Protein 2Z5I (pdb70)

Structure (mmCIF, N/CA/C/O backbone):
data_2Z5I
#
_entry.id   2Z5I
#
_cell.length_a   41.957
_cell.length_b   114.498
_cell.length_c   68.351
_cell.angle_alpha   90.00
_cell.angle_beta   107.91
_cell.angle_gamma   90.00
#
_symmetry.space_group_name_H-M   'P 1 21 1'
#
loop_
_entity.id
_entity.type
_entity.pdbx_description
1 polymer 'General control protein GCN4 and Tropomyosin alpha-1 chain'
2 polymer 'Tropomyosin alpha-1 chain and General control protein GCN4'
3 non-polymer 'MAGNESIUM ION'
4 water water
#
loop_
_atom_site.group_PDB
_atom_site.id
_atom_site.type_symbol
_atom_site.label_atom_id
_atom_site.label_alt_id
_atom_site.label_comp_id
_atom_site.label_asym_id
_atom_site.label_entity_id
_atom_site.label_seq_id
_atom_site.pdbx_PDB_ins_code
_atom_site.Cartn_x
_atom_site.Cartn_y
_atom_site.Cartn_z
_atom_site.occupancy
_atom_site.B_iso_or_equiv
_atom_site.auth_seq_id
_atom_site.auth_comp_id
_atom_site.auth_asym_id
_atom_site.auth_atom_id
_atom_site.pdbx_PDB_model_num
ATOM 1 N N . GLY A 1 1 ? 43.695 7.487 15.854 1.00 44.42 233 GLY A N 1
ATOM 2 C CA . GLY A 1 1 ? 42.983 6.232 15.468 1.00 39.91 233 GLY A CA 1
ATOM 3 C C . GLY A 1 1 ? 42.313 6.287 14.103 1.00 35.68 233 GLY A C 1
ATOM 4 O O . GLY A 1 1 ? 41.488 7.174 13.839 1.00 32.50 233 GLY A O 1
ATOM 5 N N . GLU A 1 2 ? 42.684 5.337 13.245 1.00 24.91 234 GLU A N 1
ATOM 6 C CA . GLU A 1 2 ? 42.042 5.121 11.942 1.00 26.70 234 GLU A CA 1
ATOM 7 C C . GLU A 1 2 ? 41.492 3.696 11.786 1.00 18.72 234 GLU A C 1
ATOM 8 O O . GLU A 1 2 ? 40.540 3.495 11.051 1.00 18.21 234 GLU A O 1
ATOM 14 N N . LEU A 1 3 ? 42.058 2.716 12.505 1.00 18.72 235 LEU A N 1
ATOM 15 C CA . LEU A 1 3 ? 41.594 1.316 12.386 1.00 18.48 235 LEU A CA 1
ATOM 16 C C . LEU A 1 3 ? 40.133 1.081 12.767 1.00 21.09 235 LEU A C 1
ATOM 17 O O . LEU A 1 3 ? 39.471 0.265 12.145 1.00 20.90 235 LEU A O 1
ATOM 22 N N . LEU A 1 4 ? 39.622 1.774 13.781 1.00 21.48 236 LEU A N 1
ATOM 23 C CA . LEU A 1 4 ? 38.198 1.650 14.130 1.00 19.17 236 LEU A CA 1
ATOM 24 C C . LEU A 1 4 ? 37.324 2.045 12.942 1.00 18.01 236 LEU A C 1
ATOM 25 O O . LEU A 1 4 ? 36.349 1.375 12.614 1.00 17.25 236 LEU A O 1
ATOM 30 N N . SER A 1 5 ? 37.678 3.151 12.300 1.00 14.08 237 SER A N 1
ATOM 31 C CA . SER A 1 5 ? 36.936 3.619 11.150 1.00 15.95 237 SER A CA 1
ATOM 32 C C . SER A 1 5 ? 37.082 2.643 9.980 1.00 10.76 237 SER A C 1
ATOM 33 O O . SER A 1 5 ? 36.120 2.308 9.318 1.00 12.97 237 SER A O 1
ATOM 36 N N . LYS A 1 6 ? 38.298 2.176 9.730 1.00 16.50 238 LYS A N 1
ATOM 37 C CA . LYS A 1 6 ? 38.532 1.252 8.629 1.00 17.36 238 LYS A CA 1
ATOM 38 C C . LYS A 1 6 ? 37.747 -0.028 8.819 1.00 18.20 238 LYS A C 1
ATOM 39 O O . LYS A 1 6 ? 37.135 -0.567 7.866 1.00 14.37 238 LYS A O 1
ATOM 45 N N . ASN A 1 7 ? 37.761 -0.523 10.049 1.00 15.41 239 ASN A N 1
ATOM 46 C CA . ASN A 1 7 ? 37.006 -1.721 10.393 1.00 16.16 239 ASN A CA 1
ATOM 47 C C . ASN A 1 7 ? 35.522 -1.536 10.246 1.00 12.08 239 ASN A C 1
ATOM 48 O O . ASN A 1 7 ? 34.861 -2.386 9.685 1.00 20.67 239 ASN A O 1
ATOM 53 N N . TYR A 1 8 ? 35.009 -0.416 10.747 1.00 13.82 240 TYR A N 1
ATOM 54 C CA . TYR A 1 8 ? 33.591 -0.086 10.599 1.00 16.95 240 TYR A CA 1
ATOM 55 C C . TYR A 1 8 ? 33.131 -0.134 9.138 1.00 18.29 240 TYR A C 1
ATOM 56 O O . TYR A 1 8 ? 32.156 -0.801 8.815 1.00 16.51 240 TYR A O 1
ATOM 65 N N . HIS A 1 9 ? 33.834 0.568 8.254 1.00 16.41 241 HIS A N 1
ATOM 66 C CA . HIS A 1 9 ? 33.450 0.592 6.831 1.00 12.95 241 HIS A CA 1
ATOM 67 C C . HIS A 1 9 ? 33.605 -0.767 6.124 1.00 12.16 241 HIS A C 1
ATOM 68 O O . HIS A 1 9 ? 32.799 -1.094 5.255 1.00 14.13 241 HIS A O 1
ATOM 75 N N . LEU A 1 10 ? 34.620 -1.556 6.495 1.00 12.15 242 LEU A N 1
ATOM 76 C CA . LEU A 1 10 ? 34.749 -2.935 6.014 1.00 13.90 242 LEU A CA 1
ATOM 77 C C . LEU A 1 10 ? 33.582 -3.817 6.453 1.00 12.99 242 LEU A C 1
ATOM 78 O O . LEU A 1 10 ? 33.065 -4.607 5.651 1.00 17.48 242 LEU A O 1
ATOM 83 N N . GLU A 1 11 ? 33.162 -3.692 7.716 1.00 15.53 243 GLU A N 1
ATOM 84 C CA . GLU A 1 11 ? 31.938 -4.366 8.193 1.00 15.86 243 GLU A CA 1
ATOM 85 C C . GLU A 1 11 ? 30.690 -3.994 7.384 1.00 15.00 243 GLU A C 1
ATOM 86 O O . GLU A 1 11 ? 29.850 -4.845 7.107 1.00 17.31 243 GLU A O 1
ATOM 92 N N . ASN A 1 12 ? 30.560 -2.728 7.016 1.00 13.53 244 ASN A N 1
ATOM 93 C CA . ASN A 1 12 ? 29.410 -2.320 6.221 1.00 15.83 244 ASN A CA 1
ATOM 94 C C . ASN A 1 12 ? 29.512 -2.888 4.819 1.00 17.02 244 ASN A C 1
ATOM 95 O O . ASN A 1 12 ? 28.518 -3.225 4.207 1.00 19.15 244 ASN A O 1
ATOM 100 N N . GLU A 1 13 ? 30.729 -2.964 4.296 1.00 15.03 245 GLU A N 1
ATOM 101 C CA . GLU A 1 13 ? 30.953 -3.528 2.969 1.00 18.52 245 GLU A CA 1
ATOM 102 C C . GLU A 1 13 ? 30.628 -5.030 2.986 1.00 21.06 245 GLU A C 1
ATOM 103 O O . GLU A 1 13 ? 29.894 -5.525 2.119 1.00 24.22 245 GLU A O 1
ATOM 109 N N . VAL A 1 14 ? 31.126 -5.749 3.995 1.00 13.51 246 VAL A N 1
ATOM 110 C CA . VAL A 1 14 ? 30.760 -7.150 4.191 1.00 16.32 246 VAL A CA 1
ATOM 111 C C . VAL A 1 14 ? 29.239 -7.308 4.185 1.00 15.61 246 VAL A C 1
ATOM 112 O O . VAL A 1 14 ? 28.712 -8.135 3.458 1.00 20.16 246 VAL A O 1
ATOM 116 N N . ALA A 1 15 ? 28.531 -6.485 4.952 1.00 19.35 247 ALA A N 1
ATOM 117 C CA . ALA A 1 15 ? 27.068 -6.587 5.004 1.00 21.85 247 ALA A CA 1
ATOM 118 C C . ALA A 1 15 ? 26.351 -6.317 3.648 1.00 24.02 247 ALA A C 1
ATOM 119 O O . ALA A 1 15 ? 25.410 -7.030 3.281 1.00 22.01 247 ALA A O 1
ATOM 121 N N . ARG A 1 16 ? 26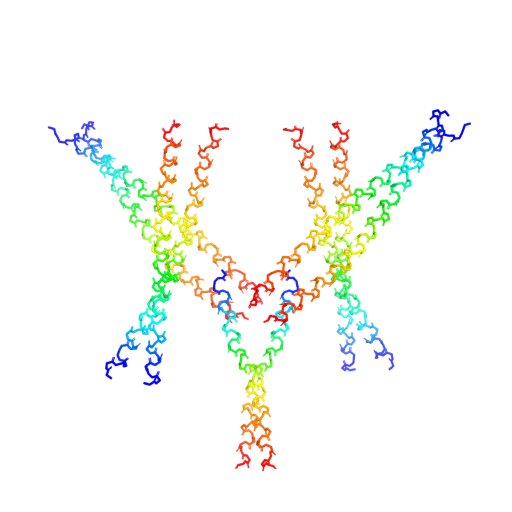.778 -5.278 2.930 1.00 23.14 248 ARG A N 1
ATOM 122 C CA . ARG A 1 16 ? 26.244 -4.985 1.604 1.00 25.63 248 ARG A CA 1
ATOM 123 C C . ARG A 1 16 ? 26.561 -6.088 0.586 1.00 21.32 248 ARG A C 1
ATOM 124 O O . ARG A 1 16 ? 25.689 -6.486 -0.203 1.00 20.26 248 ARG A O 1
ATOM 132 N N . LEU A 1 17 ? 27.796 -6.591 0.599 1.00 18.61 249 LEU A N 1
ATOM 133 C CA . LEU A 1 17 ? 28.188 -7.699 -0.290 1.00 19.23 249 LEU A CA 1
ATOM 134 C C . LEU A 1 17 ? 27.387 -8.976 -0.031 1.00 19.06 249 LEU A C 1
ATOM 135 O O . LEU A 1 17 ? 27.003 -9.663 -0.965 1.00 21.17 249 LEU A O 1
ATOM 140 N N . LYS A 1 18 ? 27.144 -9.307 1.235 1.00 20.20 250 LYS A N 1
ATOM 141 C CA . LYS A 1 18 ? 26.340 -10.496 1.543 1.00 21.59 250 LYS A CA 1
ATOM 142 C C . LYS A 1 18 ? 24.918 -10.386 0.970 1.00 20.14 250 LYS A C 1
ATOM 143 O O . LYS A 1 18 ? 24.384 -11.363 0.490 1.00 24.90 250 LYS A O 1
ATOM 149 N N . LYS A 1 19 ? 24.329 -9.192 1.031 1.00 21.42 251 LYS A N 1
ATOM 150 C CA . LYS A 1 19 ? 22.994 -8.943 0.488 1.00 25.82 251 LYS A CA 1
ATOM 151 C C . LYS A 1 19 ? 22.978 -9.034 -1.040 1.00 23.52 251 LYS A C 1
ATOM 152 O O . LYS A 1 19 ? 22.039 -9.576 -1.601 1.00 24.07 251 LYS A O 1
ATOM 158 N N . LEU A 1 20 ? 24.025 -8.510 -1.685 1.00 24.78 252 LEU A N 1
ATOM 159 C CA . LEU A 1 20 ? 24.250 -8.662 -3.122 1.00 27.27 252 LEU A CA 1
ATOM 160 C C . LEU A 1 20 ? 24.320 -10.147 -3.496 1.00 25.58 252 LEU A C 1
ATOM 161 O O . LEU A 1 20 ? 23.572 -10.587 -4.356 1.00 25.70 252 LEU A O 1
ATOM 166 N N . VAL A 1 21 ? 25.199 -10.900 -2.831 1.00 22.81 253 VAL A N 1
ATOM 167 C CA . VAL A 1 21 ? 25.318 -12.351 -3.009 1.00 18.23 253 VAL A CA 1
ATOM 168 C C . VAL A 1 21 ? 23.962 -13.063 -2.882 1.00 18.11 253 VAL A C 1
ATOM 169 O O . VAL A 1 21 ? 23.612 -13.863 -3.748 1.00 18.70 253 VAL A O 1
ATOM 173 N N . ASP A 1 22 ? 23.198 -12.762 -1.825 1.00 22.36 254 ASP A N 1
ATOM 174 C CA . ASP A 1 22 ? 21.854 -13.350 -1.647 1.00 18.87 254 ASP A CA 1
ATOM 175 C C . ASP A 1 22 ? 20.937 -13.094 -2.833 1.00 20.32 254 ASP A C 1
ATOM 176 O O . ASP A 1 22 ? 20.239 -14.001 -3.278 1.00 20.00 254 ASP A O 1
ATOM 181 N N . ASP A 1 23 ? 20.913 -11.849 -3.303 1.00 20.75 255 ASP A N 1
ATOM 182 C CA . ASP A 1 23 ? 20.131 -11.440 -4.478 1.00 22.34 255 ASP A CA 1
ATOM 183 C C . ASP A 1 23 ? 20.580 -12.202 -5.736 1.00 19.92 255 ASP A C 1
ATOM 184 O O . ASP A 1 23 ? 19.753 -12.799 -6.427 1.00 16.91 255 ASP A O 1
ATOM 189 N N . LEU A 1 24 ? 21.882 -12.185 -6.015 1.00 16.98 256 LEU A N 1
ATOM 190 C CA . LEU A 1 24 ? 22.463 -12.923 -7.145 1.00 16.22 256 LEU A CA 1
ATOM 191 C C . LEU A 1 24 ? 22.186 -14.414 -7.113 1.00 16.65 256 LEU A C 1
ATOM 192 O O . LEU A 1 24 ? 21.973 -15.031 -8.160 1.00 16.33 256 LEU A O 1
ATOM 197 N N . GLU A 1 25 ? 22.200 -15.006 -5.920 1.00 17.44 257 GLU A N 1
ATOM 198 C CA . GLU A 1 25 ? 21.915 -16.429 -5.801 1.00 18.21 257 GLU A CA 1
ATOM 199 C C . GLU A 1 25 ? 20.447 -16.698 -6.054 1.00 18.20 257 GLU A C 1
ATOM 200 O O . GLU A 1 25 ? 20.106 -17.725 -6.617 1.00 18.00 257 GLU A O 1
ATOM 206 N N . ASP A 1 26 ? 19.578 -15.776 -5.639 1.00 18.78 258 ASP A N 1
ATOM 207 C CA . ASP A 1 26 ? 18.151 -15.911 -5.966 1.00 16.44 258 ASP A CA 1
ATOM 208 C C . ASP A 1 26 ? 17.920 -15.723 -7.488 1.00 15.75 258 ASP A C 1
ATOM 209 O O . ASP A 1 26 ? 17.129 -16.447 -8.074 1.00 16.96 258 ASP A O 1
ATOM 214 N N . GLU A 1 27 ? 18.567 -14.731 -8.116 1.00 12.84 259 GLU A N 1
ATOM 215 C CA . GLU A 1 27 ? 18.450 -14.572 -9.575 1.00 15.04 259 GLU A CA 1
ATOM 216 C C . GLU A 1 27 ? 18.905 -15.835 -10.321 1.00 17.57 259 GLU A C 1
ATOM 217 O O . GLU A 1 27 ? 18.240 -16.282 -11.256 1.00 17.85 259 GLU A O 1
ATOM 223 N N . LEU A 1 28 ? 20.050 -16.393 -9.904 1.00 17.80 260 LEU A N 1
ATOM 224 C CA . LEU A 1 28 ? 20.633 -17.562 -10.563 1.00 15.16 260 LEU A CA 1
ATOM 225 C C . LEU A 1 28 ? 19.746 -18.780 -10.407 1.00 15.44 260 LEU A C 1
ATOM 226 O O . LEU A 1 28 ? 19.569 -19.555 -11.341 1.00 17.73 260 LEU A O 1
ATOM 231 N N . TYR A 1 29 ? 19.196 -18.954 -9.208 1.00 14.79 261 TYR A N 1
ATOM 232 C CA . TYR A 1 29 ? 18.261 -20.023 -8.962 1.00 12.97 261 TYR A CA 1
ATOM 233 C C . TYR A 1 29 ? 17.040 -19.923 -9.869 1.00 16.89 261 TYR A C 1
ATOM 234 O O . TYR A 1 29 ? 16.627 -20.924 -10.442 1.00 16.26 261 TYR A O 1
ATOM 243 N N . ALA A 1 30 ? 16.446 -18.730 -9.957 1.00 13.83 262 ALA A N 1
ATOM 244 C CA . ALA A 1 30 ? 15.316 -18.487 -10.873 1.00 19.87 262 ALA A CA 1
ATOM 245 C C . ALA A 1 30 ? 15.667 -18.743 -12.344 1.00 16.17 262 ALA A C 1
ATOM 246 O O . ALA A 1 30 ? 14.911 -19.370 -13.068 1.00 20.39 262 ALA A O 1
ATOM 248 N N . GLN A 1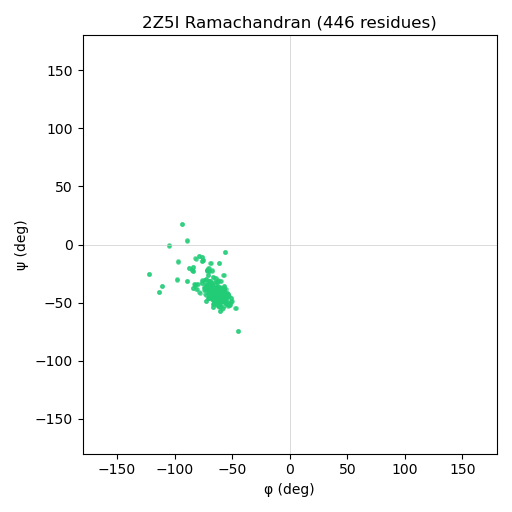 31 ? 16.813 -18.243 -12.787 1.00 12.24 263 GLN A N 1
ATOM 249 C CA . GLN A 1 31 ? 17.293 -18.539 -14.139 1.00 17.34 263 GLN A CA 1
ATOM 250 C C . GLN A 1 31 ? 17.437 -20.041 -14.391 1.00 16.65 263 GLN A C 1
ATOM 251 O O . GLN A 1 31 ? 17.110 -20.533 -15.474 1.00 15.27 263 GLN A O 1
ATOM 257 N N . LYS A 1 32 ? 17.899 -20.779 -13.390 1.00 16.48 264 LYS A N 1
ATOM 258 C CA . LYS A 1 32 ? 18.071 -22.253 -13.545 1.00 17.48 264 LYS A CA 1
ATOM 259 C C . LYS A 1 32 ? 16.732 -23.007 -13.562 1.00 19.06 264 LYS A C 1
ATOM 260 O O . LYS A 1 32 ? 16.575 -23.996 -14.293 1.00 16.25 264 LYS A O 1
ATOM 266 N N . LEU A 1 33 ? 15.774 -22.533 -12.759 1.00 20.29 265 LEU A N 1
ATOM 267 C CA . LEU A 1 33 ? 14.375 -22.983 -12.832 1.00 20.62 265 LEU A CA 1
ATOM 268 C C . LEU A 1 33 ? 13.740 -22.750 -14.198 1.00 22.48 265 LEU A C 1
ATOM 269 O O . LEU A 1 33 ? 13.086 -23.628 -14.745 1.00 19.69 265 LEU A O 1
ATOM 274 N N . LYS A 1 34 ? 13.931 -21.546 -14.734 1.00 23.14 266 LYS A N 1
ATOM 275 C CA . LYS A 1 34 ? 13.501 -21.212 -16.086 1.00 24.07 266 LYS A CA 1
ATOM 276 C C . LYS A 1 34 ? 14.126 -22.174 -17.119 1.00 23.31 266 LYS A C 1
ATOM 277 O O . LYS A 1 34 ? 13.455 -22.629 -18.032 1.00 28.23 266 LYS A O 1
ATOM 283 N N . TYR A 1 35 ? 15.407 -22.489 -16.963 1.00 25.11 267 TYR A N 1
ATOM 284 C CA . TYR A 1 35 ? 16.083 -23.467 -17.826 1.00 26.12 267 TYR A CA 1
ATOM 285 C C . TYR A 1 35 ? 15.562 -24.903 -17.690 1.00 26.33 267 TYR A C 1
ATOM 286 O O . TYR A 1 35 ? 15.484 -25.626 -18.676 1.00 26.20 267 TYR A O 1
ATOM 295 N N . LYS A 1 36 ? 15.212 -25.304 -16.475 1.00 26.42 268 LYS A N 1
ATOM 296 C CA . LYS A 1 36 ? 14.666 -26.634 -16.192 1.00 29.46 268 LYS A CA 1
ATOM 297 C C . LYS A 1 36 ? 13.306 -26.806 -16.894 1.00 32.95 268 LYS A C 1
ATOM 298 O O . LYS A 1 36 ? 13.006 -27.866 -17.451 1.00 33.16 268 LYS A O 1
ATOM 304 N N . ALA A 1 37 ? 12.499 -25.746 -16.860 1.00 31.44 269 ALA A N 1
ATOM 305 C CA . ALA A 1 37 ? 11.171 -25.727 -17.474 1.00 32.31 269 ALA A CA 1
ATOM 306 C C . ALA A 1 37 ? 11.239 -25.927 -18.990 1.00 38.58 269 ALA A C 1
ATOM 307 O O . ALA A 1 37 ? 10.430 -26.653 -19.555 1.00 41.70 269 ALA A O 1
ATOM 309 N N . ILE A 1 38 ? 12.198 -25.279 -19.644 1.00 41.28 270 ILE A N 1
ATOM 310 C CA . ILE A 1 38 ? 12.396 -25.462 -21.082 1.00 44.96 270 ILE A CA 1
ATOM 311 C C . ILE A 1 38 ? 13.046 -26.828 -21.399 1.00 46.27 270 ILE A C 1
ATOM 312 O O . ILE A 1 38 ? 12.787 -27.421 -22.449 1.00 45.83 270 ILE A O 1
ATOM 317 N N . SER A 1 39 ? 13.865 -27.329 -20.474 1.00 49.19 271 SER A N 1
ATOM 318 C CA . SER A 1 39 ? 14.489 -28.648 -20.602 1.00 49.96 271 SER A CA 1
ATOM 319 C C . SER A 1 39 ? 13.456 -29.773 -20.546 1.00 53.11 271 SER A C 1
ATOM 320 O O . SER A 1 39 ? 13.669 -30.844 -21.111 1.00 51.31 271 SER A O 1
ATOM 323 N N . GLU A 1 40 ? 12.350 -29.527 -19.848 1.00 56.20 272 GLU A N 1
ATOM 324 C CA . GLU A 1 40 ? 11.228 -30.465 -19.805 1.00 57.49 272 GLU A CA 1
ATOM 325 C C . GLU A 1 40 ? 10.372 -30.331 -21.061 1.00 59.31 272 GLU A C 1
ATOM 326 O O . GLU A 1 40 ? 9.824 -31.320 -21.551 1.00 60.85 272 GLU A O 1
ATOM 332 N N . GLU A 1 41 ? 10.265 -29.107 -21.577 1.00 59.19 273 GLU A N 1
ATOM 333 C CA . GLU A 1 41 ? 9.678 -28.879 -22.889 1.00 59.79 273 GLU A CA 1
ATOM 334 C C . GLU A 1 41 ? 10.493 -29.597 -23.965 1.00 62.50 273 GLU A C 1
ATOM 335 O O . GLU A 1 41 ? 9.928 -30.224 -24.858 1.00 65.52 273 GLU A O 1
ATOM 341 N N . LEU A 1 42 ? 11.817 -29.502 -23.869 1.00 66.45 274 LEU A N 1
ATOM 342 C CA . LEU A 1 42 ? 12.736 -30.142 -24.818 1.00 68.49 274 LEU A CA 1
ATOM 343 C C . LEU A 1 42 ? 12.569 -31.662 -24.835 1.00 70.14 274 LEU A C 1
ATOM 344 O O . LEU A 1 42 ? 12.368 -32.252 -25.896 1.00 66.17 274 LEU A O 1
ATOM 349 N N . ASP A 1 43 ? 12.643 -32.270 -23.650 1.00 73.64 275 ASP A N 1
ATOM 350 C CA . ASP A 1 43 ? 12.485 -33.715 -23.458 1.00 77.77 275 ASP A CA 1
ATOM 351 C C . ASP A 1 43 ? 11.145 -34.275 -23.969 1.00 80.10 275 ASP A C 1
ATOM 352 O O . ASP A 1 43 ? 11.060 -35.460 -24.307 1.00 77.75 275 ASP A O 1
ATOM 357 N N . HIS A 1 44 ? 10.111 -33.430 -24.008 1.00 83.55 276 HIS A N 1
ATOM 358 C CA . HIS A 1 44 ? 8.837 -33.779 -24.650 1.00 85.92 276 HIS A CA 1
ATOM 359 C C . HIS A 1 44 ? 9.019 -33.928 -26.156 1.00 87.74 276 HIS A C 1
ATOM 360 O O . HIS A 1 44 ? 8.618 -34.939 -26.728 1.00 89.40 276 HIS A O 1
ATOM 367 N N . ALA A 1 45 ? 9.620 -32.915 -26.784 1.00 88.39 277 ALA A N 1
ATOM 368 C CA . ALA A 1 45 ? 9.753 -32.849 -28.245 1.00 90.92 277 ALA A CA 1
ATOM 369 C C . ALA A 1 45 ? 10.575 -34.000 -28.845 1.00 92.48 277 ALA A C 1
ATOM 370 O O . ALA A 1 45 ? 10.199 -34.554 -29.879 1.00 91.53 277 ALA A O 1
ATOM 372 N N . LEU A 1 46 ? 11.682 -34.352 -28.190 1.00 94.64 278 LEU A N 1
ATOM 373 C CA . LEU A 1 46 ? 12.511 -35.499 -28.583 1.00 96.92 278 LEU A CA 1
ATOM 374 C C . LEU A 1 46 ? 11.819 -36.834 -28.301 1.00 100.26 278 LEU A C 1
ATOM 375 O O . LEU A 1 46 ? 12.181 -37.862 -28.880 1.00 100.02 278 LEU A O 1
ATOM 380 N N . ASN A 1 47 ? 10.836 -36.806 -27.403 1.00 104.64 279 ASN A N 1
ATOM 381 C CA . ASN A 1 47 ? 10.038 -37.981 -27.054 1.00 108.41 279 ASN A CA 1
ATOM 382 C C . ASN A 1 47 ? 8.865 -38.187 -28.014 1.00 110.36 279 ASN A C 1
ATOM 383 O O . ASN A 1 47 ? 8.338 -39.299 -28.129 1.00 110.79 279 ASN A O 1
ATOM 388 N N . ASP A 1 48 ? 8.463 -37.110 -28.692 1.00 111.17 280 ASP A N 1
ATOM 389 C CA . ASP A 1 48 ? 7.331 -37.135 -29.626 1.00 111.50 280 ASP A CA 1
ATOM 390 C C . ASP A 1 48 ? 7.648 -37.799 -30.979 1.00 114.15 280 ASP A C 1
ATOM 391 O O . ASP A 1 48 ? 6.732 -38.122 -31.746 1.00 114.54 280 ASP A O 1
ATOM 396 N N . MET A 1 49 ? 8.939 -37.995 -31.262 1.00 115.88 281 MET A N 1
ATOM 397 C CA . MET A 1 49 ? 9.382 -38.773 -32.423 1.00 117.05 281 MET A CA 1
ATOM 398 C C . MET A 1 49 ? 9.078 -40.258 -32.218 1.00 116.54 281 MET A C 1
ATOM 399 O O . MET A 1 49 ? 9.375 -41.093 -33.074 1.00 115.38 281 MET A O 1
ATOM 404 N N . GLY B 1 1 ? 48.150 -7.068 16.786 1.00 24.99 233 GLY B N 1
ATOM 405 C CA . GLY B 1 1 ? 47.141 -7.093 17.883 1.00 27.55 233 GLY B CA 1
ATOM 406 C C . GLY B 1 1 ? 45.713 -7.259 17.397 1.00 33.61 233 GLY B C 1
ATOM 407 O O . GLY B 1 1 ? 45.462 -7.432 16.201 1.00 33.85 233 GLY B O 1
ATOM 408 N N . GLU B 1 2 ? 44.782 -7.157 18.338 1.00 34.10 234 GLU B N 1
ATOM 409 C CA . GLU B 1 2 ? 43.353 -7.345 18.110 1.00 37.26 234 GLU B CA 1
ATOM 410 C C . GLU B 1 2 ? 42.740 -6.470 17.005 1.00 33.78 234 GLU B C 1
ATOM 411 O O . GLU B 1 2 ? 42.023 -6.983 16.151 1.00 33.68 234 GLU B O 1
ATOM 417 N N . LEU B 1 3 ? 42.986 -5.159 17.045 1.00 33.63 235 LEU B N 1
ATOM 418 C CA . LEU B 1 3 ? 42.423 -4.257 16.042 1.00 30.52 235 LEU B CA 1
ATOM 419 C C . LEU B 1 3 ? 42.930 -4.612 14.648 1.00 23.00 235 LEU B C 1
ATOM 420 O O . LEU B 1 3 ? 42.154 -4.667 13.722 1.00 23.45 235 LEU B O 1
ATOM 425 N N . LEU B 1 4 ? 44.231 -4.857 14.524 1.00 24.37 236 LEU B N 1
ATOM 426 C CA . LEU B 1 4 ? 44.854 -5.128 13.229 1.00 24.83 236 LEU B CA 1
ATOM 427 C C . LEU B 1 4 ? 44.521 -6.517 12.692 1.00 23.41 236 LEU B C 1
ATOM 428 O O . LEU B 1 4 ? 44.358 -6.694 11.475 1.00 23.77 236 LEU B O 1
ATOM 433 N N . SER B 1 5 ? 44.426 -7.498 13.587 1.00 22.37 237 SER B N 1
ATOM 434 C CA . SER B 1 5 ? 44.010 -8.846 13.199 1.00 24.23 237 SER B CA 1
ATOM 435 C C . SER B 1 5 ? 42.574 -8.801 12.699 1.00 23.18 237 SER B C 1
ATOM 436 O O . SER B 1 5 ? 42.237 -9.458 11.726 1.00 22.99 237 SER B O 1
ATOM 439 N N . LYS B 1 6 ? 41.725 -8.036 13.380 1.00 19.89 238 LYS B N 1
ATOM 440 C CA . LYS B 1 6 ? 40.342 -7.881 12.946 1.00 22.63 238 LYS B CA 1
ATOM 441 C C . LYS B 1 6 ? 40.290 -7.193 11.568 1.00 24.52 238 LYS B C 1
ATOM 442 O O . LYS B 1 6 ? 39.525 -7.605 10.692 1.00 20.35 238 LYS B O 1
ATOM 448 N N . ASN B 1 7 ? 41.119 -6.165 11.375 1.00 20.44 239 ASN B N 1
ATOM 449 C CA . ASN B 1 7 ? 41.222 -5.478 10.076 1.00 19.78 239 ASN B CA 1
ATOM 450 C C . ASN B 1 7 ? 41.578 -6.453 8.936 1.00 23.16 239 ASN B C 1
ATOM 451 O O . ASN B 1 7 ? 40.917 -6.496 7.887 1.00 21.92 239 ASN B O 1
ATOM 456 N N . TYR B 1 8 ? 42.591 -7.269 9.182 1.00 23.22 240 TYR B N 1
ATOM 457 C CA . TYR B 1 8 ? 43.085 -8.265 8.241 1.00 24.34 240 TYR B CA 1
ATOM 458 C C . TYR B 1 8 ? 41.995 -9.271 7.822 1.00 25.06 240 TYR B C 1
ATOM 459 O O . TYR B 1 8 ? 41.831 -9.569 6.630 1.00 20.97 240 TYR B O 1
ATOM 468 N N . HIS B 1 9 ? 41.268 -9.801 8.809 1.00 16.01 241 HIS B N 1
ATOM 469 C CA . HIS B 1 9 ? 40.199 -10.741 8.547 1.00 24.79 241 HIS B CA 1
ATOM 470 C C . HIS B 1 9 ? 39.052 -10.106 7.771 1.00 24.76 241 HIS B C 1
ATOM 471 O O . HIS B 1 9 ? 38.476 -10.746 6.888 1.00 18.10 241 HIS B O 1
ATOM 478 N N . LEU B 1 10 ? 38.723 -8.861 8.115 1.00 19.42 242 LEU B N 1
ATOM 479 C CA . LEU B 1 10 ? 37.716 -8.104 7.393 1.00 17.84 242 LEU B CA 1
ATOM 480 C C . LEU B 1 10 ? 38.121 -7.832 5.952 1.00 17.99 242 LEU B C 1
ATOM 481 O O . LEU B 1 10 ? 37.285 -7.920 5.067 1.00 23.04 242 LEU B O 1
ATOM 486 N N . GLU B 1 11 ? 39.394 -7.522 5.712 1.00 13.69 243 GLU B N 1
ATOM 487 C CA . GLU B 1 11 ? 39.881 -7.310 4.344 1.00 17.05 243 GLU B CA 1
ATOM 488 C C . GLU B 1 11 ? 39.793 -8.600 3.536 1.00 18.66 243 GLU B C 1
ATOM 489 O O . GLU B 1 11 ? 39.395 -8.578 2.377 1.00 17.68 243 GLU B O 1
ATOM 495 N N . ASN B 1 12 ? 40.195 -9.720 4.139 1.00 20.88 244 ASN B N 1
ATOM 496 C CA . ASN B 1 12 ? 40.078 -11.032 3.467 1.00 24.38 244 ASN B CA 1
ATOM 497 C C . ASN B 1 12 ? 38.623 -11.410 3.187 1.00 17.93 244 ASN B C 1
ATOM 498 O O . ASN B 1 12 ? 38.322 -11.976 2.152 1.00 18.97 244 ASN B O 1
ATOM 503 N N . GLU B 1 13 ? 37.728 -11.109 4.122 1.00 17.06 245 GLU B N 1
ATOM 504 C CA . GLU B 1 13 ? 36.317 -11.467 3.944 1.00 19.74 245 GLU B CA 1
ATOM 505 C C . GLU B 1 13 ? 35.698 -10.623 2.827 1.00 15.37 245 GLU B C 1
ATOM 506 O O . GLU B 1 13 ? 34.947 -11.143 2.000 1.00 15.88 245 GLU B O 1
ATOM 512 N N . VAL B 1 14 ? 36.038 -9.332 2.788 1.00 18.70 246 VAL B N 1
ATOM 513 C CA . VAL B 1 14 ? 35.555 -8.438 1.724 1.00 19.87 246 VAL B CA 1
ATOM 514 C C . VAL B 1 14 ? 36.005 -8.941 0.350 1.00 21.33 246 VAL B C 1
ATOM 515 O O . VAL B 1 14 ? 35.196 -8.987 -0.587 1.00 19.82 246 VAL B O 1
ATOM 519 N N . ALA B 1 15 ? 37.276 -9.345 0.247 1.00 17.63 247 ALA B N 1
ATOM 520 C CA . ALA B 1 15 ? 37.839 -9.879 -0.997 1.00 23.43 247 ALA B CA 1
ATOM 521 C C . ALA B 1 15 ? 37.188 -11.204 -1.396 1.00 26.93 247 ALA B C 1
ATOM 522 O O . ALA B 1 15 ? 36.956 -11.464 -2.584 1.00 23.59 247 ALA B O 1
ATOM 524 N N . ARG B 1 16 ? 36.920 -12.054 -0.406 1.00 22.89 248 ARG B N 1
ATOM 525 C CA . ARG B 1 16 ? 36.217 -13.297 -0.658 1.00 20.84 248 ARG B CA 1
ATOM 526 C C . ARG B 1 16 ? 34.830 -13.011 -1.223 1.00 17.43 248 ARG B C 1
ATOM 527 O O . ARG B 1 16 ? 34.390 -13.686 -2.157 1.00 20.86 248 ARG B O 1
ATOM 535 N N . LEU B 1 17 ? 34.137 -12.019 -0.661 1.00 20.00 249 LEU B N 1
ATOM 536 C CA . LEU B 1 17 ? 32.783 -11.727 -1.118 1.00 19.78 249 LEU B CA 1
ATOM 537 C C . LEU B 1 17 ? 32.773 -11.102 -2.515 1.00 20.17 249 LEU B C 1
ATOM 538 O O . LEU B 1 17 ? 31.920 -11.412 -3.307 1.00 16.34 249 LEU B O 1
ATOM 543 N N . LYS B 1 18 ? 33.7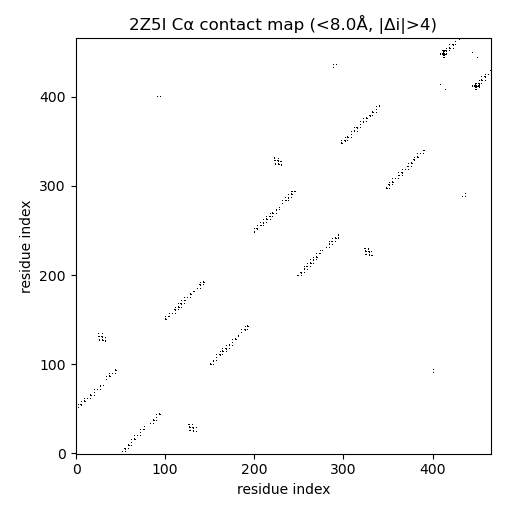55 -10.258 -2.816 1.00 17.26 250 LYS B N 1
ATOM 544 C CA . LYS B 1 18 ? 33.856 -9.651 -4.142 1.00 19.61 250 LYS B CA 1
ATOM 545 C C . LYS B 1 18 ? 34.081 -10.703 -5.228 1.00 18.42 250 LYS B C 1
ATOM 546 O O . LYS B 1 18 ? 33.491 -10.650 -6.282 1.00 17.75 250 LYS B O 1
ATOM 552 N N . LYS B 1 19 ? 34.940 -11.663 -4.944 1.00 21.23 251 LYS B N 1
ATOM 553 C CA . LYS B 1 19 ? 35.182 -12.787 -5.838 1.00 21.39 251 LYS B CA 1
ATOM 554 C C . LYS B 1 19 ? 33.905 -13.627 -6.066 1.00 20.40 251 LYS B C 1
ATOM 555 O O . LYS B 1 19 ? 33.614 -14.067 -7.187 1.00 20.05 251 LYS B O 1
ATOM 561 N N . LEU B 1 20 ? 33.155 -13.861 -4.995 1.00 20.26 252 LEU B N 1
ATOM 562 C CA . LEU B 1 20 ? 31.915 -14.616 -5.082 1.00 14.82 252 LEU B CA 1
ATOM 563 C C . LEU B 1 20 ? 30.912 -13.851 -5.962 1.00 17.92 252 LEU B C 1
ATOM 564 O O . LEU B 1 20 ? 30.253 -14.450 -6.798 1.00 18.56 252 LEU B O 1
ATOM 569 N N . VAL B 1 21 ? 30.802 -12.533 -5.769 1.00 14.82 253 VAL B N 1
ATOM 570 C CA . VAL B 1 21 ? 29.957 -11.707 -6.646 1.00 16.73 253 VAL B CA 1
ATOM 571 C C . VAL B 1 21 ? 30.344 -11.874 -8.120 1.00 17.93 253 VAL B C 1
ATOM 572 O O . VAL B 1 21 ? 29.482 -12.101 -8.967 1.00 20.51 253 VAL B O 1
ATOM 576 N N . ASP B 1 22 ? 31.643 -11.785 -8.412 1.00 19.53 254 ASP B N 1
ATOM 577 C CA . ASP B 1 22 ? 32.142 -11.876 -9.791 1.00 15.88 254 ASP B CA 1
ATOM 578 C C . ASP B 1 22 ? 31.855 -13.264 -10.340 1.00 14.08 254 ASP B C 1
ATOM 579 O O . ASP B 1 22 ? 31.416 -13.401 -11.472 1.00 17.48 254 ASP B O 1
ATOM 584 N N . ASP B 1 23 ? 32.062 -14.285 -9.518 1.00 13.45 255 ASP B N 1
ATOM 585 C CA . ASP B 1 23 ? 31.716 -15.665 -9.914 1.00 21.04 255 ASP B CA 1
ATOM 586 C C . ASP B 1 23 ? 30.237 -15.887 -10.216 1.00 16.74 255 ASP B C 1
ATOM 587 O O . ASP B 1 23 ? 29.903 -16.580 -11.162 1.00 21.03 255 ASP B O 1
ATOM 592 N N . LEU B 1 24 ? 29.361 -15.313 -9.409 1.00 18.26 256 LEU B N 1
ATOM 593 C CA . LEU B 1 24 ? 27.919 -15.438 -9.639 1.00 17.13 256 LEU B CA 1
ATOM 594 C C . LEU B 1 24 ? 27.469 -14.694 -10.887 1.00 19.45 256 LEU B C 1
ATOM 595 O O . LEU B 1 24 ? 26.593 -15.183 -11.602 1.00 19.73 256 LEU B O 1
ATOM 600 N N . GLU B 1 25 ? 28.055 -13.512 -11.138 1.00 15.89 257 GLU B N 1
ATOM 601 C CA . GLU B 1 25 ? 27.726 -12.718 -12.330 1.00 16.06 257 GLU B CA 1
ATOM 602 C C . GLU B 1 25 ? 28.178 -13.443 -13.575 1.00 15.18 257 GLU B C 1
ATOM 603 O O . GLU B 1 25 ? 27.463 -13.465 -14.558 1.00 19.71 257 GLU B O 1
ATOM 609 N N . ASP B 1 26 ? 29.367 -14.029 -13.538 1.00 14.50 258 ASP B N 1
ATOM 610 C CA . ASP B 1 26 ? 29.836 -14.883 -14.642 1.00 17.85 258 ASP B CA 1
ATOM 611 C C . ASP B 1 26 ? 28.963 -16.106 -14.847 1.00 19.31 258 ASP B C 1
ATOM 612 O O . ASP B 1 26 ? 28.792 -16.571 -15.969 1.00 21.24 258 ASP B O 1
ATOM 617 N N . GLU B 1 27 ? 28.449 -16.662 -13.759 1.00 16.59 259 GLU B N 1
ATOM 618 C CA . GLU B 1 27 ? 27.582 -17.827 -13.847 1.00 15.52 259 GLU B CA 1
ATOM 619 C C . GLU B 1 27 ? 26.229 -17.445 -14.447 1.00 15.65 259 GLU B C 1
ATOM 620 O O . GLU B 1 27 ? 25.633 -18.190 -15.218 1.00 19.57 259 GLU B O 1
ATOM 626 N N . LEU B 1 28 ? 25.732 -16.276 -14.063 1.00 15.81 260 LEU B N 1
ATOM 627 C CA . LEU B 1 28 ? 24.540 -15.694 -14.669 1.00 15.24 260 LEU B CA 1
ATOM 628 C C . LEU B 1 28 ? 24.687 -15.461 -16.181 1.00 16.53 260 LEU B C 1
ATOM 629 O O . LEU B 1 28 ? 23.741 -15.668 -16.960 1.00 17.87 260 LEU B O 1
ATOM 634 N N . TYR B 1 29 ? 25.851 -14.967 -16.584 1.00 19.08 261 TYR B N 1
ATOM 635 C CA . TYR B 1 29 ? 26.161 -14.804 -18.014 1.00 17.13 261 TYR B CA 1
ATOM 636 C C . TYR B 1 29 ? 26.249 -16.173 -18.740 1.00 17.01 261 TYR B C 1
ATOM 637 O O . TYR B 1 29 ? 25.625 -16.363 -19.780 1.00 19.81 261 TYR B O 1
ATOM 646 N N . ALA B 1 30 ? 27.014 -17.112 -18.199 1.00 16.79 262 ALA B N 1
ATOM 647 C CA . ALA B 1 30 ? 27.040 -18.497 -18.724 1.00 22.59 262 ALA B CA 1
ATOM 648 C C . ALA B 1 30 ? 25.631 -19.081 -18.872 1.00 24.46 262 ALA B C 1
ATOM 649 O O . ALA B 1 30 ? 25.298 -19.634 -19.909 1.00 25.71 262 ALA B O 1
ATOM 651 N N . GLN B 1 31 ? 24.802 -18.911 -17.842 1.00 24.04 263 GLN B N 1
ATOM 652 C CA . GLN B 1 31 ? 23.395 -19.345 -17.871 1.00 26.77 263 GLN B CA 1
ATOM 653 C C . GLN B 1 31 ? 22.564 -18.701 -19.007 1.00 26.33 263 GLN B C 1
ATOM 654 O O . GLN B 1 31 ? 21.720 -19.356 -19.628 1.00 23.20 263 GLN B O 1
ATOM 660 N N . LYS B 1 32 ? 22.810 -17.423 -19.268 1.00 23.58 264 LYS B N 1
ATOM 661 C CA . LYS B 1 32 ? 22.144 -16.702 -20.348 1.00 24.88 264 LYS B CA 1
ATOM 662 C C . LYS B 1 32 ? 22.522 -17.318 -21.699 1.00 27.98 264 LYS B C 1
ATOM 663 O O . LYS B 1 32 ? 21.669 -17.469 -22.570 1.00 30.03 264 LYS B O 1
ATOM 669 N N . LEU B 1 33 ? 23.786 -17.716 -21.862 1.00 26.67 265 LEU B N 1
ATOM 670 C CA . LEU B 1 33 ? 24.199 -18.408 -23.080 1.00 26.98 265 LEU B CA 1
ATOM 671 C C . LEU B 1 33 ? 23.601 -19.807 -23.177 1.00 33.31 265 LEU B C 1
ATOM 672 O O . LEU B 1 33 ? 23.204 -20.222 -24.261 1.00 33.32 265 LEU B O 1
ATOM 677 N N . LYS B 1 34 ? 23.527 -20.527 -22.051 1.00 32.37 266 LYS B N 1
ATOM 678 C CA . LYS B 1 34 ? 22.915 -21.861 -22.016 1.00 31.70 266 LYS B CA 1
ATOM 679 C C . LYS B 1 34 ? 21.451 -21.813 -22.437 1.00 32.58 266 LYS B C 1
ATOM 680 O O . LYS B 1 34 ? 20.971 -22.725 -23.120 1.00 33.39 266 LYS B O 1
ATOM 686 N N . TYR B 1 35 ? 20.747 -20.758 -22.019 1.00 32.64 267 TYR B N 1
ATOM 687 C CA . TYR B 1 35 ? 19.311 -20.631 -22.270 1.00 33.72 267 TYR B CA 1
ATOM 688 C C . TYR B 1 35 ? 18.946 -20.357 -23.734 1.00 38.57 267 TYR B C 1
ATOM 689 O O . TYR B 1 35 ? 17.967 -20.936 -24.230 1.00 34.39 267 TYR B O 1
ATOM 698 N N . LYS B 1 36 ? 19.695 -19.481 -24.413 1.00 42.14 268 LYS B N 1
ATOM 699 C CA . LYS B 1 36 ? 19.497 -19.291 -25.867 1.00 50.20 268 LYS B CA 1
ATOM 700 C C . LYS B 1 36 ? 19.814 -20.576 -26.666 1.00 49.19 268 LYS B C 1
ATOM 701 O O . LYS B 1 36 ? 19.137 -20.898 -27.644 1.00 51.72 268 LYS B O 1
ATOM 707 N N . ALA B 1 37 ? 20.821 -21.317 -26.216 1.00 48.81 269 ALA B N 1
ATOM 708 C CA . ALA B 1 37 ? 21.169 -22.599 -26.816 1.00 50.20 269 ALA B CA 1
ATOM 709 C C . ALA B 1 37 ? 20.027 -23.616 -26.717 1.00 51.50 269 ALA B C 1
ATOM 710 O O . ALA B 1 37 ? 19.653 -24.224 -27.723 1.00 52.33 269 ALA B O 1
ATOM 712 N N . ILE B 1 38 ? 19.473 -23.794 -25.515 1.00 51.27 270 ILE B N 1
ATOM 713 C CA . ILE B 1 38 ? 18.385 -24.762 -25.288 1.00 50.90 270 ILE B CA 1
ATOM 714 C C . ILE B 1 38 ? 17.070 -24.317 -25.932 1.00 51.97 270 ILE B C 1
ATOM 715 O O . ILE B 1 38 ? 16.196 -25.152 -26.197 1.00 48.81 270 ILE B O 1
ATOM 720 N N . SER B 1 39 ? 16.942 -23.009 -26.171 1.00 52.45 271 SER B N 1
ATOM 721 C CA . SER B 1 39 ? 15.777 -22.428 -26.837 1.00 53.70 271 SER B CA 1
ATOM 722 C C . SER B 1 39 ? 15.754 -22.817 -28.310 1.00 56.44 271 SER B C 1
ATOM 723 O O . SER B 1 39 ? 14.718 -23.214 -28.842 1.00 56.03 271 SER B O 1
ATOM 726 N N . GLU B 1 40 ? 16.911 -22.696 -28.953 1.00 62.48 272 GLU B N 1
ATOM 727 C CA . GLU B 1 40 ? 17.076 -23.049 -30.354 1.00 66.09 272 GLU B CA 1
ATOM 728 C C . GLU B 1 40 ? 16.931 -24.554 -30.571 1.00 69.85 272 GLU B C 1
ATOM 729 O O . GLU B 1 40 ? 16.395 -24.977 -31.591 1.00 71.90 272 GLU B O 1
ATOM 735 N N . GLU B 1 41 ? 17.386 -25.347 -29.599 1.00 73.24 273 GLU B N 1
ATOM 736 C CA . GLU B 1 41 ? 17.209 -26.807 -29.614 1.00 75.76 273 GLU B CA 1
ATOM 737 C C . GLU B 1 41 ? 15.769 -27.272 -29.384 1.00 76.04 273 GLU B C 1
ATOM 738 O O . GLU B 1 41 ? 15.371 -28.313 -29.903 1.00 77.87 273 GLU B O 1
ATOM 744 N N . LEU B 1 42 ? 15.002 -26.516 -28.599 1.00 75.48 274 LEU B N 1
ATOM 745 C CA . LEU B 1 42 ? 13.578 -26.792 -28.406 1.00 75.94 274 LEU B CA 1
ATOM 746 C C . LEU B 1 42 ? 12.804 -26.443 -29.678 1.00 80.38 274 LEU B C 1
ATOM 747 O O . LEU B 1 42 ? 11.859 -27.146 -30.039 1.00 82.92 274 LEU B O 1
ATOM 752 N N . ASP B 1 43 ? 13.216 -25.370 -30.355 1.00 81.15 275 ASP B N 1
ATOM 753 C CA . ASP B 1 43 ? 12.659 -25.009 -31.662 1.00 83.11 275 ASP B CA 1
ATOM 754 C C . ASP B 1 43 ? 13.052 -26.031 -32.742 1.00 85.14 275 ASP B C 1
ATOM 755 O O . ASP B 1 43 ? 12.223 -26.415 -33.571 1.00 82.27 275 ASP B O 1
ATOM 760 N N . HIS B 1 44 ? 14.314 -26.464 -32.710 1.00 89.63 276 HIS B N 1
ATOM 761 C CA . HIS B 1 44 ? 14.868 -27.409 -33.689 1.00 93.41 276 HIS B CA 1
ATOM 762 C C . HIS B 1 44 ? 14.286 -28.820 -33.559 1.00 93.13 276 HIS B C 1
ATOM 763 O O . HIS B 1 44 ? 14.175 -29.535 -34.556 1.00 92.57 276 HIS B O 1
ATOM 770 N N . ALA B 1 45 ? 13.930 -29.215 -32.336 1.00 92.12 277 ALA B N 1
ATOM 771 C CA . ALA B 1 45 ? 13.303 -30.516 -32.086 1.00 93.57 277 ALA B CA 1
ATOM 772 C C . ALA B 1 45 ? 11.799 -30.491 -32.369 1.00 95.24 277 ALA B C 1
ATOM 773 O O . ALA B 1 45 ? 11.154 -31.542 -32.416 1.00 94.86 277 ALA B O 1
ATOM 775 N N . LEU B 1 46 ? 11.248 -29.289 -32.544 1.00 96.57 278 LEU B N 1
ATOM 776 C CA . LEU B 1 46 ? 9.877 -29.125 -33.028 1.00 98.14 278 LEU B CA 1
ATOM 777 C C . LEU B 1 46 ? 9.836 -29.268 -34.552 1.00 99.85 278 LEU B C 1
ATOM 778 O O . LEU B 1 46 ? 8.895 -29.848 -35.101 1.00 99.79 278 LEU B O 1
ATOM 783 N N . ASN B 1 47 ? 10.864 -28.737 -35.219 1.00 101.34 279 ASN B N 1
ATOM 784 C CA . ASN B 1 47 ? 11.027 -28.845 -36.674 1.00 101.66 279 ASN B CA 1
ATOM 785 C C . ASN B 1 47 ? 11.426 -30.254 -37.101 1.00 101.79 279 ASN B C 1
ATOM 786 O O . ASN B 1 47 ? 10.833 -30.829 -38.018 1.00 101.14 279 ASN B O 1
ATOM 791 N N . ASP B 1 48 ? 12.436 -30.793 -36.417 1.00 102.83 280 ASP B N 1
ATOM 792 C CA . ASP B 1 48 ? 12.939 -32.156 -36.619 1.00 103.34 280 ASP B CA 1
ATOM 793 C C . ASP B 1 48 ? 11.867 -33.219 -36.337 1.00 101.97 280 ASP B C 1
ATOM 794 O O . ASP B 1 48 ? 12.016 -34.385 -36.714 1.00 101.02 280 ASP B O 1
ATOM 799 N N . MET B 1 49 ? 10.798 -32.801 -35.661 1.00 100.89 281 MET B N 1
ATOM 800 C CA . MET B 1 49 ? 9.621 -33.630 -35.420 1.00 98.93 281 MET B CA 1
ATOM 801 C C . MET B 1 49 ? 8.717 -33.606 -36.650 1.00 99.32 281 MET B C 1
ATOM 802 O O . MET B 1 49 ? 8.232 -34.644 -37.100 1.00 99.45 281 MET B O 1
ATOM 807 N N . GLY C 1 1 ? 14.644 8.294 -51.432 1.00 18.73 233 GLY C N 1
ATOM 808 C CA . GLY C 1 1 ? 14.962 9.478 -50.583 1.00 22.27 233 GLY C CA 1
ATOM 809 C C . GLY C 1 1 ? 14.375 9.386 -49.185 1.00 21.44 233 GLY C C 1
ATOM 810 O O . GLY C 1 1 ? 14.438 8.329 -48.541 1.00 21.05 233 GLY C O 1
ATOM 811 N N . GLU C 1 2 ? 13.777 10.498 -48.749 1.00 23.63 234 GLU C N 1
ATOM 812 C CA . GLU C 1 2 ? 13.293 10.699 -47.378 1.00 18.40 234 GLU C CA 1
ATOM 813 C C . GLU C 1 2 ? 12.279 9.662 -46.944 1.00 13.86 234 GLU C C 1
ATOM 814 O O . GLU C 1 2 ? 12.415 9.105 -45.866 1.00 18.64 234 GLU C O 1
ATOM 820 N N . LEU C 1 3 ? 11.269 9.395 -47.768 1.00 13.19 235 LEU C N 1
ATOM 821 C CA . LEU C 1 3 ? 10.234 8.418 -47.377 1.00 16.90 235 LEU C CA 1
ATOM 822 C C . LEU C 1 3 ? 10.787 6.980 -47.264 1.00 15.36 235 LEU C C 1
ATOM 823 O O . LEU C 1 3 ? 10.569 6.324 -46.262 1.00 19.02 235 LEU C O 1
ATOM 828 N N . LEU C 1 4 ? 11.532 6.516 -48.269 1.00 18.03 236 LEU C N 1
ATOM 829 C CA . LEU C 1 4 ? 12.198 5.199 -48.234 1.00 16.80 236 LEU C CA 1
ATOM 830 C C . LEU C 1 4 ? 13.130 4.989 -47.020 1.00 18.63 236 LEU C C 1
ATOM 831 O O . LEU C 1 4 ? 13.105 3.928 -46.380 1.00 17.57 236 LEU C O 1
ATOM 836 N N . SER C 1 5 ? 13.985 5.980 -46.751 1.00 19.18 237 SER C N 1
ATOM 837 C CA . SER C 1 5 ? 14.871 5.984 -45.576 1.00 19.01 237 SER C CA 1
ATOM 838 C C . SER C 1 5 ? 14.111 5.975 -44.248 1.00 15.95 237 SER C C 1
ATOM 839 O O . SER C 1 5 ? 14.480 5.244 -43.334 1.00 16.96 237 SER C O 1
ATOM 842 N N . LYS C 1 6 ? 13.076 6.798 -44.138 1.00 19.05 238 LYS C N 1
ATOM 843 C CA . LYS C 1 6 ? 12.169 6.740 -42.979 1.00 22.34 238 LYS C CA 1
ATOM 844 C C . LYS C 1 6 ? 11.564 5.339 -42.744 1.00 22.24 238 LYS C C 1
ATOM 845 O O . LYS C 1 6 ? 11.594 4.836 -41.624 1.00 21.91 238 LYS C O 1
ATOM 851 N N . ASN C 1 7 ? 10.989 4.734 -43.791 1.00 21.13 239 ASN C N 1
ATOM 852 C CA . ASN C 1 7 ? 10.423 3.372 -43.725 1.00 15.82 239 ASN C CA 1
ATOM 853 C C . ASN C 1 7 ? 11.460 2.345 -43.317 1.00 14.60 239 ASN C C 1
ATOM 854 O O . ASN C 1 7 ? 11.191 1.455 -42.535 1.00 17.52 239 ASN C O 1
ATOM 859 N N . TYR C 1 8 ? 12.667 2.503 -43.836 1.00 19.38 240 TYR C N 1
ATOM 860 C CA . TYR C 1 8 ? 13.776 1.638 -43.469 1.00 18.02 240 TYR C CA 1
ATOM 861 C C . TYR C 1 8 ? 14.157 1.727 -42.003 1.00 17.92 240 TYR C C 1
ATOM 862 O O . TYR C 1 8 ? 14.311 0.712 -41.342 1.00 16.80 240 TYR C O 1
ATOM 871 N N . HIS C 1 9 ? 14.310 2.946 -41.497 1.00 22.05 241 HIS C N 1
ATOM 872 C CA . HIS C 1 9 ? 14.616 3.141 -40.076 1.00 22.50 241 HIS C CA 1
ATOM 873 C C . HIS C 1 9 ? 13.494 2.567 -39.198 1.00 17.31 241 HIS C C 1
ATOM 874 O O . HIS C 1 9 ? 13.769 1.898 -38.207 1.00 17.78 241 HIS C O 1
ATOM 881 N N . LEU C 1 10 ? 12.243 2.815 -39.588 1.00 18.02 242 LEU C N 1
ATOM 882 C CA . LEU C 1 10 ? 11.061 2.257 -38.901 1.00 16.77 242 LEU C CA 1
ATOM 883 C C . LEU C 1 10 ? 10.980 0.741 -38.880 1.00 18.46 242 LEU C C 1
ATOM 884 O O . LEU C 1 10 ? 10.533 0.163 -37.880 1.00 21.41 242 LEU C O 1
ATOM 889 N N . GLU C 1 11 ? 11.390 0.088 -39.970 1.00 21.97 243 GLU C N 1
ATOM 890 C CA . GLU C 1 11 ? 11.502 -1.384 -40.016 1.00 18.78 243 GLU C CA 1
ATOM 891 C C . GLU C 1 11 ? 12.544 -1.944 -39.036 1.00 21.37 243 GLU C C 1
ATOM 892 O O . GLU C 1 11 ? 12.286 -2.961 -38.389 1.00 18.42 243 GLU C O 1
ATOM 898 N N . ASN C 1 12 ? 13.732 -1.322 -38.984 1.00 18.02 244 ASN C N 1
ATOM 899 C CA . ASN C 1 12 ? 14.766 -1.688 -37.996 1.00 21.64 244 ASN C CA 1
ATOM 900 C C . ASN C 1 12 ? 14.284 -1.482 -36.541 1.00 21.16 244 ASN C C 1
ATOM 901 O O . ASN C 1 12 ? 14.570 -2.299 -35.660 1.00 22.65 244 ASN C O 1
ATOM 906 N N . GLU C 1 13 ? 13.557 -0.389 -36.304 1.00 20.34 245 GLU C N 1
ATOM 907 C CA . GLU C 1 13 ? 12.879 -0.126 -35.032 1.00 22.06 245 GLU C CA 1
ATOM 908 C C . GLU C 1 13 ? 11.888 -1.223 -34.608 1.00 19.78 245 GLU C C 1
ATOM 909 O O . GLU C 1 13 ? 11.877 -1.662 -33.458 1.00 19.16 245 GLU C O 1
ATOM 915 N N . VAL C 1 14 ? 11.039 -1.627 -35.541 1.00 20.36 246 VAL C N 1
ATOM 916 C CA . VAL C 1 14 ? 10.086 -2.721 -35.338 1.00 20.92 246 VAL C CA 1
ATOM 917 C C . VAL C 1 14 ? 10.840 -3.997 -34.926 1.00 20.13 246 VAL C C 1
ATOM 918 O O . VAL C 1 14 ? 10.477 -4.648 -33.948 1.00 22.75 246 VAL C O 1
ATOM 922 N N . ALA C 1 15 ? 11.889 -4.345 -35.669 1.00 17.97 247 ALA C N 1
ATOM 923 C CA . ALA C 1 15 ? 12.682 -5.533 -35.379 1.00 16.35 247 ALA C CA 1
ATOM 924 C C . ALA C 1 15 ? 13.292 -5.428 -34.000 1.00 20.29 247 ALA C C 1
ATOM 925 O O . ALA C 1 15 ? 13.242 -6.376 -33.212 1.00 21.91 247 ALA C O 1
ATOM 927 N N . ARG C 1 16 ? 13.886 -4.271 -33.719 1.00 15.29 248 ARG C N 1
ATOM 928 C CA . ARG C 1 16 ? 14.479 -4.011 -32.405 1.00 23.20 248 ARG C CA 1
ATOM 929 C C . ARG C 1 16 ? 13.451 -4.136 -31.263 1.00 24.05 248 ARG C C 1
ATOM 930 O O . ARG C 1 16 ? 13.712 -4.795 -30.251 1.00 25.98 248 ARG C O 1
ATOM 938 N N . LEU C 1 17 ? 12.288 -3.506 -31.428 1.00 18.13 249 LEU C N 1
ATOM 939 C CA . LEU C 1 17 ? 11.263 -3.485 -30.372 1.00 20.91 249 LEU C CA 1
ATOM 940 C C . LEU C 1 17 ? 10.632 -4.853 -30.172 1.00 19.44 249 LEU C C 1
ATOM 941 O O . LEU C 1 17 ? 10.273 -5.203 -29.056 1.00 22.13 249 LEU C O 1
ATOM 946 N N . LYS C 1 18 ? 10.471 -5.612 -31.253 1.00 19.82 250 LYS C N 1
ATOM 947 C CA . LYS C 1 18 ? 9.977 -6.993 -31.134 1.00 19.40 250 LYS C CA 1
ATOM 948 C C . LYS C 1 18 ? 10.930 -7.855 -30.300 1.00 17.12 250 LYS C C 1
ATOM 949 O O . LYS C 1 18 ? 10.490 -8.675 -29.503 1.00 16.80 250 LYS C O 1
ATOM 955 N N . LYS C 1 19 ? 12.236 -7.692 -30.517 1.00 18.63 251 LYS C N 1
ATOM 956 C CA . LYS C 1 19 ? 13.225 -8.394 -29.714 1.00 21.62 251 LYS C CA 1
ATOM 957 C C . LYS C 1 19 ? 13.145 -7.950 -28.245 1.00 17.84 251 LYS C C 1
ATOM 958 O O . LYS C 1 19 ? 13.195 -8.773 -27.355 1.00 20.71 251 LYS C O 1
ATOM 964 N N . LEU C 1 20 ? 13.028 -6.649 -28.013 1.00 24.88 252 LEU C N 1
ATOM 965 C CA . LEU C 1 20 ? 12.924 -6.098 -26.663 1.00 23.07 252 LEU C CA 1
ATOM 966 C C . LEU C 1 20 ? 11.698 -6.622 -25.907 1.00 19.47 252 LEU C C 1
ATOM 967 O O . LEU C 1 20 ? 11.820 -7.010 -24.758 1.00 18.84 252 LEU C O 1
ATOM 972 N N . VAL C 1 21 ? 10.530 -6.631 -26.551 1.00 14.38 253 VAL C N 1
ATOM 973 C CA . VAL C 1 21 ? 9.318 -7.239 -25.967 1.00 18.95 253 VAL C CA 1
ATOM 974 C C . VAL C 1 21 ? 9.557 -8.684 -25.503 1.00 18.08 253 VAL C C 1
ATOM 975 O O . VAL C 1 21 ? 9.274 -9.025 -24.353 1.00 16.28 253 VAL C O 1
ATOM 979 N N . ASP C 1 22 ? 10.088 -9.515 -26.392 1.00 19.37 254 ASP C N 1
ATOM 980 C CA . ASP C 1 22 ? 10.404 -10.898 -26.062 1.00 20.24 254 ASP C CA 1
ATOM 981 C C . ASP C 1 22 ? 11.392 -11.030 -24.901 1.00 19.22 254 ASP C C 1
ATOM 982 O O . ASP C 1 22 ? 11.221 -11.874 -24.034 1.00 17.87 254 ASP C O 1
ATOM 987 N N . ASP C 1 23 ? 12.440 -10.216 -24.895 1.00 17.99 255 ASP C N 1
ATOM 988 C CA . ASP C 1 23 ? 13.412 -10.252 -23.797 1.00 15.26 255 ASP C CA 1
ATOM 989 C C . ASP C 1 23 ? 12.886 -9.743 -22.447 1.00 20.79 255 ASP C C 1
ATOM 990 O O . ASP C 1 23 ? 13.279 -10.253 -21.400 1.00 21.93 255 ASP C O 1
ATOM 995 N N . LEU C 1 24 ? 12.038 -8.713 -22.471 1.00 18.79 256 LEU C N 1
ATOM 996 C CA . LEU C 1 24 ? 11.336 -8.250 -21.255 1.00 14.57 256 LEU C CA 1
ATOM 997 C C . LEU C 1 24 ? 10.353 -9.282 -20.722 1.00 13.89 256 LEU C C 1
ATOM 998 O O . LEU C 1 24 ? 10.233 -9.459 -19.508 1.00 16.83 256 LEU C O 1
ATOM 1003 N N . GLU C 1 25 ? 9.649 -9.978 -21.615 1.00 14.82 257 GLU C N 1
ATOM 1004 C CA . GLU C 1 25 ? 8.723 -11.050 -21.180 1.00 16.23 257 GLU C CA 1
ATOM 1005 C C . GLU C 1 25 ? 9.479 -12.190 -20.496 1.00 20.54 257 GLU C C 1
ATOM 1006 O O . GLU C 1 25 ? 9.059 -12.696 -19.435 1.00 19.49 257 GLU C O 1
ATOM 1012 N N . ASP C 1 26 ? 10.614 -12.571 -21.091 1.00 19.55 258 ASP C N 1
ATOM 1013 C CA . ASP C 1 26 ? 11.515 -13.553 -20.499 1.00 24.65 258 ASP C CA 1
ATOM 1014 C C . ASP C 1 26 ? 12.006 -13.104 -19.115 1.00 19.09 258 ASP C C 1
ATOM 1015 O O . ASP C 1 26 ? 11.966 -13.863 -18.158 1.00 15.42 258 ASP C O 1
ATOM 1020 N N . GLU C 1 27 ? 12.478 -11.863 -19.023 1.00 19.22 259 GLU C N 1
ATOM 1021 C CA . GLU C 1 27 ? 12.957 -11.305 -17.747 1.00 18.36 259 GLU C CA 1
ATOM 1022 C C . GLU C 1 27 ? 11.856 -11.270 -16.672 1.00 22.15 259 GLU C C 1
ATOM 1023 O O . GLU C 1 27 ? 12.102 -11.583 -15.486 1.00 13.49 259 GLU C O 1
ATOM 1029 N N . LEU C 1 28 ? 10.640 -10.895 -17.079 1.00 22.37 260 LEU C N 1
ATOM 1030 C CA . LEU C 1 28 ? 9.517 -10.874 -16.132 1.00 21.22 260 LEU C CA 1
ATOM 1031 C C . LEU C 1 28 ? 9.228 -12.274 -15.614 1.00 20.63 260 LEU C C 1
ATOM 1032 O O . LEU C 1 28 ? 8.941 -12.463 -14.427 1.00 16.04 260 LEU C O 1
ATOM 1037 N N . TYR C 1 29 ? 9.337 -13.255 -16.511 1.00 24.48 261 TYR C N 1
ATOM 1038 C CA . TYR C 1 29 ? 9.097 -14.651 -16.173 1.00 23.65 261 TYR C CA 1
ATOM 1039 C C . TYR C 1 29 ? 10.090 -15.134 -15.085 1.00 20.88 261 TYR C C 1
ATOM 1040 O O . TYR C 1 29 ? 9.670 -15.617 -14.036 1.00 20.10 261 TYR C O 1
ATOM 1049 N N . ALA C 1 30 ? 11.387 -14.963 -15.320 1.00 20.46 262 ALA C N 1
ATOM 1050 C CA . ALA C 1 30 ? 12.424 -15.244 -14.316 1.00 18.80 262 ALA C CA 1
ATOM 1051 C C . ALA C 1 30 ? 12.179 -14.521 -12.986 1.00 19.24 262 ALA C C 1
ATOM 1052 O O . ALA C 1 30 ? 12.372 -15.109 -11.915 1.00 19.79 262 ALA C O 1
ATOM 1054 N N . GLN C 1 31 ? 11.793 -13.240 -13.052 1.00 17.87 263 GLN C N 1
ATOM 1055 C CA . GLN C 1 31 ? 11.514 -12.464 -11.835 1.00 18.24 263 GLN C CA 1
ATOM 1056 C C . GLN C 1 31 ? 10.360 -13.027 -11.044 1.00 18.54 263 GLN C C 1
ATOM 1057 O O . GLN C 1 31 ? 10.395 -13.033 -9.816 1.00 22.99 263 GLN C O 1
ATOM 1063 N N . LYS C 1 32 ? 9.331 -13.519 -11.732 1.00 19.72 264 LYS C N 1
ATOM 1064 C CA . LYS C 1 32 ? 8.212 -14.148 -11.036 1.00 23.35 264 LYS C CA 1
ATOM 1065 C C . LYS C 1 32 ? 8.644 -15.462 -10.361 1.00 19.80 264 LYS C C 1
ATOM 1066 O O . LYS C 1 32 ? 8.210 -15.764 -9.247 1.00 18.43 264 LYS C O 1
ATOM 1072 N N . LEU C 1 33 ? 9.532 -16.218 -11.014 1.00 13.94 265 LEU C N 1
ATOM 1073 C CA . LEU C 1 33 ? 10.155 -17.381 -10.393 1.00 19.00 265 LEU C CA 1
ATOM 1074 C C . LEU C 1 33 ? 11.028 -16.999 -9.205 1.00 17.61 265 LEU C C 1
ATOM 1075 O O . LEU C 1 33 ? 11.010 -17.676 -8.182 1.00 18.67 265 LEU C O 1
ATOM 1080 N N . LYS C 1 34 ? 11.775 -15.897 -9.334 1.00 19.14 266 LYS C N 1
ATOM 1081 C CA . LYS C 1 34 ? 12.621 -15.398 -8.237 1.00 19.06 266 LYS C CA 1
ATOM 1082 C C . LYS C 1 34 ? 11.773 -15.051 -6.996 1.00 21.77 266 LYS C C 1
ATOM 1083 O O . LYS C 1 34 ? 12.096 -15.437 -5.851 1.00 24.82 266 LYS C O 1
ATOM 1089 N N . TYR C 1 35 ? 10.686 -14.329 -7.233 1.00 18.51 267 TYR C N 1
ATOM 1090 C CA . TYR C 1 35 ? 9.761 -13.958 -6.182 1.00 20.12 267 TYR C CA 1
ATOM 1091 C C . TYR C 1 35 ? 9.110 -15.195 -5.510 1.00 22.50 267 TYR C C 1
ATOM 1092 O O . TYR C 1 35 ? 8.958 -15.245 -4.297 1.00 18.90 267 TYR C O 1
ATOM 1101 N N . LYS C 1 36 ? 8.684 -16.162 -6.309 1.00 24.83 268 LYS C N 1
ATOM 1102 C CA . LYS C 1 36 ? 8.119 -17.394 -5.778 1.00 27.85 268 LYS C CA 1
ATOM 1103 C C . LYS C 1 36 ? 9.128 -18.162 -4.892 1.00 22.77 268 LYS C C 1
ATOM 1104 O O . LYS C 1 36 ? 8.758 -18.724 -3.878 1.00 25.49 268 LYS C O 1
ATOM 1110 N N . ALA C 1 37 ? 10.393 -18.171 -5.282 1.00 23.00 269 ALA C N 1
ATOM 1111 C CA . ALA C 1 37 ? 11.443 -18.825 -4.501 1.00 22.16 269 ALA C CA 1
ATOM 1112 C C . ALA C 1 37 ? 11.658 -18.176 -3.117 1.00 27.23 269 ALA C C 1
ATOM 1113 O O . ALA C 1 37 ? 11.696 -18.879 -2.093 1.00 25.62 269 ALA C O 1
ATOM 1115 N N . ILE C 1 38 ? 11.814 -16.847 -3.079 1.00 27.74 270 ILE C N 1
ATOM 1116 C CA . ILE C 1 38 ? 12.057 -16.155 -1.790 1.00 26.56 270 ILE C CA 1
ATOM 1117 C C . ILE C 1 38 ? 10.800 -16.158 -0.934 1.00 27.54 270 ILE C C 1
ATOM 1118 O O . ILE C 1 38 ? 10.870 -16.108 0.299 1.00 30.09 270 ILE C O 1
ATOM 1123 N N . SER C 1 39 ? 9.657 -16.243 -1.607 1.00 27.32 271 SER C N 1
ATOM 1124 C CA . SER C 1 39 ? 8.363 -16.357 -0.960 1.00 28.40 271 SER C CA 1
ATOM 1125 C C . SER C 1 39 ? 8.248 -17.674 -0.192 1.00 28.82 271 SER C C 1
ATOM 1126 O O . SER C 1 39 ? 7.714 -17.715 0.929 1.00 27.29 271 SER C O 1
ATOM 1129 N N . GLU C 1 40 ? 8.752 -18.748 -0.785 1.00 30.55 272 GLU C N 1
ATOM 1130 C CA . GLU C 1 40 ? 8.765 -20.061 -0.127 1.00 32.89 272 GLU C CA 1
ATOM 1131 C C . GLU C 1 40 ? 9.813 -20.074 1.006 1.00 34.43 272 GLU C C 1
ATOM 1132 O O . GLU C 1 40 ? 9.584 -20.651 2.064 1.00 35.82 272 GLU C O 1
ATOM 1138 N N . GLU C 1 41 ? 10.945 -19.403 0.795 1.00 30.25 273 GLU C N 1
ATOM 1139 C CA . GLU C 1 41 ? 11.930 -19.234 1.843 1.00 31.47 273 GLU C CA 1
ATOM 1140 C C . GLU C 1 41 ? 11.348 -18.495 3.053 1.00 34.64 273 GLU C C 1
ATOM 1141 O O . GLU C 1 41 ? 11.605 -18.877 4.203 1.00 32.91 273 GLU C O 1
ATOM 1147 N N . LEU C 1 42 ? 10.587 -17.437 2.789 1.00 35.21 274 LEU C N 1
ATOM 1148 C CA . LEU C 1 42 ? 9.940 -16.656 3.842 1.00 38.07 274 LEU C CA 1
ATOM 1149 C C . LEU C 1 42 ? 8.905 -17.489 4.610 1.00 40.19 274 LEU C C 1
ATOM 1150 O O . LEU C 1 42 ? 8.873 -17.460 5.842 1.00 36.25 274 LEU C O 1
ATOM 1155 N N . ASP C 1 43 ? 8.077 -18.237 3.885 1.00 42.54 275 ASP C N 1
ATOM 1156 C CA . ASP C 1 43 ? 7.088 -19.117 4.511 1.00 43.48 275 ASP C CA 1
ATOM 1157 C C . ASP C 1 43 ? 7.700 -20.142 5.476 1.00 45.56 275 ASP C C 1
ATOM 1158 O O . ASP C 1 43 ? 7.090 -20.456 6.495 1.00 46.12 275 ASP C O 1
ATOM 1163 N N . HIS C 1 44 ? 8.894 -20.651 5.161 1.00 48.07 276 HIS C N 1
ATOM 1164 C CA . HIS C 1 44 ? 9.626 -21.549 6.077 1.00 49.80 276 HIS C CA 1
ATOM 1165 C C . HIS C 1 44 ? 10.139 -20.833 7.315 1.00 49.77 276 HIS C C 1
ATOM 1166 O O . HIS C 1 44 ? 10.182 -21.421 8.392 1.00 50.19 276 HIS C O 1
ATOM 1173 N N . ALA C 1 45 ? 10.536 -19.572 7.156 1.00 50.72 277 ALA C N 1
ATOM 1174 C CA . ALA C 1 45 ? 10.972 -18.742 8.285 1.00 54.26 277 ALA C CA 1
ATOM 1175 C C . ALA C 1 45 ? 9.826 -18.424 9.247 1.00 55.94 277 ALA C C 1
ATOM 1176 O O . ALA C 1 45 ? 10.061 -18.124 10.416 1.00 58.92 277 ALA C O 1
ATOM 1178 N N . LEU C 1 46 ? 8.591 -18.504 8.755 1.00 57.65 278 LEU C N 1
ATOM 1179 C CA . LEU C 1 46 ? 7.415 -18.198 9.570 1.00 58.66 278 LEU C CA 1
ATOM 1180 C C . LEU C 1 46 ? 6.741 -19.428 10.185 1.00 64.94 278 LEU C C 1
ATOM 1181 O O . LEU C 1 46 ? 5.925 -19.292 11.093 1.00 65.13 278 LEU C O 1
ATOM 1186 N N . ASN C 1 47 ? 7.088 -20.617 9.692 1.00 74.14 279 ASN C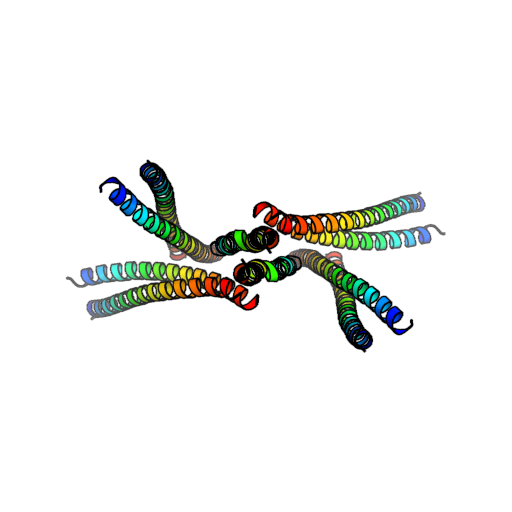 N 1
ATOM 1187 C CA . ASN C 1 47 ? 6.613 -21.888 10.267 1.00 84.03 279 ASN C CA 1
ATOM 1188 C C . ASN C 1 47 ? 7.332 -22.273 11.560 1.00 90.49 279 ASN C C 1
ATOM 1189 O O . ASN C 1 47 ? 6.924 -23.212 12.255 1.00 91.34 279 ASN C O 1
ATOM 1194 N N . ASP C 1 48 ? 8.409 -21.550 11.863 1.00 96.38 280 ASP C N 1
ATOM 1195 C CA . ASP C 1 48 ? 9.157 -21.719 13.107 1.00 102.45 280 ASP C CA 1
ATOM 1196 C C . ASP C 1 48 ? 8.585 -20.825 14.214 1.00 105.21 280 ASP C C 1
ATOM 1197 O O . ASP C 1 48 ? 9.115 -20.768 15.330 1.00 105.78 280 ASP C O 1
ATOM 1202 N N . MET C 1 49 ? 7.499 -20.130 13.883 1.00 107.54 281 MET C N 1
ATOM 1203 C CA . MET C 1 49 ? 6.738 -19.333 14.840 1.00 109.12 281 MET C CA 1
ATOM 1204 C C . MET C 1 49 ? 5.427 -20.047 15.202 1.00 109.74 281 MET C C 1
ATOM 1205 O O . MET C 1 49 ? 4.640 -19.543 16.010 1.00 110.55 281 MET C O 1
ATOM 1210 N N . THR C 1 50 ? 5.206 -21.216 14.593 1.00 109.13 282 THR C N 1
ATOM 1211 C CA . THR C 1 50 ? 4.035 -22.062 14.865 1.00 107.31 282 THR C CA 1
ATOM 1212 C C . THR C 1 50 ? 4.408 -23.550 14.856 1.00 106.41 282 THR C C 1
ATOM 1213 O O . THR C 1 50 ? 5.552 -23.927 15.126 1.00 105.48 282 THR C O 1
ATOM 1217 N N . GLY D 1 1 ? 2.621 6.851 -52.058 1.00 36.74 233 GLY D N 1
ATOM 1218 C CA . GLY D 1 1 ? 1.335 6.141 -52.398 1.00 44.82 233 GLY D CA 1
ATOM 1219 C C . GLY D 1 1 ? 1.149 4.818 -51.652 1.00 45.61 233 GLY D C 1
ATOM 1220 O O . GLY D 1 1 ? 0.532 4.768 -50.577 1.00 34.97 233 GLY D O 1
ATOM 1221 N N . GLU D 1 2 ? 1.668 3.736 -52.233 1.00 47.27 234 GLU D N 1
ATOM 1222 C CA . GLU D 1 2 ? 1.765 2.461 -51.527 1.00 42.54 234 GLU D CA 1
ATOM 1223 C C . GLU D 1 2 ? 2.905 2.545 -50.493 1.00 34.72 234 GLU D C 1
ATOM 1224 O O . GLU D 1 2 ? 2.800 1.990 -49.402 1.00 27.74 234 GLU D O 1
ATOM 1230 N N . LEU D 1 3 ? 3.987 3.239 -50.857 1.00 30.51 235 LEU D N 1
ATOM 1231 C CA . LEU D 1 3 ? 5.068 3.574 -49.923 1.00 30.14 235 LEU D CA 1
ATOM 1232 C C . LEU D 1 3 ? 4.575 4.349 -48.708 1.00 29.58 235 LEU D C 1
ATOM 1233 O O . LEU D 1 3 ? 5.064 4.154 -47.593 1.00 28.44 235 LEU D O 1
ATOM 1238 N N . LEU D 1 4 ? 3.620 5.244 -48.932 1.00 24.81 236 LEU D N 1
ATOM 1239 C CA . LEU D 1 4 ? 3.084 6.075 -47.858 1.00 24.28 236 LEU D CA 1
ATOM 1240 C C . LEU D 1 4 ? 2.206 5.251 -46.920 1.00 21.26 236 LEU D C 1
ATOM 1241 O O . LEU D 1 4 ? 2.164 5.492 -45.701 1.00 23.27 236 LEU D O 1
ATOM 1246 N N . SER D 1 5 ? 1.501 4.272 -47.484 1.00 17.93 237 SER D N 1
ATOM 1247 C CA . SER D 1 5 ? 0.713 3.336 -46.684 1.00 22.93 237 SER D CA 1
ATOM 1248 C C . SER D 1 5 ? 1.627 2.431 -45.879 1.00 20.08 237 SER D C 1
ATOM 1249 O O . SER D 1 5 ? 1.296 2.070 -44.761 1.00 20.42 237 SER D O 1
ATOM 1252 N N . LYS D 1 6 ? 2.765 2.051 -46.451 1.00 20.73 238 LYS D N 1
ATOM 1253 C CA . LYS D 1 6 ? 3.733 1.262 -45.681 1.00 24.52 238 LYS D CA 1
ATOM 1254 C C . LYS D 1 6 ? 4.214 2.064 -44.480 1.00 19.90 238 LYS D C 1
ATOM 1255 O O . LYS D 1 6 ? 4.307 1.529 -43.395 1.00 19.18 238 LYS D O 1
ATOM 1261 N N . ASN D 1 7 ? 4.481 3.355 -44.684 1.00 20.82 239 ASN D N 1
ATOM 1262 C CA . ASN D 1 7 ? 4.907 4.246 -43.616 1.00 16.60 239 ASN D CA 1
ATOM 1263 C C . ASN D 1 7 ? 3.817 4.294 -42.564 1.00 16.49 239 ASN D C 1
ATOM 1264 O O . ASN D 1 7 ? 4.077 4.120 -41.396 1.00 16.64 239 ASN D O 1
ATOM 1269 N N . TYR D 1 8 ? 2.572 4.459 -42.997 1.00 17.35 240 TYR D N 1
ATOM 1270 C CA . TYR D 1 8 ? 1.443 4.456 -42.091 1.00 17.56 240 TYR D CA 1
ATOM 1271 C C . TYR D 1 8 ? 1.438 3.212 -41.194 1.00 18.97 240 TYR D C 1
ATOM 1272 O O . TYR D 1 8 ? 1.340 3.314 -39.971 1.00 15.97 240 TYR D O 1
ATOM 1281 N N . HIS D 1 9 ? 1.554 2.039 -41.802 1.00 20.93 241 HIS D N 1
ATOM 1282 C CA . HIS D 1 9 ? 1.531 0.787 -41.039 1.00 24.59 241 HIS D CA 1
ATOM 1283 C C . HIS D 1 9 ? 2.722 0.605 -40.126 1.00 19.87 241 HIS D C 1
ATOM 1284 O O . HIS D 1 9 ? 2.559 0.103 -39.034 1.00 20.99 241 HIS D O 1
ATOM 1291 N N . LEU D 1 10 ? 3.911 1.008 -40.578 1.00 19.82 242 LEU D N 1
ATOM 1292 C CA . LEU D 1 10 ? 5.139 0.927 -39.774 1.00 18.62 242 LEU D CA 1
ATOM 1293 C C . LEU D 1 10 ? 5.087 1.822 -38.544 1.00 17.98 242 LEU D C 1
ATOM 1294 O O . LEU D 1 10 ? 5.499 1.436 -37.456 1.00 17.66 242 LEU D O 1
ATOM 1299 N N . GLU D 1 11 ? 4.583 3.034 -38.727 1.00 19.16 243 GLU D N 1
ATOM 1300 C CA . GLU D 1 11 ? 4.392 3.952 -37.615 1.00 20.52 243 GLU D CA 1
ATOM 1301 C C . GLU D 1 11 ? 3.413 3.457 -36.551 1.00 22.96 243 GLU D C 1
ATOM 1302 O O . GLU D 1 11 ? 3.634 3.678 -35.354 1.00 22.14 243 GLU D O 1
ATOM 1308 N N . ASN D 1 12 ? 2.320 2.821 -36.975 1.00 20.98 244 ASN D N 1
ATOM 1309 C CA . ASN D 1 12 ? 1.359 2.239 -36.033 1.00 21.88 244 ASN D CA 1
ATOM 1310 C C . ASN D 1 12 ? 1.958 1.043 -35.297 1.00 20.06 244 ASN D C 1
ATOM 1311 O O . ASN D 1 12 ? 1.710 0.840 -34.125 1.00 21.44 244 ASN D O 1
ATOM 1316 N N . GLU D 1 13 ? 2.739 0.251 -36.020 1.00 19.15 245 GLU D N 1
ATOM 1317 C CA . GLU D 1 13 ? 3.379 -0.917 -35.458 1.00 22.91 245 GLU D CA 1
ATOM 1318 C C . GLU D 1 13 ? 4.412 -0.479 -34.427 1.00 20.83 245 GLU D C 1
ATOM 1319 O O . GLU D 1 13 ? 4.524 -1.089 -33.358 1.00 24.80 245 GLU D O 1
ATOM 1325 N N . VAL D 1 14 ? 5.155 0.584 -34.734 1.00 21.78 246 VAL D N 1
ATOM 1326 C CA . VAL D 1 14 ? 6.149 1.119 -33.791 1.00 18.44 246 VAL D CA 1
ATOM 1327 C C . VAL D 1 14 ? 5.444 1.594 -32.509 1.00 21.28 246 VAL D C 1
ATOM 1328 O O . VAL D 1 14 ? 5.888 1.280 -31.405 1.00 23.71 246 VAL D O 1
ATOM 1332 N N . ALA D 1 15 ? 4.344 2.336 -32.668 1.00 21.88 247 ALA D N 1
ATOM 1333 C CA . ALA D 1 15 ? 3.533 2.801 -31.531 1.00 22.63 247 ALA D CA 1
ATOM 1334 C C . ALA D 1 15 ? 2.961 1.642 -30.681 1.00 19.08 247 ALA D C 1
ATOM 1335 O O . ALA D 1 15 ? 2.941 1.709 -29.460 1.00 21.93 247 ALA D O 1
ATOM 1337 N N . ARG D 1 16 ? 2.480 0.594 -31.333 1.00 22.79 248 ARG D N 1
ATOM 1338 C CA . ARG D 1 16 ? 1.953 -0.569 -30.612 1.00 23.62 248 ARG D CA 1
ATOM 1339 C C . ARG D 1 16 ? 3.042 -1.273 -29.780 1.00 25.44 248 ARG D C 1
ATOM 1340 O O . ARG D 1 16 ? 2.812 -1.666 -28.643 1.00 24.71 248 ARG D O 1
ATOM 1348 N N . LEU D 1 17 ? 4.237 -1.404 -30.346 1.00 23.78 249 LEU D N 1
ATOM 1349 C CA . LEU D 1 17 ? 5.326 -2.119 -29.706 1.00 18.34 249 LEU D CA 1
ATOM 1350 C C . LEU D 1 17 ? 5.943 -1.316 -28.563 1.00 21.21 249 LEU D C 1
ATOM 1351 O O . LEU D 1 17 ? 6.286 -1.878 -27.523 1.00 24.04 249 LEU D O 1
ATOM 1356 N N . LYS D 1 18 ? 6.074 -0.007 -28.744 1.00 21.37 250 LYS D N 1
ATOM 1357 C CA . LYS D 1 18 ? 6.560 0.881 -27.666 1.00 21.42 250 LYS D CA 1
ATOM 1358 C C . LYS D 1 18 ? 5.653 0.909 -26.437 1.00 22.59 250 LYS D C 1
ATOM 1359 O O . LYS D 1 18 ? 6.130 1.121 -25.322 1.00 23.07 250 LYS D O 1
ATOM 1365 N N . LYS D 1 19 ? 4.354 0.733 -26.666 1.00 24.35 251 LYS D N 1
ATOM 1366 C CA . LYS D 1 19 ? 3.378 0.691 -25.591 1.00 22.81 251 LYS D CA 1
ATOM 1367 C C . LYS D 1 19 ? 3.525 -0.632 -24.837 1.00 18.86 251 LYS D C 1
ATOM 1368 O O . LYS D 1 19 ? 3.502 -0.643 -23.602 1.00 21.35 251 LYS D O 1
ATOM 1374 N N . LEU D 1 20 ? 3.693 -1.731 -25.584 1.00 19.44 252 LEU D N 1
ATOM 1375 C CA . LEU D 1 20 ? 3.963 -3.054 -25.035 1.00 22.51 252 LEU D CA 1
ATOM 1376 C C . LEU D 1 20 ? 5.197 -2.966 -24.155 1.00 20.39 252 LEU D C 1
ATOM 1377 O O . LEU D 1 20 ? 5.193 -3.453 -23.029 1.00 20.93 252 LEU D O 1
ATOM 1382 N N . VAL D 1 21 ? 6.222 -2.288 -24.660 1.00 18.16 253 VAL D N 1
ATOM 1383 C CA . VAL D 1 21 ? 7.487 -2.098 -23.938 1.00 20.28 253 VAL D CA 1
ATOM 1384 C C . VAL D 1 21 ? 7.330 -1.255 -22.685 1.00 21.04 253 VAL D C 1
ATOM 1385 O O . VAL D 1 21 ? 7.804 -1.662 -21.629 1.00 26.26 253 VAL D O 1
ATOM 1389 N N . ASP D 1 22 ? 6.697 -0.084 -22.801 1.00 19.62 254 ASP D N 1
ATOM 1390 C CA . ASP D 1 22 ? 6.399 0.751 -21.624 1.00 22.02 254 ASP D CA 1
ATOM 1391 C C . ASP D 1 22 ? 5.634 -0.063 -20.551 1.00 20.35 254 ASP D C 1
ATOM 1392 O O . ASP D 1 22 ? 5.949 0.020 -19.372 1.00 21.87 254 ASP D O 1
ATOM 1397 N N . ASP D 1 23 ? 4.649 -0.875 -20.951 1.00 18.42 255 ASP D N 1
ATOM 1398 C CA . ASP D 1 23 ? 3.900 -1.657 -19.955 1.00 18.80 255 ASP D CA 1
ATOM 1399 C C . ASP D 1 23 ? 4.788 -2.658 -19.266 1.00 18.37 255 ASP D C 1
ATOM 1400 O O . ASP D 1 23 ? 4.732 -2.785 -18.060 1.00 19.27 255 ASP D O 1
ATOM 1405 N N . LEU D 1 24 ? 5.628 -3.345 -20.048 1.00 16.15 256 LEU D N 1
ATOM 1406 C CA . LEU D 1 24 ? 6.555 -4.363 -19.541 1.00 15.51 256 LEU D CA 1
ATOM 1407 C C . LEU D 1 24 ? 7.640 -3.839 -18.608 1.00 18.16 256 LEU D C 1
ATOM 1408 O O . LEU D 1 24 ? 7.946 -4.462 -17.580 1.00 14.67 256 LEU D O 1
ATOM 1413 N N . GLU D 1 25 ? 8.249 -2.708 -18.968 1.00 12.15 257 GLU D N 1
ATOM 1414 C CA . GLU D 1 25 ? 9.213 -2.048 -18.080 1.00 17.31 257 GLU D CA 1
ATOM 1415 C C . GLU D 1 25 ? 8.560 -1.614 -16.758 1.00 16.29 257 GLU D C 1
ATOM 1416 O O . GLU D 1 25 ? 9.174 -1.726 -15.707 1.00 16.42 257 GLU D O 1
ATOM 1422 N N . ASP D 1 26 ? 7.323 -1.120 -16.822 1.00 14.20 258 ASP D N 1
ATOM 1423 C CA . ASP D 1 26 ? 6.550 -0.778 -15.617 1.00 19.82 258 ASP D CA 1
ATOM 1424 C C . ASP D 1 26 ? 6.279 -1.997 -14.740 1.00 18.00 258 ASP D C 1
ATOM 1425 O O . ASP D 1 26 ? 6.426 -1.947 -13.509 1.00 20.04 258 ASP D O 1
ATOM 1430 N N . GLU D 1 27 ? 5.866 -3.081 -15.376 1.00 17.08 259 GLU D N 1
ATOM 1431 C CA . GLU D 1 27 ? 5.586 -4.332 -14.670 1.00 15.17 259 GLU D CA 1
ATOM 1432 C C . GLU D 1 27 ? 6.844 -4.860 -14.011 1.00 18.86 259 GLU D C 1
ATOM 1433 O O . GLU D 1 27 ? 6.803 -5.378 -12.909 1.00 21.19 259 GLU D O 1
ATOM 1439 N N . LEU D 1 28 ? 7.967 -4.720 -14.697 1.00 17.61 260 LEU D N 1
ATOM 1440 C CA . LEU D 1 28 ? 9.231 -5.203 -14.179 1.00 17.74 260 LEU D CA 1
ATOM 1441 C C . LEU D 1 28 ? 9.748 -4.376 -12.982 1.00 19.85 260 LEU D C 1
ATOM 1442 O O . LEU D 1 28 ? 10.284 -4.924 -11.982 1.00 17.26 260 LEU D O 1
ATOM 1447 N N . TYR D 1 29 ? 9.585 -3.058 -13.075 1.00 21.00 261 TYR D N 1
ATOM 1448 C CA . TYR D 1 29 ? 9.974 -2.174 -11.977 1.00 20.41 261 TYR D CA 1
ATOM 1449 C C . TYR D 1 29 ? 9.146 -2.494 -10.720 1.00 19.71 261 TYR D C 1
ATOM 1450 O O . TYR D 1 29 ? 9.701 -2.661 -9.643 1.00 20.43 261 TYR D O 1
ATOM 1459 N N . ALA D 1 30 ? 7.826 -2.626 -10.872 1.00 19.47 262 ALA D N 1
ATOM 1460 C CA . ALA D 1 30 ? 6.953 -3.013 -9.757 1.00 19.42 262 ALA D CA 1
ATOM 1461 C C . ALA D 1 30 ? 7.302 -4.401 -9.145 1.00 20.30 262 ALA D C 1
ATOM 1462 O O . ALA D 1 30 ? 7.287 -4.579 -7.922 1.00 18.23 262 ALA D O 1
ATOM 1464 N N . GLN D 1 31 ? 7.636 -5.364 -10.002 1.00 19.26 263 GLN D N 1
ATOM 1465 C CA . GLN D 1 31 ? 8.028 -6.702 -9.572 1.00 22.37 263 GLN D CA 1
ATOM 1466 C C . GLN D 1 31 ? 9.367 -6.645 -8.796 1.00 25.41 263 GLN D C 1
ATOM 1467 O O . GLN D 1 31 ? 9.522 -7.305 -7.766 1.00 27.15 263 GLN D O 1
ATOM 1473 N N . LYS D 1 32 ? 10.312 -5.832 -9.277 1.00 25.71 264 LYS D N 1
ATOM 1474 C CA . LYS D 1 32 ? 11.579 -5.596 -8.574 1.00 29.74 264 LYS D CA 1
ATOM 1475 C C . LYS D 1 32 ? 11.364 -5.021 -7.171 1.00 29.51 264 LYS D C 1
ATOM 1476 O O . LYS D 1 32 ? 12.062 -5.411 -6.224 1.00 27.57 264 LYS D O 1
ATOM 1482 N N . LEU D 1 33 ? 10.399 -4.110 -7.032 1.00 26.83 265 LEU D N 1
ATOM 1483 C CA . LEU D 1 33 ? 10.096 -3.527 -5.730 1.00 26.83 265 LEU D CA 1
ATOM 1484 C C . LEU D 1 33 ? 9.445 -4.568 -4.827 1.00 27.22 265 LEU D C 1
ATOM 1485 O O . LEU D 1 33 ? 9.703 -4.606 -3.635 1.00 27.16 265 LEU D O 1
ATOM 1490 N N . LYS D 1 34 ? 8.600 -5.404 -5.411 1.00 25.17 266 LYS D N 1
ATOM 1491 C CA . LYS D 1 34 ? 8.017 -6.528 -4.691 1.00 27.40 266 LYS D CA 1
ATOM 1492 C C . LYS D 1 34 ? 9.067 -7.474 -4.098 1.00 22.77 266 LYS D C 1
ATOM 1493 O O . LYS D 1 34 ? 8.924 -7.893 -2.966 1.00 27.22 266 LYS D O 1
ATOM 1499 N N . TYR D 1 35 ? 10.093 -7.823 -4.873 1.00 27.21 267 TYR D N 1
ATOM 1500 C CA . TYR D 1 35 ? 11.178 -8.679 -4.382 1.00 25.25 267 TYR D CA 1
ATOM 1501 C C . TYR D 1 35 ? 11.931 -8.035 -3.214 1.00 28.96 267 TYR D C 1
ATOM 1502 O O . TYR D 1 35 ? 12.175 -8.686 -2.195 1.00 31.30 267 TYR D O 1
ATOM 1511 N N . LYS D 1 36 ? 12.311 -6.771 -3.377 1.00 25.00 268 LYS D N 1
ATOM 1512 C CA . LYS D 1 36 ? 12.930 -6.007 -2.295 1.00 27.76 268 LYS D CA 1
ATOM 1513 C C . LYS D 1 36 ? 12.070 -5.999 -1.024 1.00 26.02 268 LYS D C 1
ATOM 1514 O O . LYS D 1 36 ? 12.586 -6.170 0.084 1.00 24.43 268 LYS D O 1
ATOM 1520 N N . ALA D 1 37 ? 10.764 -5.789 -1.188 1.00 27.44 269 ALA D N 1
ATOM 1521 C CA . ALA D 1 37 ? 9.845 -5.758 -0.049 1.00 27.76 269 ALA D CA 1
ATOM 1522 C C . ALA D 1 37 ? 9.784 -7.094 0.686 1.00 27.25 269 ALA D C 1
ATOM 1523 O O . ALA D 1 37 ? 9.787 -7.132 1.925 1.00 26.68 269 ALA D O 1
ATOM 1525 N N . ILE D 1 38 ? 9.726 -8.200 -0.056 1.00 24.10 270 ILE D N 1
ATOM 1526 C CA . ILE D 1 38 ? 9.639 -9.505 0.601 1.00 23.62 270 ILE D CA 1
ATOM 1527 C C . ILE D 1 38 ? 11.012 -9.919 1.168 1.00 26.50 270 ILE D C 1
ATOM 1528 O O . ILE D 1 38 ? 11.096 -10.566 2.220 1.00 28.30 270 ILE D O 1
ATOM 1533 N N . SER D 1 39 ? 12.080 -9.510 0.480 1.00 23.86 271 SER D N 1
ATOM 1534 C CA . SER D 1 39 ? 13.439 -9.698 0.961 1.00 26.54 271 SER D CA 1
ATOM 1535 C C . SER D 1 39 ? 13.635 -9.071 2.352 1.00 26.94 271 SER D C 1
ATOM 1536 O O . SER D 1 39 ? 14.271 -9.664 3.223 1.00 28.45 271 SER D O 1
ATOM 1539 N N . GLU D 1 40 ? 13.091 -7.868 2.539 1.00 25.82 272 GLU D N 1
ATOM 1540 C CA . GLU D 1 40 ? 13.104 -7.170 3.826 1.00 26.35 272 GLU D CA 1
ATOM 1541 C C . GLU D 1 40 ? 12.228 -7.854 4.876 1.00 28.29 272 GLU D C 1
ATOM 1542 O O . GLU D 1 40 ? 12.600 -7.933 6.061 1.00 30.64 272 GLU D O 1
ATOM 1548 N N . GLU D 1 41 ? 11.077 -8.347 4.435 1.00 24.45 273 GLU D N 1
ATOM 1549 C CA . GLU D 1 41 ? 10.174 -9.138 5.265 1.00 29.47 273 GLU D CA 1
ATOM 1550 C C . GLU D 1 41 ? 10.879 -10.386 5.800 1.00 32.94 273 GLU D C 1
ATOM 1551 O O . GLU D 1 41 ? 10.705 -10.763 6.962 1.00 34.79 273 GLU D O 1
ATOM 1557 N N . LEU D 1 42 ? 11.683 -11.016 4.947 1.00 32.08 274 LEU D N 1
ATOM 1558 C CA . LEU D 1 42 ? 12.450 -12.200 5.321 1.00 28.81 274 LEU D CA 1
ATOM 1559 C C . LEU D 1 42 ? 13.580 -11.857 6.293 1.00 30.47 274 LEU D C 1
ATOM 1560 O O . LEU D 1 42 ? 13.789 -12.557 7.282 1.00 25.70 274 LEU D O 1
ATOM 1565 N N . ASP D 1 43 ? 14.302 -10.779 5.993 1.00 32.04 275 ASP D N 1
ATOM 1566 C CA . ASP D 1 43 ? 15.343 -10.253 6.874 1.00 36.83 275 ASP D CA 1
ATOM 1567 C C . ASP D 1 43 ? 14.820 -9.972 8.291 1.00 36.14 275 ASP D C 1
ATOM 1568 O O . ASP D 1 43 ? 15.492 -10.273 9.275 1.00 36.94 275 ASP D O 1
ATOM 1573 N N . HIS D 1 44 ? 13.621 -9.396 8.367 1.00 35.96 276 HIS D N 1
ATOM 1574 C CA . HIS D 1 44 ? 12.942 -9.056 9.618 1.00 34.95 276 HIS D CA 1
ATOM 1575 C C . HIS D 1 44 ? 12.527 -10.314 10.386 1.00 34.90 276 HIS D C 1
ATOM 1576 O O . HIS D 1 44 ? 12.748 -10.394 11.595 1.00 39.28 276 HIS D O 1
ATOM 1583 N N . ALA D 1 45 ? 11.924 -11.274 9.686 1.00 31.79 277 ALA D N 1
ATOM 1584 C CA . ALA D 1 45 ? 11.568 -12.591 10.240 1.00 40.73 277 ALA D CA 1
ATOM 1585 C C . ALA D 1 45 ? 12.766 -13.397 10.806 1.00 47.38 277 ALA D C 1
ATOM 1586 O O . ALA D 1 45 ? 12.641 -14.078 11.833 1.00 47.84 277 ALA D O 1
ATOM 1588 N N . LEU D 1 46 ? 13.916 -13.316 10.138 1.00 49.23 278 LEU D N 1
ATOM 1589 C CA . LEU D 1 46 ? 15.122 -14.023 10.583 1.00 53.30 278 LEU D CA 1
ATOM 1590 C C . LEU D 1 46 ? 15.902 -13.281 11.676 1.00 57.97 278 LEU D C 1
ATOM 1591 O O . LEU D 1 46 ? 16.486 -13.909 12.561 1.00 56.22 278 LEU D O 1
ATOM 1596 N N . ASN D 1 47 ? 15.899 -11.953 11.606 1.00 64.86 279 ASN D N 1
ATOM 1597 C CA . ASN D 1 47 ? 16.584 -11.103 12.576 1.00 74.48 279 ASN D CA 1
ATOM 1598 C C . ASN D 1 47 ? 15.781 -10.965 13.870 1.00 81.22 279 ASN D C 1
ATOM 1599 O O . ASN D 1 47 ? 16.277 -10.429 14.867 1.00 81.46 279 ASN D O 1
ATOM 1604 N N . ASP D 1 48 ? 14.539 -11.442 13.842 1.00 88.42 280 ASP D N 1
ATOM 1605 C CA . ASP D 1 48 ? 13.654 -11.403 15.005 1.00 94.98 280 ASP D CA 1
ATOM 1606 C C . ASP D 1 48 ? 13.938 -12.564 15.961 1.00 98.04 280 ASP D C 1
ATOM 1607 O O . ASP D 1 48 ? 13.831 -12.409 17.182 1.00 99.09 280 ASP D O 1
ATOM 1612 N N . MET D 1 49 ? 14.300 -13.717 15.394 1.00 100.22 281 MET D N 1
ATOM 1613 C CA . MET D 1 49 ? 14.591 -14.941 16.156 1.00 101.38 281 MET D CA 1
ATOM 1614 C C . MET D 1 49 ? 16.092 -15.206 16.286 1.00 99.05 281 MET D C 1
ATOM 1615 O O . MET D 1 49 ? 16.906 -14.281 16.287 1.00 96.93 281 MET D O 1
ATOM 1620 N N . GLY E 1 1 ? -43.697 -67.081 15.852 1.00 43.41 233 GLY E N 1
ATOM 1621 C CA . GLY E 1 1 ? -42.990 -65.828 15.457 1.00 39.63 233 GLY E CA 1
ATOM 1622 C C . GLY E 1 1 ? -42.321 -65.885 14.089 1.00 36.54 233 GLY E C 1
ATOM 1623 O O . GLY E 1 1 ? -41.500 -66.773 13.827 1.00 32.75 233 GLY E O 1
ATOM 1624 N N . GLU E 1 2 ? -42.689 -64.937 13.225 1.00 23.19 234 GLU E N 1
ATOM 1625 C CA . GLU E 1 2 ? -42.042 -64.723 11.936 1.00 26.43 234 GLU E CA 1
ATOM 1626 C C . GLU E 1 2 ? -41.493 -63.292 11.777 1.00 20.96 234 GLU E C 1
ATOM 1627 O O . GLU E 1 2 ? -40.549 -63.096 11.042 1.00 21.53 234 GLU E O 1
ATOM 1633 N N . LEU E 1 3 ? -42.063 -62.305 12.485 1.00 19.88 235 LEU E N 1
ATOM 1634 C CA . LEU E 1 3 ? -41.591 -60.910 12.381 1.00 19.18 235 LEU E CA 1
ATOM 1635 C C . LEU E 1 3 ? -40.132 -60.671 12.764 1.00 22.65 235 LEU E C 1
ATOM 1636 O O . LEU E 1 3 ? -39.466 -59.835 12.147 1.00 22.09 235 LEU E O 1
ATOM 1641 N N . LEU E 1 4 ? -39.622 -61.363 13.783 1.00 21.59 236 LEU E N 1
ATOM 1642 C CA . LEU E 1 4 ? -38.208 -61.255 14.127 1.00 19.50 236 LEU E CA 1
ATOM 1643 C C . LEU E 1 4 ? -37.329 -61.643 12.945 1.00 19.78 236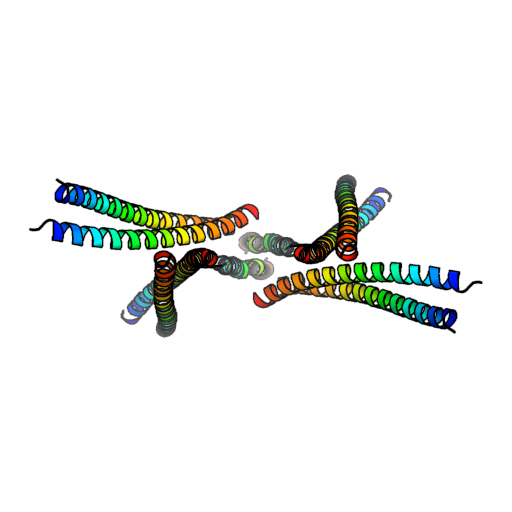 LEU E C 1
ATOM 1644 O O . LEU E 1 4 ? -36.352 -60.971 12.629 1.00 18.81 236 LEU E O 1
ATOM 1649 N N . SER E 1 5 ? -37.674 -62.754 12.308 1.00 18.15 237 SER E N 1
ATOM 1650 C CA . SER E 1 5 ? -36.940 -63.219 11.149 1.00 16.79 237 SER E CA 1
ATOM 1651 C C . SER E 1 5 ? -37.089 -62.247 9.985 1.00 12.69 237 SER E C 1
ATOM 1652 O O . SER E 1 5 ? -36.121 -61.909 9.330 1.00 15.94 237 SER E O 1
ATOM 1655 N N . LYS E 1 6 ? -38.305 -61.775 9.739 1.00 17.59 238 LYS E N 1
ATOM 1656 C CA . LYS E 1 6 ? -38.539 -60.856 8.630 1.00 19.68 238 LYS E CA 1
ATOM 1657 C C . LYS E 1 6 ? -37.755 -59.572 8.808 1.00 18.63 238 LYS E C 1
ATOM 1658 O O . LYS E 1 6 ? -37.156 -59.040 7.856 1.00 15.14 238 LYS E O 1
ATOM 1664 N N . ASN E 1 7 ? -37.771 -59.068 10.033 1.00 18.07 239 ASN E N 1
ATOM 1665 C CA . ASN E 1 7 ? -37.014 -57.875 10.383 1.00 16.84 239 ASN E CA 1
ATOM 1666 C C . ASN E 1 7 ? -35.532 -58.058 10.236 1.00 10.76 239 ASN E C 1
ATOM 1667 O O . ASN E 1 7 ? -34.879 -57.197 9.678 1.00 19.28 239 ASN E O 1
ATOM 1672 N N . TYR E 1 8 ? -35.013 -59.172 10.747 1.00 14.53 240 TYR E N 1
ATOM 1673 C CA . TYR E 1 8 ? -33.592 -59.506 10.598 1.00 18.27 240 TYR E CA 1
ATOM 1674 C C . TYR E 1 8 ? -33.131 -59.465 9.132 1.00 18.57 240 TYR E C 1
ATOM 1675 O O . TYR E 1 8 ? -32.150 -58.804 8.802 1.00 16.79 240 TYR E O 1
ATOM 1684 N N . HIS E 1 9 ? -33.842 -60.164 8.256 1.00 16.18 241 HIS E N 1
ATOM 1685 C CA . HIS E 1 9 ? -33.458 -60.196 6.824 1.00 14.23 241 HIS E CA 1
ATOM 1686 C C . HIS E 1 9 ? -33.619 -58.846 6.104 1.00 11.26 241 HIS E C 1
ATOM 1687 O O . HIS E 1 9 ? -32.835 -58.542 5.220 1.00 15.78 241 HIS E O 1
ATOM 1694 N N . LEU E 1 10 ? -34.626 -58.049 6.488 1.00 12.18 242 LEU E N 1
ATOM 1695 C CA . LEU E 1 10 ? -34.755 -56.672 6.007 1.00 12.64 242 LEU E CA 1
ATOM 1696 C C . LEU E 1 10 ? -33.582 -55.781 6.441 1.00 13.26 242 LEU E C 1
ATOM 1697 O O . LEU E 1 10 ? -33.095 -54.985 5.640 1.00 14.41 242 LEU E O 1
ATOM 1702 N N . GLU E 1 11 ? -33.154 -55.907 7.702 1.00 15.11 243 GLU E N 1
ATOM 1703 C CA . GLU E 1 11 ? -31.942 -55.231 8.182 1.00 15.58 243 GLU E CA 1
ATOM 1704 C C . GLU E 1 11 ? -30.693 -55.599 7.375 1.00 13.46 243 GLU E C 1
ATOM 1705 O O . GLU E 1 11 ? -29.853 -54.731 7.082 1.00 17.03 243 GLU E O 1
ATOM 1711 N N . ASN E 1 12 ? -30.551 -56.867 7.028 1.00 11.76 244 ASN E N 1
ATOM 1712 C CA . ASN E 1 12 ? -29.407 -57.283 6.216 1.00 14.92 244 ASN E CA 1
ATOM 1713 C C . ASN E 1 12 ? -29.516 -56.714 4.814 1.00 15.31 244 ASN E C 1
ATOM 1714 O O . ASN E 1 12 ? -28.527 -56.341 4.200 1.00 20.75 244 ASN E O 1
ATOM 1719 N N . GLU E 1 13 ? -30.736 -56.644 4.296 1.00 12.93 245 GLU E N 1
ATOM 1720 C CA . GLU E 1 13 ? -30.954 -56.066 2.971 1.00 19.02 245 GLU E CA 1
ATOM 1721 C C . GLU E 1 13 ? -30.627 -54.556 2.980 1.00 21.39 245 GLU E C 1
ATOM 1722 O O . GLU E 1 13 ? -29.895 -54.052 2.110 1.00 22.95 245 GLU E O 1
ATOM 1728 N N . VAL E 1 14 ? -31.141 -53.835 3.976 1.00 14.67 246 VAL E N 1
ATOM 1729 C CA . VAL E 1 14 ? -30.767 -52.441 4.176 1.00 17.04 246 VAL E CA 1
ATOM 1730 C C . VAL E 1 14 ? -29.240 -52.288 4.183 1.00 14.74 246 VAL E C 1
ATOM 1731 O O . VAL E 1 14 ? -28.704 -51.451 3.466 1.00 20.06 246 VAL E O 1
ATOM 1735 N N . ALA E 1 15 ? -28.539 -53.113 4.950 1.00 18.85 247 ALA E N 1
ATOM 1736 C CA . ALA E 1 15 ? -27.066 -53.016 5.000 1.00 21.25 247 ALA E CA 1
ATOM 1737 C C . ALA E 1 15 ? -26.347 -53.288 3.652 1.00 22.27 247 ALA E C 1
ATOM 1738 O O . ALA E 1 15 ? -25.416 -52.573 3.285 1.00 19.77 247 ALA E O 1
ATOM 1740 N N . ARG E 1 16 ? -26.774 -54.325 2.928 1.00 23.27 248 ARG E N 1
ATOM 1741 C CA . ARG E 1 16 ? -26.236 -54.615 1.601 1.00 25.06 248 ARG E CA 1
ATOM 1742 C C . ARG E 1 16 ? -26.552 -53.507 0.580 1.00 22.85 248 ARG E C 1
ATOM 1743 O O . ARG E 1 16 ? -25.680 -53.116 -0.207 1.00 20.76 248 ARG E O 1
ATOM 1751 N N . LEU E 1 17 ? -27.782 -53.000 0.595 1.00 20.29 249 LEU E N 1
ATOM 1752 C CA . LEU E 1 17 ? -28.184 -51.892 -0.293 1.00 17.44 249 LEU E CA 1
ATOM 1753 C C . LEU E 1 17 ? -27.394 -50.615 -0.041 1.00 18.61 249 LEU E C 1
ATOM 1754 O O . LEU E 1 17 ? -26.993 -49.940 -0.980 1.00 20.10 249 LEU E O 1
ATOM 1759 N N . LYS E 1 18 ? -27.154 -50.279 1.221 1.00 18.46 250 LYS E N 1
ATOM 1760 C CA . LYS E 1 18 ? -26.342 -49.098 1.531 1.00 18.46 250 LYS E CA 1
ATOM 1761 C C . LYS E 1 18 ? -24.917 -49.219 0.963 1.00 18.66 250 LYS E C 1
ATOM 1762 O O . LYS E 1 18 ? -24.373 -48.246 0.477 1.00 20.91 250 LYS E O 1
ATOM 1768 N N . LYS E 1 19 ? -24.330 -50.419 1.035 1.00 19.11 251 LYS E N 1
ATOM 1769 C CA . LYS E 1 19 ? -22.996 -50.663 0.487 1.00 24.73 251 LYS E CA 1
ATOM 1770 C C . LYS E 1 19 ? -22.978 -50.563 -1.048 1.00 23.24 251 LYS E C 1
ATOM 1771 O O . LYS E 1 19 ? -22.041 -50.019 -1.612 1.00 23.76 251 LYS E O 1
ATOM 1777 N N . LEU E 1 20 ? -24.019 -51.098 -1.695 1.00 21.52 252 LEU E N 1
ATOM 1778 C CA . LEU E 1 20 ? -24.237 -50.940 -3.130 1.00 25.00 252 LEU E CA 1
ATOM 1779 C C . LEU E 1 20 ? -24.318 -49.457 -3.506 1.00 23.45 252 LEU E C 1
ATOM 1780 O O . LEU E 1 20 ? -23.592 -49.021 -4.381 1.00 24.81 252 LEU E O 1
ATOM 1785 N N . VAL E 1 21 ? -25.192 -48.704 -2.835 1.00 22.45 253 VAL E N 1
ATOM 1786 C CA . VAL E 1 21 ? -25.313 -47.253 -3.024 1.00 18.98 253 VAL E CA 1
ATOM 1787 C C . VAL E 1 21 ? -23.957 -46.546 -2.896 1.00 18.40 253 VAL E C 1
ATOM 1788 O O . VAL E 1 21 ? -23.600 -45.761 -3.769 1.00 21.17 253 VAL E O 1
ATOM 1792 N N . ASP E 1 22 ? -23.201 -46.828 -1.831 1.00 22.00 254 ASP E N 1
ATOM 1793 C CA . ASP E 1 22 ? -21.859 -46.242 -1.659 1.00 22.55 254 ASP E CA 1
ATOM 1794 C C . ASP E 1 22 ? -20.938 -46.503 -2.844 1.00 22.21 254 ASP E C 1
ATOM 1795 O O . ASP E 1 22 ? -20.243 -45.596 -3.284 1.00 21.74 254 ASP E O 1
ATOM 1800 N N . ASP E 1 23 ? -20.925 -47.749 -3.318 1.00 20.60 255 ASP E N 1
ATOM 1801 C CA . ASP E 1 23 ? -20.139 -48.166 -4.486 1.00 23.32 255 ASP E CA 1
ATOM 1802 C C . ASP E 1 23 ? -20.588 -47.405 -5.740 1.00 21.08 255 ASP E C 1
ATOM 1803 O O . ASP E 1 23 ? -19.765 -46.781 -6.422 1.00 17.74 255 ASP E O 1
ATOM 1808 N N . LEU E 1 24 ? -21.893 -47.434 -6.019 1.00 15.38 256 LEU E N 1
ATOM 1809 C CA . LEU E 1 24 ? -22.463 -46.696 -7.153 1.00 16.85 256 LEU E CA 1
ATOM 1810 C C . LEU E 1 24 ? -22.179 -45.198 -7.127 1.00 19.05 256 LEU E C 1
ATOM 1811 O O . LEU E 1 24 ? -21.943 -44.591 -8.170 1.00 16.10 256 LEU E O 1
ATOM 1816 N N . GLU E 1 25 ? -22.190 -44.604 -5.935 1.00 19.06 257 GLU E N 1
ATOM 1817 C CA . GLU E 1 25 ? -21.910 -43.181 -5.819 1.00 19.67 257 GLU E CA 1
ATOM 1818 C C . GLU E 1 25 ? -20.448 -42.897 -6.069 1.00 19.49 257 GLU E C 1
ATOM 1819 O O . GLU E 1 25 ? -20.123 -41.863 -6.635 1.00 15.21 257 GLU E O 1
ATOM 1825 N N . ASP E 1 26 ? -19.568 -43.808 -5.646 1.00 18.47 258 ASP E N 1
ATOM 1826 C CA . ASP E 1 26 ? -18.144 -43.680 -5.969 1.00 17.55 258 ASP E CA 1
ATOM 1827 C C . ASP E 1 26 ? -17.912 -43.865 -7.496 1.00 17.10 258 ASP E C 1
ATOM 1828 O O . ASP E 1 26 ? -17.116 -43.139 -8.079 1.00 18.10 258 ASP E O 1
ATOM 1833 N N . GLU E 1 27 ? -18.558 -44.851 -8.125 1.00 15.91 259 GLU E N 1
ATOM 1834 C CA . GLU E 1 27 ? -18.436 -45.036 -9.585 1.00 14.12 259 GLU E CA 1
ATOM 1835 C C . GLU E 1 27 ? -18.897 -43.780 -10.339 1.00 16.95 259 GLU E C 1
ATOM 1836 O O . GLU E 1 27 ? -18.225 -43.318 -11.270 1.00 17.64 259 GLU E O 1
ATOM 1842 N N . LEU E 1 28 ? -20.042 -43.223 -9.925 1.00 19.60 260 LEU E N 1
ATOM 1843 C CA . LEU E 1 28 ? -20.615 -42.043 -10.580 1.00 14.51 260 LEU E CA 1
ATOM 1844 C C . LEU E 1 28 ? -19.728 -40.825 -10.423 1.00 15.80 260 LEU E C 1
ATOM 1845 O O . LEU E 1 28 ? -19.553 -40.043 -11.352 1.00 17.29 260 LEU E O 1
ATOM 1850 N N . TYR E 1 29 ? -19.191 -40.645 -9.224 1.00 14.97 261 TYR E N 1
ATOM 1851 C CA . TYR E 1 29 ? -18.252 -39.581 -8.974 1.00 14.06 261 TYR E CA 1
ATOM 1852 C C . TYR E 1 29 ? -17.010 -39.682 -9.876 1.00 18.02 261 TYR E C 1
ATOM 1853 O O . TYR E 1 29 ? -16.584 -38.684 -10.460 1.00 15.76 261 TYR E O 1
ATOM 1862 N N . ALA E 1 30 ? -16.429 -40.880 -9.968 1.00 14.20 262 ALA E N 1
ATOM 1863 C CA . ALA E 1 30 ? -15.309 -41.130 -10.880 1.00 19.30 262 ALA E CA 1
ATOM 1864 C C . ALA E 1 30 ? -15.662 -40.864 -12.354 1.00 15.22 262 ALA E C 1
ATOM 1865 O O . ALA E 1 30 ? -14.901 -40.235 -13.081 1.00 19.06 262 ALA E O 1
ATOM 1867 N N . GLN E 1 31 ? -16.815 -41.348 -12.792 1.00 14.16 263 GLN E N 1
ATOM 1868 C CA . GLN E 1 31 ? -17.285 -41.065 -14.154 1.00 17.10 263 GLN E CA 1
ATOM 1869 C C . GLN E 1 31 ? -17.434 -39.564 -14.410 1.00 18.32 263 GLN E C 1
ATOM 1870 O O . GLN E 1 31 ? -17.111 -39.076 -15.489 1.00 14.40 263 GLN E O 1
ATOM 1876 N N . LYS E 1 32 ? -17.907 -38.825 -13.408 1.00 16.63 264 LYS E N 1
ATOM 1877 C CA . LYS E 1 32 ? -18.068 -37.367 -13.555 1.00 18.90 264 LYS E CA 1
ATOM 1878 C C . LYS E 1 32 ? -16.721 -36.610 -13.588 1.00 19.20 264 LYS E C 1
ATOM 1879 O O . LYS E 1 32 ? -16.571 -35.630 -14.320 1.00 18.72 264 LYS E O 1
ATOM 1885 N N . LEU E 1 33 ? -15.767 -37.071 -12.784 1.00 18.56 265 LEU E N 1
ATOM 1886 C CA . LEU E 1 33 ? -14.374 -36.620 -12.847 1.00 21.55 265 LEU E CA 1
ATOM 1887 C C . LEU E 1 33 ? -13.730 -36.859 -14.210 1.00 24.28 265 LEU E C 1
ATOM 1888 O O . LEU E 1 33 ? -13.060 -35.978 -14.751 1.00 23.52 265 LEU E O 1
ATOM 1893 N N . LYS E 1 34 ? -13.905 -38.068 -14.740 1.00 22.16 266 LYS E N 1
ATOM 1894 C CA . LYS E 1 34 ? -13.486 -38.399 -16.096 1.00 21.69 266 LYS E CA 1
ATOM 1895 C C . LYS E 1 34 ? -14.109 -37.436 -17.127 1.00 24.99 266 LYS E C 1
ATOM 1896 O O . LYS E 1 34 ? -13.429 -36.979 -18.035 1.00 28.54 266 LYS E O 1
ATOM 1902 N N . TYR E 1 35 ? -15.396 -37.126 -16.977 1.00 27.13 267 TYR E N 1
ATOM 1903 C CA . TYR E 1 35 ? -16.068 -36.153 -17.852 1.00 26.82 267 TYR E CA 1
ATOM 1904 C C . TYR E 1 35 ? -15.545 -34.713 -17.707 1.00 28.04 267 TYR E C 1
ATOM 1905 O O . TYR E 1 35 ? -15.469 -33.986 -18.689 1.00 29.54 267 TYR E O 1
ATOM 1914 N N . LYS E 1 36 ? -15.215 -34.306 -16.488 1.00 29.76 268 LYS E N 1
ATOM 1915 C CA . LYS E 1 36 ? -14.659 -32.977 -16.206 1.00 31.47 268 LYS E CA 1
ATOM 1916 C C . LYS E 1 36 ? -13.301 -32.803 -16.905 1.00 33.95 268 LYS E C 1
ATOM 1917 O O . LYS E 1 36 ? -12.998 -31.737 -17.460 1.00 32.84 268 LYS E O 1
ATOM 1923 N N . ALA E 1 37 ? -12.500 -33.868 -16.885 1.00 33.46 269 ALA E N 1
ATOM 1924 C CA . ALA E 1 37 ? -11.170 -33.875 -17.486 1.00 31.33 269 ALA E CA 1
ATOM 1925 C C . ALA E 1 37 ? -11.238 -33.677 -19.000 1.00 38.61 269 ALA E C 1
ATOM 1926 O O . ALA E 1 37 ? -10.420 -32.955 -19.568 1.00 40.92 269 ALA E O 1
ATOM 1928 N N . ILE E 1 38 ? -12.198 -34.323 -19.653 1.00 41.14 270 ILE E N 1
ATOM 1929 C CA . ILE E 1 38 ? -12.385 -34.152 -21.093 1.00 45.67 270 ILE E CA 1
ATOM 1930 C C . ILE E 1 38 ? -13.034 -32.788 -21.414 1.00 46.75 270 ILE E C 1
ATOM 1931 O O . ILE E 1 38 ? -12.773 -32.202 -22.465 1.00 45.20 270 ILE E O 1
ATOM 1936 N N . SER E 1 39 ? -13.855 -32.285 -20.491 1.00 48.99 271 SER E N 1
ATOM 1937 C CA . SER E 1 39 ? -14.479 -30.970 -20.624 1.00 49.84 271 SER E CA 1
ATOM 1938 C C . SER E 1 39 ? -13.444 -29.843 -20.565 1.00 52.83 271 SER E C 1
ATOM 1939 O O . SER E 1 39 ? -13.659 -28.770 -21.126 1.00 51.73 271 SER E O 1
ATOM 1942 N N . GLU E 1 40 ? -12.339 -30.087 -19.867 1.00 55.17 272 GLU E N 1
ATOM 1943 C CA . GLU E 1 40 ? -11.220 -29.149 -19.822 1.00 56.87 272 GLU E CA 1
ATOM 1944 C C . GLU E 1 40 ? -10.363 -29.284 -21.076 1.00 58.76 272 GLU E C 1
ATOM 1945 O O . GLU E 1 40 ? -9.816 -28.296 -21.568 1.00 59.21 272 GLU E O 1
ATOM 1951 N N . GLU E 1 41 ? -10.252 -30.509 -21.590 1.00 58.89 273 GLU E N 1
ATOM 1952 C CA . GLU E 1 41 ? -9.664 -30.736 -22.904 1.00 59.27 273 GLU E CA 1
ATOM 1953 C C . GLU E 1 41 ? -10.479 -30.021 -23.981 1.00 63.08 273 GLU E C 1
ATOM 1954 O O . GLU E 1 41 ? -9.911 -29.393 -24.873 1.00 66.34 273 GLU E O 1
ATOM 1960 N N . LEU E 1 42 ? -11.806 -30.118 -23.888 1.00 66.49 274 LEU E N 1
ATOM 1961 C CA . LEU E 1 42 ? -12.724 -29.479 -24.837 1.00 68.20 274 LEU E CA 1
ATOM 1962 C C . LEU E 1 42 ? -12.557 -27.957 -24.856 1.00 70.04 274 LEU E C 1
ATOM 1963 O O . LEU E 1 42 ? -12.355 -27.367 -25.915 1.00 65.93 274 LEU E O 1
ATOM 1968 N N . ASP E 1 43 ? -12.633 -27.348 -23.672 1.00 73.63 275 ASP E N 1
ATOM 1969 C CA . ASP E 1 43 ? -12.477 -25.903 -23.483 1.00 77.48 275 ASP E CA 1
ATOM 1970 C C . ASP E 1 43 ? -11.138 -25.344 -23.991 1.00 80.01 275 ASP E C 1
ATOM 1971 O O . ASP E 1 43 ? -11.054 -24.159 -24.328 1.00 78.06 275 ASP E O 1
ATOM 1976 N N . HIS E 1 44 ? -10.102 -26.190 -24.030 1.00 83.58 276 HIS E N 1
ATOM 1977 C CA . HIS E 1 44 ? -8.826 -25.840 -24.669 1.00 85.72 276 HIS E CA 1
ATOM 1978 C C . HIS E 1 44 ? -9.007 -25.694 -26.176 1.00 87.75 276 HIS E C 1
ATOM 1979 O O . HIS E 1 44 ? -8.606 -24.683 -26.749 1.00 89.45 276 HIS E O 1
ATOM 1986 N N . ALA E 1 45 ? -9.607 -26.708 -26.803 1.00 88.23 277 ALA E N 1
ATOM 1987 C CA . ALA E 1 45 ? -9.739 -26.775 -28.264 1.00 90.81 277 ALA E CA 1
ATOM 1988 C C . ALA E 1 45 ? -10.560 -25.623 -28.866 1.00 92.50 277 ALA E C 1
ATOM 1989 O O . ALA E 1 45 ? -10.183 -25.069 -29.899 1.00 91.41 277 ALA E O 1
ATOM 1991 N N . LEU E 1 46 ? -11.667 -25.271 -28.211 1.00 94.78 278 LEU E N 1
ATOM 1992 C CA . LEU E 1 46 ? -12.496 -24.126 -28.606 1.00 97.14 278 LEU E CA 1
ATOM 1993 C C . LEU E 1 46 ? -11.805 -22.790 -28.325 1.00 100.22 278 LEU E C 1
ATOM 1994 O O . LEU E 1 46 ? -12.166 -21.763 -28.904 1.00 100.38 278 LEU E O 1
ATOM 1999 N N . ASN E 1 47 ? -10.823 -22.817 -27.426 1.00 104.36 279 ASN E N 1
ATOM 2000 C CA . ASN E 1 47 ? -10.028 -21.641 -27.079 1.00 108.49 279 ASN E CA 1
ATOM 2001 C C . ASN E 1 47 ? -8.854 -21.436 -28.038 1.00 110.67 279 ASN E C 1
ATOM 2002 O O . ASN E 1 47 ? -8.327 -20.324 -28.154 1.00 111.45 279 ASN E O 1
ATOM 2007 N N . ASP E 1 48 ? -8.451 -22.513 -28.715 1.00 111.47 280 ASP E N 1
ATOM 2008 C CA . ASP E 1 48 ? -7.316 -22.488 -29.648 1.00 111.52 280 ASP E CA 1
ATOM 2009 C C . ASP E 1 48 ? -7.633 -21.825 -31.001 1.00 114.11 280 ASP E C 1
ATOM 2010 O O . ASP E 1 48 ? -6.716 -21.501 -31.767 1.00 114.43 280 ASP E O 1
ATOM 2015 N N . MET E 1 49 ? -8.923 -21.632 -31.286 1.00 115.92 281 MET E N 1
ATOM 2016 C CA . MET E 1 49 ? -9.368 -20.855 -32.448 1.00 117.14 281 MET E CA 1
ATOM 2017 C C . MET E 1 49 ? -9.064 -19.369 -32.244 1.00 116.56 281 MET E C 1
ATOM 2018 O O . MET E 1 49 ? -9.359 -18.535 -33.102 1.00 115.58 281 MET E O 1
ATOM 2023 N N . GLY F 1 1 ? -48.186 -52.530 16.755 1.00 26.81 233 GLY F N 1
ATOM 2024 C CA . GLY F 1 1 ? -47.176 -52.479 17.853 1.00 29.84 233 GLY F CA 1
ATOM 2025 C C . GLY F 1 1 ? -45.745 -52.326 17.371 1.00 33.24 233 GLY F C 1
ATOM 2026 O O . GLY F 1 1 ? -45.495 -52.148 16.179 1.00 34.18 233 GLY F O 1
ATOM 2027 N N . GLU F 1 2 ? -44.813 -52.440 18.311 1.00 33.62 234 GLU F N 1
ATOM 2028 C CA . GLU F 1 2 ? -43.386 -52.250 18.087 1.00 37.34 234 GLU F CA 1
ATOM 2029 C C . GLU F 1 2 ? -42.773 -53.123 16.978 1.00 33.71 234 GLU F C 1
ATOM 2030 O O . GLU F 1 2 ? -42.044 -52.613 16.129 1.00 33.23 234 GLU F O 1
ATOM 2036 N N . LEU F 1 3 ? -43.026 -54.429 17.014 1.00 32.21 235 LEU F N 1
ATOM 2037 C CA . LEU F 1 3 ? -42.461 -55.330 16.024 1.00 30.24 235 LEU F CA 1
ATOM 2038 C C . LEU F 1 3 ? -42.960 -54.985 14.628 1.00 20.84 235 LEU F C 1
ATOM 2039 O O . LEU F 1 3 ? -42.180 -54.948 13.701 1.00 22.68 235 LEU F O 1
ATOM 2044 N N . LEU F 1 4 ? -44.255 -54.725 14.502 1.00 24.10 236 LEU F N 1
ATOM 2045 C CA . LEU F 1 4 ? -44.881 -54.462 13.211 1.00 26.36 236 LEU F CA 1
ATOM 2046 C C . LEU F 1 4 ? -44.546 -53.073 12.671 1.00 25.09 236 LEU F C 1
ATOM 2047 O O . LEU F 1 4 ? -44.386 -52.901 11.452 1.00 23.91 236 LEU F O 1
ATOM 2052 N N . SER F 1 5 ? -44.461 -52.089 13.567 1.00 22.40 237 SER F N 1
ATOM 2053 C CA . SER F 1 5 ? -44.033 -50.745 13.175 1.00 25.20 237 SER F CA 1
ATOM 2054 C C . SER F 1 5 ? -42.598 -50.792 12.682 1.00 22.01 237 SER F C 1
ATOM 2055 O O . SER F 1 5 ? -42.261 -50.143 11.710 1.00 23.91 237 SER F O 1
ATOM 2058 N N . LYS F 1 6 ? -41.748 -51.542 13.376 1.00 20.44 238 LYS F N 1
ATOM 2059 C CA . LYS F 1 6 ? -40.368 -51.711 12.936 1.00 24.07 238 LYS F CA 1
ATOM 2060 C C . LYS F 1 6 ? -40.319 -52.397 11.558 1.00 23.23 238 LYS F C 1
ATOM 2061 O O . LYS F 1 6 ? -39.573 -51.982 10.679 1.00 20.85 238 LYS F O 1
ATOM 2067 N N . ASN F 1 7 ? -41.134 -53.434 11.369 1.00 22.82 239 ASN F N 1
ATOM 2068 C CA . ASN F 1 7 ? -41.228 -54.111 10.060 1.00 20.64 239 ASN F CA 1
ATOM 2069 C C . ASN F 1 7 ? -41.592 -53.132 8.927 1.00 21.94 239 ASN F C 1
ATOM 2070 O O . ASN F 1 7 ? -40.934 -53.075 7.886 1.00 23.80 239 ASN F O 1
ATOM 2075 N N . TYR F 1 8 ? -42.628 -52.335 9.167 1.00 22.03 240 TYR F N 1
ATOM 2076 C CA . TYR F 1 8 ? -43.106 -51.327 8.224 1.00 26.11 240 TYR F CA 1
ATOM 2077 C C . TYR F 1 8 ? -42.018 -50.323 7.802 1.00 23.55 240 TYR F C 1
ATOM 2078 O O . TYR F 1 8 ? -41.874 -49.998 6.613 1.00 21.40 240 TYR F O 1
ATOM 2087 N N . HIS F 1 9 ? -41.278 -49.817 8.787 1.00 17.17 241 HIS F N 1
ATOM 2088 C CA . HIS F 1 9 ? -40.230 -48.855 8.529 1.00 25.65 241 HIS F CA 1
ATOM 2089 C C . HIS F 1 9 ? -39.075 -49.477 7.761 1.00 23.97 241 HIS F C 1
ATOM 2090 O O . HIS F 1 9 ? -38.494 -48.829 6.893 1.00 19.11 241 HIS F O 1
ATOM 2097 N N . LEU F 1 10 ? -38.743 -50.717 8.103 1.00 19.55 242 LEU F N 1
ATOM 2098 C CA . LEU F 1 10 ? -37.723 -51.472 7.374 1.00 18.87 242 LEU F CA 1
ATOM 2099 C C . LEU F 1 10 ? -38.134 -51.750 5.937 1.00 17.02 242 LEU F C 1
ATOM 2100 O O . LEU F 1 10 ? -37.296 -51.682 5.050 1.00 21.00 242 LEU F O 1
ATOM 2105 N N . GLU F 1 11 ? -39.405 -52.073 5.699 1.00 16.63 243 GLU F N 1
ATOM 2106 C CA . GLU F 1 11 ? -39.893 -52.281 4.331 1.00 17.18 243 GLU F CA 1
ATOM 2107 C C . GLU F 1 11 ? -39.801 -50.996 3.517 1.00 19.86 243 GLU F C 1
ATOM 2108 O O . GLU F 1 11 ? -39.410 -51.033 2.351 1.00 23.45 243 GLU F O 1
ATOM 2114 N N . ASN F 1 12 ? -40.202 -49.872 4.112 1.00 20.73 244 ASN F N 1
ATOM 2115 C CA . ASN F 1 12 ? -40.090 -48.570 3.438 1.00 24.24 244 ASN F CA 1
ATOM 2116 C C . ASN F 1 12 ? -38.641 -48.193 3.168 1.00 16.80 244 ASN F C 1
ATOM 2117 O O . ASN F 1 12 ? -38.342 -47.611 2.139 1.00 20.22 244 ASN F O 1
ATOM 2122 N N . GLU F 1 13 ? -37.744 -48.495 4.105 1.00 17.05 245 GLU F N 1
ATOM 2123 C CA . GLU F 1 13 ? -36.339 -48.125 3.929 1.00 19.38 245 GLU F CA 1
ATOM 2124 C C . GLU F 1 13 ? -35.716 -48.967 2.804 1.00 15.94 245 GLU F C 1
ATOM 2125 O O . GLU F 1 13 ? -34.968 -48.451 1.969 1.00 16.62 245 GLU F O 1
ATOM 2131 N N . VAL F 1 14 ? -36.037 -50.261 2.774 1.00 20.61 246 VAL F N 1
ATOM 2132 C CA . VAL F 1 14 ? -35.563 -51.147 1.709 1.00 19.70 246 VAL F CA 1
ATOM 2133 C C . VAL F 1 14 ? -36.016 -50.654 0.332 1.00 21.07 246 VAL F C 1
ATOM 2134 O O . VAL F 1 14 ? -35.208 -50.612 -0.608 1.00 24.83 246 VAL F O 1
ATOM 2138 N N . ALA F 1 15 ? -37.285 -50.244 0.228 1.00 17.08 247 ALA F N 1
ATOM 2139 C CA . ALA F 1 15 ? -37.845 -49.698 -1.017 1.00 20.36 247 ALA F CA 1
ATOM 2140 C C . ALA F 1 15 ? -37.195 -48.378 -1.411 1.00 27.18 247 ALA F C 1
ATOM 2141 O O . ALA F 1 15 ? -36.977 -48.103 -2.596 1.00 24.56 247 ALA F O 1
ATOM 2143 N N . ARG F 1 16 ? -36.924 -47.533 -0.419 1.00 24.15 248 ARG F N 1
ATOM 2144 C CA . ARG F 1 16 ? -36.220 -46.288 -0.676 1.00 21.45 248 ARG F CA 1
ATOM 2145 C C . ARG F 1 16 ? -34.837 -46.578 -1.244 1.00 19.38 248 ARG F C 1
ATOM 2146 O O . ARG F 1 16 ? -34.399 -45.906 -2.184 1.00 20.64 248 ARG F O 1
ATOM 2154 N N . LEU F 1 17 ? -34.151 -47.575 -0.684 1.00 19.82 249 LEU F N 1
ATOM 2155 C CA . LEU F 1 17 ? -32.789 -47.861 -1.124 1.00 20.15 249 LEU F CA 1
ATOM 2156 C C . LEU F 1 17 ? -32.765 -48.479 -2.525 1.00 19.80 249 LEU F C 1
ATOM 2157 O O . LEU F 1 17 ? -31.902 -48.144 -3.312 1.00 14.70 249 LEU F O 1
ATOM 2162 N N . LYS F 1 18 ? -33.739 -49.333 -2.833 1.00 15.03 250 LYS F N 1
ATOM 2163 C CA . LYS F 1 18 ? -33.850 -49.949 -4.151 1.00 20.19 250 LYS F CA 1
ATOM 2164 C C . LYS F 1 18 ? -34.078 -48.900 -5.233 1.00 20.23 250 LYS F C 1
ATOM 2165 O O . LYS F 1 18 ? -33.479 -48.960 -6.286 1.00 21.74 250 LYS F O 1
ATOM 2171 N N . LYS F 1 19 ? -34.940 -47.940 -4.951 1.00 23.01 251 LYS F N 1
ATOM 2172 C CA . LYS F 1 19 ? -35.178 -46.812 -5.848 1.00 20.31 251 LYS F CA 1
ATOM 2173 C C . LYS F 1 19 ? -33.901 -45.972 -6.079 1.00 19.46 251 LYS F C 1
ATOM 2174 O O . LYS F 1 19 ? -33.614 -45.549 -7.202 1.00 18.88 251 LYS F O 1
ATOM 2180 N N . LEU F 1 20 ? -33.149 -45.722 -5.008 1.00 20.61 252 LEU F N 1
ATOM 2181 C CA . LEU F 1 20 ? -31.904 -44.983 -5.093 1.00 15.20 252 LEU F CA 1
ATOM 2182 C C . LEU F 1 20 ? -30.903 -45.742 -5.968 1.00 19.27 252 LEU F C 1
ATOM 2183 O O . LEU F 1 20 ? -30.240 -45.138 -6.803 1.00 18.84 252 LEU F O 1
ATOM 2188 N N . VAL F 1 21 ? -30.799 -47.063 -5.780 1.00 15.95 253 VAL F N 1
ATOM 2189 C CA . VAL F 1 21 ? -29.949 -47.900 -6.648 1.00 16.99 253 VAL F CA 1
ATOM 2190 C C . VAL F 1 21 ? -30.335 -47.742 -8.123 1.00 17.94 253 VAL F C 1
ATOM 2191 O O . VAL F 1 21 ? -29.473 -47.532 -8.964 1.00 18.88 253 VAL F O 1
ATOM 2195 N N . ASP F 1 22 ? -31.636 -47.810 -8.411 1.00 20.74 254 ASP F N 1
ATOM 2196 C CA . ASP F 1 22 ? -32.138 -47.718 -9.792 1.00 16.83 254 ASP F CA 1
ATOM 2197 C C . ASP F 1 22 ? -31.846 -46.331 -10.341 1.00 14.37 254 ASP F C 1
ATOM 2198 O O . ASP F 1 22 ? -31.406 -46.189 -11.466 1.00 17.05 254 ASP F O 1
ATOM 2203 N N . ASP F 1 23 ? -32.056 -45.309 -9.522 1.00 15.78 255 ASP F N 1
ATOM 2204 C CA . ASP F 1 23 ? -31.708 -43.937 -9.920 1.00 20.98 255 ASP F CA 1
ATOM 2205 C C . ASP F 1 23 ? -30.233 -43.719 -10.225 1.00 14.27 255 ASP F C 1
ATOM 2206 O O . ASP F 1 23 ? -29.911 -43.022 -11.172 1.00 18.94 255 ASP F O 1
ATOM 2211 N N . LEU F 1 24 ? -29.352 -44.273 -9.401 1.00 16.98 256 LEU F N 1
ATOM 2212 C CA . LEU F 1 24 ? -27.915 -44.163 -9.638 1.00 17.45 256 LEU F CA 1
ATOM 2213 C C . LEU F 1 24 ? -27.466 -44.913 -10.888 1.00 20.93 256 LEU F C 1
ATOM 2214 O O . LEU F 1 24 ? -26.584 -44.437 -11.599 1.00 20.84 256 LEU F O 1
ATOM 2219 N N . GLU F 1 25 ? -28.062 -46.087 -11.142 1.00 16.41 257 GLU F N 1
ATOM 2220 C CA . GLU F 1 25 ? -27.707 -46.881 -12.333 1.00 14.34 257 GLU F CA 1
ATOM 2221 C C . GLU F 1 25 ? -28.168 -46.157 -13.583 1.00 15.28 257 GLU F C 1
ATOM 2222 O O . GLU F 1 25 ? -27.461 -46.127 -14.561 1.00 20.13 257 GLU F O 1
ATOM 2228 N N . ASP F 1 26 ? -29.349 -45.548 -13.540 1.00 14.57 258 ASP F N 1
ATOM 2229 C CA . ASP F 1 26 ? -29.823 -44.713 -14.642 1.00 17.46 258 ASP F CA 1
ATOM 2230 C C . ASP F 1 26 ? -28.945 -43.493 -14.849 1.00 18.01 258 ASP F C 1
ATOM 2231 O O . ASP F 1 26 ? -28.754 -43.052 -15.965 1.00 21.37 258 ASP F O 1
ATOM 2236 N N . GLU F 1 27 ? -28.444 -42.931 -13.761 1.00 16.20 259 GLU F N 1
ATOM 2237 C CA . GLU F 1 27 ? -27.563 -41.767 -13.842 1.00 19.98 259 GLU F CA 1
ATOM 2238 C C . GLU F 1 27 ? -26.213 -42.148 -14.442 1.00 17.56 259 GLU F C 1
ATOM 2239 O O . GLU F 1 27 ? -25.623 -41.399 -15.207 1.00 20.98 259 GLU F O 1
ATOM 2245 N N . LEU F 1 28 ? -25.724 -43.323 -14.073 1.00 16.08 260 LEU F N 1
ATOM 2246 C CA . LEU F 1 28 ? -24.518 -43.897 -14.670 1.00 12.66 260 LEU F CA 1
ATOM 2247 C C . LEU F 1 28 ? -24.661 -44.146 -16.170 1.00 16.23 260 LEU F C 1
ATOM 2248 O O . LEU F 1 28 ? -23.716 -43.926 -16.949 1.00 17.20 260 LEU F O 1
ATOM 2253 N N . TYR F 1 29 ? -25.826 -44.647 -16.575 1.00 17.58 261 TYR F N 1
ATOM 2254 C CA . TYR F 1 29 ? -26.134 -44.802 -18.005 1.00 15.27 261 TYR F CA 1
ATOM 2255 C C . TYR F 1 29 ? -26.222 -43.436 -18.736 1.00 16.15 261 TYR F C 1
ATOM 2256 O O . TYR F 1 29 ? -25.594 -43.250 -19.783 1.00 19.11 261 TYR F O 1
ATOM 2265 N N . ALA F 1 30 ? -26.988 -42.494 -18.198 1.00 17.25 262 ALA F N 1
ATOM 2266 C CA . ALA F 1 30 ? -27.021 -41.113 -18.726 1.00 22.72 262 ALA F CA 1
ATOM 2267 C C . ALA F 1 30 ? -25.609 -40.527 -18.874 1.00 23.34 262 ALA F C 1
ATOM 2268 O O . ALA F 1 30 ? -25.281 -39.961 -19.909 1.00 26.54 262 ALA F O 1
ATOM 2270 N N . GLN F 1 31 ? -24.780 -40.694 -17.845 1.00 24.09 263 GLN F N 1
ATOM 2271 C CA . GLN F 1 31 ? -23.376 -40.249 -17.875 1.00 24.92 263 GLN F CA 1
ATOM 2272 C C . GLN F 1 31 ? -22.543 -40.902 -19.008 1.00 25.07 263 GLN F C 1
ATOM 2273 O O . GLN F 1 31 ? -21.683 -40.254 -19.628 1.00 21.74 263 GLN F O 1
ATOM 2279 N N . LYS F 1 32 ? -22.797 -42.178 -19.270 1.00 21.70 264 LYS F N 1
ATOM 2280 C CA . LYS F 1 32 ? -22.132 -42.900 -20.343 1.00 25.46 264 LYS F CA 1
ATOM 2281 C C . LYS F 1 32 ? -22.500 -42.284 -21.696 1.00 28.82 264 LYS F C 1
ATOM 2282 O O . LYS F 1 32 ? -21.644 -42.130 -22.573 1.00 30.37 264 LYS F O 1
ATOM 2288 N N . LEU F 1 33 ? -23.761 -41.892 -21.857 1.00 28.45 265 LEU F N 1
ATOM 2289 C CA . LEU F 1 33 ? -24.176 -41.196 -23.078 1.00 27.59 265 LEU F CA 1
ATOM 2290 C C . LEU F 1 33 ? -23.572 -39.803 -23.171 1.00 32.36 265 LEU F C 1
ATOM 2291 O O . LEU F 1 33 ? -23.176 -39.390 -24.255 1.00 33.98 265 LEU F O 1
ATOM 2296 N N . LYS F 1 34 ? -23.500 -39.083 -22.045 1.00 31.83 266 LYS F N 1
ATOM 2297 C CA . LYS F 1 34 ? -22.888 -37.746 -22.011 1.00 32.48 266 LYS F CA 1
ATOM 2298 C C . LYS F 1 34 ? -21.428 -37.789 -22.430 1.00 31.56 266 LYS F C 1
ATOM 2299 O O . LYS F 1 34 ? -20.950 -36.876 -23.113 1.00 34.97 266 LYS F O 1
ATOM 2305 N N . TYR F 1 35 ? -20.724 -38.844 -22.013 1.00 31.05 267 TYR F N 1
ATOM 2306 C CA . TYR F 1 35 ? -19.287 -38.971 -22.263 1.00 33.73 267 TYR F CA 1
ATOM 2307 C C . TYR F 1 35 ? -18.916 -39.243 -23.727 1.00 39.45 267 TYR F C 1
ATOM 2308 O O . TYR F 1 35 ? -17.934 -38.668 -24.222 1.00 34.61 267 TYR F O 1
ATOM 2317 N N . LYS F 1 36 ? -19.663 -40.119 -24.408 1.00 43.27 268 LYS F N 1
ATOM 2318 C CA . LYS F 1 36 ? -19.461 -40.314 -25.860 1.00 50.07 268 LYS F CA 1
ATOM 2319 C C . LYS F 1 36 ? -19.775 -39.030 -26.657 1.00 49.45 268 LYS F C 1
ATOM 2320 O O . LYS F 1 36 ? -19.097 -38.710 -27.632 1.00 51.86 268 LYS F O 1
ATOM 2326 N N . ALA F 1 37 ? -20.782 -38.287 -26.207 1.00 50.14 269 ALA F N 1
ATOM 2327 C CA . ALA F 1 37 ? -21.132 -37.007 -26.809 1.00 50.78 269 ALA F CA 1
ATOM 2328 C C . ALA F 1 37 ? -19.990 -35.989 -26.708 1.00 51.68 269 ALA F C 1
ATOM 2329 O O . ALA F 1 37 ? -19.610 -35.387 -27.713 1.00 51.73 269 ALA F O 1
ATOM 2331 N N . ILE F 1 38 ? -19.441 -35.809 -25.504 1.00 50.85 270 ILE F N 1
ATOM 2332 C CA . ILE F 1 38 ? -18.355 -34.842 -25.275 1.00 51.03 270 ILE F CA 1
ATOM 2333 C C . ILE F 1 38 ? -17.037 -35.288 -25.918 1.00 52.19 270 ILE F C 1
ATOM 2334 O O . ILE F 1 38 ? -16.166 -34.456 -26.182 1.00 49.18 270 ILE F O 1
ATOM 2339 N N . SER F 1 39 ? -16.905 -36.596 -26.152 1.00 53.52 271 SER F N 1
ATOM 2340 C CA . SER F 1 39 ? -15.739 -37.175 -26.823 1.00 53.82 271 SER F CA 1
ATOM 2341 C C . SER F 1 39 ? -15.718 -36.787 -28.297 1.00 56.11 271 SER F C 1
ATOM 2342 O O . SER F 1 39 ? -14.683 -36.389 -28.831 1.00 55.93 271 SER F O 1
ATOM 2345 N N . GLU F 1 40 ? -16.876 -36.909 -28.939 1.00 62.79 272 GLU F N 1
ATOM 2346 C CA . GLU F 1 40 ? -17.038 -36.557 -30.341 1.00 66.99 272 GLU F CA 1
ATOM 2347 C C . GLU F 1 40 ? -16.890 -35.053 -30.558 1.00 70.36 272 GLU F C 1
ATOM 2348 O O . GLU F 1 40 ? -16.352 -34.629 -31.578 1.00 71.96 272 GLU F O 1
ATOM 2354 N N . GLU F 1 41 ? -17.343 -34.260 -29.584 1.00 73.21 273 GLU F N 1
ATOM 2355 C CA . GLU F 1 41 ? -17.169 -32.800 -29.602 1.00 76.08 273 GLU F CA 1
ATOM 2356 C C . GLU F 1 41 ? -15.730 -32.335 -29.370 1.00 75.96 273 GLU F C 1
ATOM 2357 O O . GLU F 1 41 ? -15.330 -31.295 -29.887 1.00 77.65 273 GLU F O 1
ATOM 2363 N N . LEU F 1 42 ? -14.966 -33.091 -28.584 1.00 75.38 274 LEU F N 1
ATOM 2364 C CA . LEU F 1 42 ? -13.542 -32.816 -28.389 1.00 76.09 274 LEU F CA 1
ATOM 2365 C C . LEU F 1 42 ? -12.765 -33.164 -29.661 1.00 80.44 274 LEU F C 1
ATOM 2366 O O . LEU F 1 42 ? -11.819 -32.460 -30.020 1.00 82.87 274 LEU F O 1
ATOM 2371 N N . ASP F 1 43 ? -13.175 -34.237 -30.338 1.00 81.03 275 ASP F N 1
ATOM 2372 C CA . ASP F 1 43 ? -12.616 -34.597 -31.643 1.00 83.00 275 ASP F CA 1
ATOM 2373 C C . ASP F 1 43 ? -13.007 -33.578 -32.724 1.00 84.73 275 ASP F C 1
ATOM 2374 O O . ASP F 1 43 ? -12.178 -33.196 -33.552 1.00 81.85 275 ASP F O 1
ATOM 2379 N N . HIS F 1 44 ? -14.268 -33.142 -32.694 1.00 89.68 276 HIS F N 1
ATOM 2380 C CA . HIS F 1 44 ? -14.822 -32.200 -33.676 1.00 93.46 276 HIS F CA 1
ATOM 2381 C C . HIS F 1 44 ? -14.241 -30.788 -33.546 1.00 93.26 276 HIS F C 1
ATOM 2382 O O . HIS F 1 44 ? -14.127 -30.074 -34.543 1.00 92.72 276 HIS F O 1
ATOM 2389 N N . ALA F 1 45 ? -13.887 -30.393 -32.323 1.00 92.42 277 ALA F N 1
ATOM 2390 C CA . ALA F 1 45 ?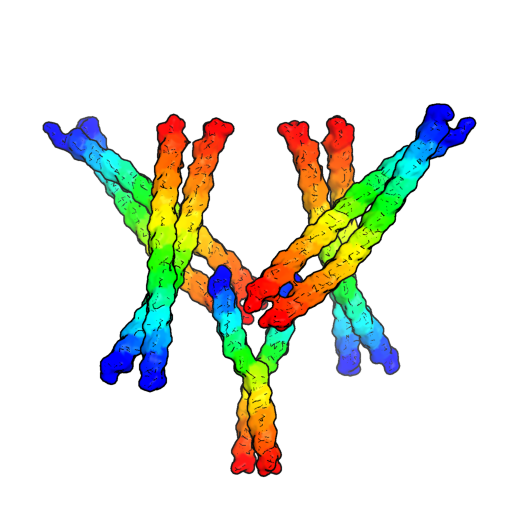 -13.262 -29.092 -32.072 1.00 93.56 277 ALA F CA 1
ATOM 2391 C C . ALA F 1 45 ? -11.756 -29.117 -32.352 1.00 95.41 277 ALA F C 1
ATOM 2392 O O . ALA F 1 45 ? -11.111 -28.064 -32.399 1.00 95.10 277 ALA F O 1
ATOM 2394 N N . LEU F 1 46 ? -11.206 -30.319 -32.528 1.00 96.74 278 LEU F N 1
ATOM 2395 C CA . LEU F 1 46 ? -9.834 -30.484 -33.009 1.00 98.35 278 LEU F CA 1
ATOM 2396 C C . LEU F 1 46 ? -9.790 -30.341 -34.532 1.00 99.73 278 LEU F C 1
ATOM 2397 O O . LEU F 1 46 ? -8.850 -29.760 -35.080 1.00 99.65 278 LEU F O 1
ATOM 2402 N N . ASN F 1 47 ? -10.816 -30.872 -35.200 1.00 101.12 279 ASN F N 1
ATOM 2403 C CA . ASN F 1 47 ? -10.975 -30.765 -36.655 1.00 101.90 279 ASN F CA 1
ATOM 2404 C C . ASN F 1 47 ? -11.374 -29.356 -37.082 1.00 102.06 279 ASN F C 1
ATOM 2405 O O . ASN F 1 47 ? -10.779 -28.783 -37.999 1.00 101.28 279 ASN F O 1
ATOM 2410 N N . ASP F 1 48 ? -12.387 -28.817 -36.401 1.00 103.12 280 ASP F N 1
ATOM 2411 C CA . ASP F 1 48 ? -12.891 -27.454 -36.604 1.00 103.56 280 ASP F CA 1
ATOM 2412 C C . ASP F 1 48 ? -11.818 -26.390 -36.321 1.00 102.18 280 ASP F C 1
ATOM 2413 O O . ASP F 1 48 ? -11.966 -25.224 -36.700 1.00 101.19 280 ASP F O 1
ATOM 2418 N N . MET F 1 49 ? -10.750 -26.807 -35.642 1.00 100.95 281 MET F N 1
ATOM 2419 C CA . MET F 1 49 ? -9.574 -25.978 -35.400 1.00 98.89 281 MET F CA 1
ATOM 2420 C C . MET F 1 49 ? -8.668 -26.003 -36.628 1.00 99.37 281 MET F C 1
ATOM 2421 O O . MET F 1 49 ? -8.183 -24.966 -37.079 1.00 99.61 281 MET F O 1
ATOM 2426 N N . GLY G 1 1 ? -14.556 -67.898 -51.441 1.00 18.93 233 GLY G N 1
ATOM 2427 C CA . GLY G 1 1 ? -14.881 -69.082 -50.591 1.00 22.55 233 GLY G CA 1
ATOM 2428 C C . GLY G 1 1 ? -14.301 -68.990 -49.189 1.00 21.07 233 GLY G C 1
ATOM 2429 O O . GLY G 1 1 ? -14.361 -67.934 -48.542 1.00 23.83 233 GLY G O 1
ATOM 2430 N N . GLU G 1 2 ? -13.708 -70.103 -48.750 1.00 24.21 234 GLU G N 1
ATOM 2431 C CA . GLU G 1 2 ? -13.221 -70.302 -47.377 1.00 17.36 234 GLU G CA 1
ATOM 2432 C C . GLU G 1 2 ? -12.200 -69.265 -46.945 1.00 14.40 234 GLU G C 1
ATOM 2433 O O . GLU G 1 2 ? -12.325 -68.707 -45.861 1.00 17.41 234 GLU G O 1
ATOM 2439 N N . LEU G 1 3 ? -11.185 -69.008 -47.767 1.00 16.10 235 LEU G N 1
ATOM 2440 C CA . LEU G 1 3 ? -10.161 -68.028 -47.385 1.00 18.84 235 LEU G CA 1
ATOM 2441 C C . LEU G 1 3 ? -10.721 -66.590 -47.267 1.00 17.33 235 LEU G C 1
ATOM 2442 O O . LEU G 1 3 ? -10.479 -65.926 -46.275 1.00 19.34 235 LEU G O 1
ATOM 2447 N N . LEU G 1 4 ? -11.471 -66.130 -48.272 1.00 17.19 236 LEU G N 1
ATOM 2448 C CA . LEU G 1 4 ? -12.125 -64.808 -48.238 1.00 17.75 236 LEU G CA 1
ATOM 2449 C C . LEU G 1 4 ? -13.055 -64.591 -47.030 1.00 19.16 236 LEU G C 1
ATOM 2450 O O . LEU G 1 4 ? -13.026 -63.519 -46.396 1.00 17.24 236 LEU G O 1
ATOM 2455 N N . SER G 1 5 ? -13.912 -65.582 -46.762 1.00 19.11 237 SER G N 1
ATOM 2456 C CA . SER G 1 5 ? -14.804 -65.583 -45.591 1.00 18.37 237 SER G CA 1
ATOM 2457 C C . SER G 1 5 ? -14.046 -65.582 -44.264 1.00 16.25 237 SER G C 1
ATOM 2458 O O . SER G 1 5 ? -14.414 -64.852 -43.347 1.00 17.51 237 SER G O 1
ATOM 2461 N N . LYS G 1 6 ? -13.002 -66.402 -44.159 1.00 19.93 238 LYS G N 1
ATOM 2462 C CA . LYS G 1 6 ? -12.096 -66.342 -42.990 1.00 20.82 238 LYS G CA 1
ATOM 2463 C C . LYS G 1 6 ? -11.495 -64.938 -42.750 1.00 21.65 238 LYS G C 1
ATOM 2464 O O . LYS G 1 6 ? -11.537 -64.425 -41.630 1.00 21.37 238 LYS G O 1
ATOM 2470 N N . ASN G 1 7 ? -10.915 -64.337 -43.794 1.00 20.52 239 ASN G N 1
ATOM 2471 C CA . ASN G 1 7 ? -10.352 -62.973 -43.720 1.00 15.41 239 ASN G CA 1
ATOM 2472 C C . ASN G 1 7 ? -11.398 -61.947 -43.311 1.00 13.69 239 ASN G C 1
ATOM 2473 O O . ASN G 1 7 ? -11.127 -61.050 -42.541 1.00 17.30 239 ASN G O 1
ATOM 2478 N N . TYR G 1 8 ? -12.602 -62.099 -43.834 1.00 17.92 240 TYR G N 1
ATOM 2479 C CA . TYR G 1 8 ? -13.708 -61.234 -43.477 1.00 18.35 240 TYR G CA 1
ATOM 2480 C C . TYR G 1 8 ? -14.098 -61.333 -42.005 1.00 18.15 240 TYR G C 1
ATOM 2481 O O . TYR G 1 8 ? -14.268 -60.328 -41.338 1.00 18.43 240 TYR G O 1
ATOM 2490 N N . HIS G 1 9 ? -14.241 -62.552 -41.499 1.00 20.10 241 HIS G N 1
ATOM 2491 C CA . HIS G 1 9 ? -14.553 -62.742 -40.080 1.00 19.88 241 HIS G CA 1
ATOM 2492 C C . HIS G 1 9 ? -13.431 -62.157 -39.208 1.00 18.27 241 HIS G C 1
ATOM 2493 O O . HIS G 1 9 ? -13.699 -61.485 -38.219 1.00 18.13 241 HIS G O 1
ATOM 2500 N N . LEU G 1 10 ? -12.185 -62.408 -39.597 1.00 17.45 242 LEU G N 1
ATOM 2501 C CA . LEU G 1 10 ? -11.009 -61.864 -38.904 1.00 20.52 242 LEU G CA 1
ATOM 2502 C C . LEU G 1 10 ? -10.927 -60.347 -38.883 1.00 19.16 242 LEU G C 1
ATOM 2503 O O . LEU G 1 10 ? -10.495 -59.774 -37.882 1.00 22.90 242 LEU G O 1
ATOM 2508 N N . GLU G 1 11 ? -11.334 -59.700 -39.974 1.00 21.60 243 GLU G N 1
ATOM 2509 C CA . GLU G 1 11 ? -11.458 -58.233 -40.025 1.00 20.87 243 GLU G CA 1
ATOM 2510 C C . GLU G 1 11 ? -12.485 -57.668 -39.047 1.00 19.59 243 GLU G C 1
ATOM 2511 O O . GLU G 1 11 ? -12.226 -56.650 -38.395 1.00 17.09 243 GLU G O 1
ATOM 2517 N N . ASN G 1 12 ? -13.675 -58.282 -39.004 1.00 18.07 244 ASN G N 1
ATOM 2518 C CA . ASN G 1 12 ? -14.705 -57.913 -38.010 1.00 21.95 244 ASN G CA 1
ATOM 2519 C C . ASN G 1 12 ? -14.229 -58.121 -36.554 1.00 19.17 244 ASN G C 1
ATOM 2520 O O . ASN G 1 12 ? -14.532 -57.309 -35.667 1.00 21.90 244 ASN G O 1
ATOM 2525 N N . GLU G 1 13 ? -13.501 -59.211 -36.320 1.00 18.21 245 GLU G N 1
ATOM 2526 C CA . GLU G 1 13 ? -12.826 -59.473 -35.039 1.00 21.60 245 GLU G CA 1
ATOM 2527 C C . GLU G 1 13 ? -11.851 -58.376 -34.617 1.00 21.06 245 GLU G C 1
ATOM 2528 O O . GLU G 1 13 ? -11.847 -57.941 -33.463 1.00 20.51 245 GLU G O 1
ATOM 2534 N N . VAL G 1 14 ? -10.992 -57.972 -35.550 1.00 20.97 246 VAL G N 1
ATOM 2535 C CA . VAL G 1 14 ? -10.033 -56.889 -35.339 1.00 20.54 246 VAL G CA 1
ATOM 2536 C C . VAL G 1 14 ? -10.780 -55.599 -34.936 1.00 19.32 246 VAL G C 1
ATOM 2537 O O . VAL G 1 14 ? -10.404 -54.936 -33.972 1.00 22.19 246 VAL G O 1
ATOM 2541 N N . ALA G 1 15 ? -11.832 -55.262 -35.677 1.00 18.83 247 ALA G N 1
ATOM 2542 C CA . ALA G 1 15 ? -12.636 -54.071 -35.399 1.00 18.30 247 ALA G CA 1
ATOM 2543 C C . ALA G 1 15 ? -13.242 -54.165 -34.008 1.00 20.26 247 ALA G C 1
ATOM 2544 O O . ALA G 1 15 ? -13.165 -53.220 -33.223 1.00 21.83 247 ALA G O 1
ATOM 2546 N N . ARG G 1 16 ? -13.843 -55.314 -33.720 1.00 18.46 248 ARG G N 1
ATOM 2547 C CA . ARG G 1 16 ? -14.424 -55.589 -32.409 1.00 23.83 248 ARG G CA 1
ATOM 2548 C C . ARG G 1 16 ? -13.398 -55.467 -31.266 1.00 24.75 248 ARG G C 1
ATOM 2549 O O . ARG G 1 16 ? -13.662 -54.812 -30.259 1.00 25.37 248 ARG G O 1
ATOM 2557 N N . LEU G 1 17 ? -12.232 -56.095 -31.424 1.00 21.10 249 LEU G N 1
ATOM 2558 C CA . LEU G 1 17 ? -11.219 -56.120 -30.365 1.00 21.08 249 LEU G CA 1
ATOM 2559 C C . LEU G 1 17 ? -10.591 -54.751 -30.170 1.00 17.80 249 LEU G C 1
ATOM 2560 O O . LEU G 1 17 ? -10.213 -54.410 -29.062 1.00 20.53 249 LEU G O 1
ATOM 2565 N N . LYS G 1 18 ? -10.461 -53.980 -31.246 1.00 18.80 250 LYS G N 1
ATOM 2566 C CA . LYS G 1 18 ? -9.941 -52.611 -31.136 1.00 20.98 250 LYS G CA 1
ATOM 2567 C C . LYS G 1 18 ? -10.873 -51.743 -30.308 1.00 18.27 250 LYS G C 1
ATOM 2568 O O . LYS G 1 18 ? -10.414 -50.926 -29.498 1.00 16.34 250 LYS G O 1
ATOM 2574 N N . LYS G 1 19 ? -12.179 -51.907 -30.518 1.00 18.87 251 LYS G N 1
ATOM 2575 C CA . LYS G 1 19 ? -13.178 -51.205 -29.726 1.00 21.17 251 LYS G CA 1
ATOM 2576 C C . LYS G 1 19 ? -13.107 -51.645 -28.254 1.00 20.34 251 LYS G C 1
ATOM 2577 O O . LYS G 1 19 ? -13.165 -50.814 -27.366 1.00 19.64 251 LYS G O 1
ATOM 2583 N N . LEU G 1 20 ? -12.986 -52.953 -28.016 1.00 24.89 252 LEU G N 1
ATOM 2584 C CA . LEU G 1 20 ? -12.880 -53.503 -26.665 1.00 22.17 252 LEU G CA 1
ATOM 2585 C C . LEU G 1 20 ? -11.656 -52.979 -25.908 1.00 20.53 252 LEU G C 1
ATOM 2586 O O . LEU G 1 20 ? -11.776 -52.586 -24.754 1.00 21.34 252 LEU G O 1
ATOM 2591 N N . VAL G 1 21 ? -10.488 -52.980 -26.546 1.00 16.37 253 VAL G N 1
ATOM 2592 C CA . VAL G 1 21 ? -9.277 -52.366 -25.962 1.00 19.60 253 VAL G CA 1
ATOM 2593 C C . VAL G 1 21 ? -9.519 -50.920 -25.505 1.00 17.91 253 VAL G C 1
ATOM 2594 O O . VAL G 1 21 ? -9.232 -50.570 -24.362 1.00 16.95 253 VAL G O 1
ATOM 2598 N N . ASP G 1 22 ? -10.050 -50.098 -26.397 1.00 19.02 254 ASP G N 1
ATOM 2599 C CA . ASP G 1 22 ? -10.364 -48.699 -26.066 1.00 20.80 254 ASP G CA 1
ATOM 2600 C C . ASP G 1 22 ? -11.357 -48.563 -24.910 1.00 16.53 254 ASP G C 1
ATOM 2601 O O . ASP G 1 22 ? -11.177 -47.729 -24.033 1.00 14.66 254 ASP G O 1
ATOM 2606 N N . ASP G 1 23 ? -12.410 -49.366 -24.914 1.00 14.44 255 ASP G N 1
ATOM 2607 C CA . ASP G 1 23 ? -13.374 -49.356 -23.803 1.00 16.84 255 ASP G CA 1
ATOM 2608 C C . ASP G 1 23 ? -12.846 -49.862 -22.453 1.00 19.48 255 ASP G C 1
ATOM 2609 O O . ASP G 1 23 ? -13.234 -49.352 -21.407 1.00 21.98 255 ASP G O 1
ATOM 2614 N N . LEU G 1 24 ? -11.999 -50.887 -22.482 1.00 18.51 256 LEU G N 1
ATOM 2615 C CA . LEU G 1 24 ? -11.306 -51.359 -21.268 1.00 15.44 256 LEU G CA 1
ATOM 2616 C C . LEU G 1 24 ? -10.317 -50.329 -20.728 1.00 13.44 256 LEU G C 1
ATOM 2617 O O . LEU G 1 24 ? -10.206 -50.143 -19.513 1.00 18.97 256 LEU G O 1
ATOM 2622 N N . GLU G 1 25 ? -9.599 -49.646 -21.614 1.00 15.09 257 GLU G N 1
ATOM 2623 C CA . GLU G 1 25 ? -8.687 -48.571 -21.186 1.00 17.14 257 GLU G CA 1
ATOM 2624 C C . GLU G 1 25 ? -9.441 -47.422 -20.496 1.00 21.09 257 GLU G C 1
ATOM 2625 O O . GLU G 1 25 ? -9.007 -46.902 -19.442 1.00 18.43 257 GLU G O 1
ATOM 2631 N N . ASP G 1 26 ? -10.572 -47.045 -21.088 1.00 21.95 258 ASP G N 1
ATOM 2632 C CA . ASP G 1 26 ? -11.478 -46.050 -20.503 1.00 23.82 258 ASP G CA 1
ATOM 2633 C C . ASP G 1 26 ? -11.965 -46.500 -19.123 1.00 19.30 258 ASP G C 1
ATOM 2634 O O . ASP G 1 26 ? -11.936 -45.728 -18.168 1.00 18.18 258 ASP G O 1
ATOM 2639 N N . GLU G 1 27 ? -12.429 -47.746 -19.031 1.00 19.04 259 GLU G N 1
ATOM 2640 C CA . GLU G 1 27 ? -12.919 -48.313 -17.768 1.00 20.82 259 GLU G CA 1
ATOM 2641 C C . GLU G 1 27 ? -11.825 -48.335 -16.686 1.00 22.83 259 GLU G C 1
ATOM 2642 O O . GLU G 1 27 ? -12.075 -47.996 -15.513 1.00 13.38 259 GLU G O 1
ATOM 2648 N N . LEU G 1 28 ? -10.612 -48.714 -17.085 1.00 20.14 260 LEU G N 1
ATOM 2649 C CA . LEU G 1 28 ? -9.493 -48.736 -16.129 1.00 20.41 260 LEU G CA 1
ATOM 2650 C C . LEU G 1 28 ? -9.203 -47.324 -15.608 1.00 20.81 260 LEU G C 1
ATOM 2651 O O . LEU G 1 28 ? -8.925 -47.131 -14.423 1.00 16.78 260 LEU G O 1
ATOM 2656 N N . TYR G 1 29 ? -9.287 -46.348 -16.510 1.00 21.89 261 TYR G N 1
ATOM 2657 C CA . TYR G 1 29 ? -9.072 -44.946 -16.171 1.00 24.31 261 TYR G CA 1
ATOM 2658 C C . TYR G 1 29 ? -10.070 -44.473 -15.089 1.00 20.66 261 TYR G C 1
ATOM 2659 O O . TYR G 1 29 ? -9.655 -44.001 -14.035 1.00 20.08 261 TYR G O 1
ATOM 2668 N N . ALA G 1 30 ? -11.366 -44.638 -15.337 1.00 17.18 262 ALA G N 1
ATOM 2669 C CA . ALA G 1 30 ? -12.409 -44.366 -14.324 1.00 18.95 262 ALA G CA 1
ATOM 2670 C C . ALA G 1 30 ? -12.156 -45.093 -12.988 1.00 19.14 262 ALA G C 1
ATOM 2671 O O . ALA G 1 30 ? -12.351 -44.515 -11.917 1.00 19.18 262 ALA G O 1
ATOM 2673 N N . GLN G 1 31 ? -11.780 -46.377 -13.055 1.00 18.32 263 GLN G N 1
ATOM 2674 C CA . GLN G 1 31 ? -11.501 -47.152 -11.840 1.00 18.04 263 GLN G CA 1
ATOM 2675 C C . GLN G 1 31 ? -10.341 -46.582 -11.048 1.00 18.38 263 GLN G C 1
ATOM 2676 O O . GLN G 1 31 ? -10.387 -46.553 -9.820 1.00 24.09 263 GLN G O 1
ATOM 2682 N N . LYS G 1 32 ? -9.298 -46.115 -11.734 1.00 18.71 264 LYS G N 1
ATOM 2683 C CA . LYS G 1 32 ? -8.189 -45.463 -11.036 1.00 21.38 264 LYS G CA 1
ATOM 2684 C C . LYS G 1 32 ? -8.632 -44.135 -10.370 1.00 19.47 264 LYS G C 1
ATOM 2685 O O . LYS G 1 32 ? -8.228 -43.812 -9.248 1.00 16.65 264 LYS G O 1
ATOM 2691 N N . LEU G 1 33 ? -9.516 -43.396 -11.033 1.00 14.80 265 LEU G N 1
ATOM 2692 C CA . LEU G 1 33 ? -10.142 -42.225 -10.402 1.00 19.51 265 LEU G CA 1
ATOM 2693 C C . LEU G 1 33 ? -11.007 -42.607 -9.204 1.00 18.53 265 LEU G C 1
ATOM 2694 O O . LEU G 1 33 ? -10.982 -41.924 -8.181 1.00 19.58 265 LEU G O 1
ATOM 2699 N N . LYS G 1 34 ? -11.758 -43.704 -9.332 1.00 20.20 266 LYS G N 1
ATOM 2700 C CA . LYS G 1 34 ? -12.610 -44.208 -8.241 1.00 18.45 266 LYS G CA 1
ATOM 2701 C C . LYS G 1 34 ? -11.763 -44.556 -6.998 1.00 20.20 266 LYS G C 1
ATOM 2702 O O . LYS G 1 34 ? -12.090 -44.180 -5.858 1.00 21.39 266 LYS G O 1
ATOM 2708 N N . TYR G 1 35 ? -10.677 -45.280 -7.232 1.00 19.87 267 TYR G N 1
ATOM 2709 C CA . TYR G 1 35 ? -9.745 -45.649 -6.182 1.00 18.41 267 TYR G CA 1
ATOM 2710 C C . TYR G 1 35 ? -9.101 -44.407 -5.517 1.00 23.54 267 TYR G C 1
ATOM 2711 O O . TYR G 1 35 ? -8.949 -44.343 -4.299 1.00 21.40 267 TYR G O 1
ATOM 2720 N N . LYS G 1 36 ? -8.682 -43.440 -6.321 1.00 25.03 268 LYS G N 1
ATOM 2721 C CA . LYS G 1 36 ? -8.117 -42.211 -5.786 1.00 28.28 268 LYS G CA 1
ATOM 2722 C C . LYS G 1 36 ? -9.121 -41.445 -4.894 1.00 23.64 268 LYS G C 1
ATOM 2723 O O . LYS G 1 36 ? -8.745 -40.877 -3.886 1.00 25.63 268 LYS G O 1
ATOM 2729 N N . ALA G 1 37 ? -10.393 -41.446 -5.269 1.00 23.66 269 ALA G N 1
ATOM 2730 C CA . ALA G 1 37 ? -11.432 -40.780 -4.495 1.00 22.44 269 ALA G CA 1
ATOM 2731 C C . ALA G 1 37 ? -11.643 -41.433 -3.109 1.00 28.42 269 ALA G C 1
ATOM 2732 O O . ALA G 1 37 ? -11.667 -40.735 -2.080 1.00 24.52 269 ALA G O 1
ATOM 2734 N N . ILE G 1 38 ? -11.808 -42.762 -3.074 1.00 26.25 270 ILE G N 1
ATOM 2735 C CA . ILE G 1 38 ? -12.050 -43.452 -1.796 1.00 26.97 270 ILE G CA 1
ATOM 2736 C C . ILE G 1 38 ? -10.790 -43.450 -0.939 1.00 25.72 270 ILE G C 1
ATOM 2737 O O . ILE G 1 38 ? -10.855 -43.502 0.290 1.00 30.09 270 ILE G O 1
ATOM 2742 N N . SER G 1 39 ? -9.649 -43.364 -1.609 1.00 26.18 271 SER G N 1
ATOM 2743 C CA . SER G 1 39 ? -8.355 -43.256 -0.956 1.00 27.59 271 SER G CA 1
ATOM 2744 C C . SER G 1 39 ? -8.241 -41.935 -0.186 1.00 28.90 271 SER G C 1
ATOM 2745 O O . SER G 1 39 ? -7.715 -41.896 0.937 1.00 24.89 271 SER G O 1
ATOM 2748 N N . GLU G 1 40 ? -8.747 -40.862 -0.780 1.00 30.56 272 GLU G N 1
ATOM 2749 C CA . GLU G 1 40 ? -8.765 -39.545 -0.126 1.00 34.06 272 GLU G CA 1
ATOM 2750 C C . GLU G 1 40 ? -9.815 -39.532 1.009 1.00 34.43 272 GLU G C 1
ATOM 2751 O O . GLU G 1 40 ? -9.586 -38.960 2.071 1.00 33.98 272 GLU G O 1
ATOM 2757 N N . GLU G 1 41 ? -10.949 -40.199 0.792 1.00 30.27 273 GLU G N 1
ATOM 2758 C CA . GLU G 1 41 ? -11.935 -40.378 1.839 1.00 30.59 273 GLU G CA 1
ATOM 2759 C C . GLU G 1 41 ? -11.354 -41.112 3.049 1.00 35.03 273 GLU G C 1
ATOM 2760 O O . GLU G 1 41 ? -11.608 -40.719 4.198 1.00 33.35 273 GLU G O 1
ATOM 2766 N N . LEU G 1 42 ? -10.595 -42.176 2.786 1.00 33.46 274 LEU G N 1
ATOM 2767 C CA . LEU G 1 42 ? -9.945 -42.954 3.841 1.00 37.81 274 LEU G CA 1
ATOM 2768 C C . LEU G 1 42 ? -8.907 -42.125 4.610 1.00 38.58 274 LEU G C 1
ATOM 2769 O O . LEU G 1 42 ? -8.873 -42.163 5.844 1.00 36.15 274 LEU G O 1
ATOM 2774 N N . ASP G 1 43 ? -8.082 -41.376 3.886 1.00 39.32 275 ASP G N 1
ATOM 2775 C CA . ASP G 1 43 ? -7.094 -40.494 4.512 1.00 42.57 275 ASP G CA 1
ATOM 2776 C C . ASP G 1 43 ? -7.707 -39.470 5.478 1.00 44.17 275 ASP G C 1
ATOM 2777 O O . ASP G 1 43 ? -7.099 -39.163 6.501 1.00 45.34 275 ASP G O 1
ATOM 2782 N N . HIS G 1 44 ? -8.899 -38.956 5.159 1.00 46.46 276 HIS G N 1
ATOM 2783 C CA . HIS G 1 44 ? -9.635 -38.060 6.078 1.00 49.26 276 HIS G CA 1
ATOM 2784 C C . HIS G 1 44 ? -10.150 -38.776 7.315 1.00 50.07 276 HIS G C 1
ATOM 2785 O O . HIS G 1 44 ? -10.196 -38.190 8.393 1.00 50.48 276 HIS G O 1
ATOM 2792 N N . ALA G 1 45 ? -10.545 -40.039 7.156 1.00 52.60 277 ALA G N 1
ATOM 2793 C CA . ALA G 1 45 ? -10.987 -40.864 8.288 1.00 54.79 277 ALA G CA 1
ATOM 2794 C C . ALA G 1 45 ? -9.839 -41.185 9.249 1.00 57.16 277 ALA G C 1
ATOM 2795 O O . ALA G 1 45 ? -10.074 -41.485 10.421 1.00 59.05 277 ALA G O 1
ATOM 2797 N N . LEU G 1 46 ? -8.604 -41.105 8.754 1.00 57.94 278 LEU G N 1
ATOM 2798 C CA . LEU G 1 46 ? -7.430 -41.411 9.570 1.00 59.11 278 LEU G CA 1
ATOM 2799 C C . LEU G 1 46 ? -6.758 -40.183 10.188 1.00 65.78 278 LEU G C 1
ATOM 2800 O O . LEU G 1 46 ? -5.942 -40.321 11.100 1.00 66.91 278 LEU G O 1
ATOM 2805 N N . ASN G 1 47 ? -7.102 -38.993 9.695 1.00 74.61 279 ASN G N 1
ATOM 2806 C CA . ASN G 1 47 ? -6.628 -37.722 10.271 1.00 84.57 279 ASN G CA 1
ATOM 2807 C C . ASN G 1 47 ? -7.348 -37.336 11.562 1.00 90.85 279 ASN G C 1
ATOM 2808 O O . ASN G 1 47 ? -6.940 -36.397 12.258 1.00 91.42 279 ASN G O 1
ATOM 2813 N N . ASP G 1 48 ? -8.426 -38.060 11.863 1.00 96.64 280 ASP G N 1
ATOM 2814 C CA . ASP G 1 48 ? -9.177 -37.891 13.108 1.00 102.43 280 ASP G CA 1
ATOM 2815 C C . ASP G 1 48 ? -8.606 -38.786 14.215 1.00 105.22 280 ASP G C 1
ATOM 2816 O O . ASP G 1 48 ? -9.139 -38.842 15.330 1.00 105.80 280 ASP G O 1
ATOM 2821 N N . MET G 1 49 ? -7.519 -39.481 13.887 1.00 107.58 281 MET G N 1
ATOM 2822 C CA . MET G 1 49 ? -6.759 -40.278 14.845 1.00 109.11 281 MET G CA 1
ATOM 2823 C C . MET G 1 49 ? -5.449 -39.564 15.210 1.00 109.88 281 MET G C 1
ATOM 2824 O O . MET G 1 49 ? -4.664 -40.067 16.020 1.00 110.79 281 MET G O 1
ATOM 2829 N N . THR G 1 50 ? -5.228 -38.394 14.603 1.00 109.13 282 THR G N 1
ATOM 2830 C CA . THR G 1 50 ? -4.057 -37.548 14.876 1.00 107.37 282 THR G CA 1
ATOM 2831 C C . THR G 1 50 ? -4.428 -36.060 14.866 1.00 106.37 282 THR G C 1
ATOM 2832 O O . THR G 1 50 ? -5.572 -35.683 15.133 1.00 105.45 282 THR G O 1
ATOM 2836 N N . GLY H 1 1 ? -2.560 -66.451 -52.059 1.00 38.23 233 GLY H N 1
ATOM 2837 C CA . GLY H 1 1 ? -1.277 -65.737 -52.396 1.00 44.88 233 GLY H CA 1
ATOM 2838 C C . GLY H 1 1 ? -1.098 -64.417 -51.645 1.00 45.66 233 GLY H C 1
ATOM 2839 O O . GLY H 1 1 ? -0.488 -64.376 -50.565 1.00 35.66 233 GLY H O 1
ATOM 2840 N N . GLU H 1 2 ? -1.613 -63.332 -52.227 1.00 46.73 234 GLU H N 1
ATOM 2841 C CA . GLU H 1 2 ? -1.712 -62.056 -51.521 1.00 42.54 234 GLU H CA 1
ATOM 2842 C C . GLU H 1 2 ? -2.850 -62.142 -50.491 1.00 34.68 234 GLU H C 1
ATOM 2843 O O . GLU H 1 2 ? -2.738 -61.597 -49.401 1.00 29.88 234 GLU H O 1
ATOM 2849 N N . LEU H 1 3 ? -3.939 -62.821 -50.860 1.00 29.77 235 LEU H N 1
ATOM 2850 C CA . LEU H 1 3 ? -5.018 -63.166 -49.924 1.00 30.70 235 LEU H CA 1
ATOM 2851 C C . LEU H 1 3 ? -4.534 -63.940 -48.712 1.00 28.48 235 LEU H C 1
ATOM 2852 O O . LEU H 1 3 ? -5.031 -63.740 -47.607 1.00 27.13 235 LEU H O 1
ATOM 2857 N N . LEU H 1 4 ? -3.585 -64.847 -48.934 1.00 24.71 236 LEU H N 1
ATOM 2858 C CA . LEU H 1 4 ? -3.045 -65.667 -47.862 1.00 23.43 236 LEU H CA 1
ATOM 2859 C C . LEU H 1 4 ? -2.170 -64.837 -46.923 1.00 21.07 236 LEU H C 1
ATOM 2860 O O . LEU H 1 4 ? -2.129 -65.088 -45.699 1.00 23.06 236 LEU H O 1
ATOM 2865 N N . SER H 1 5 ? -1.460 -63.858 -47.489 1.00 18.69 237 SER H N 1
ATOM 2866 C CA . SER H 1 5 ? -0.665 -62.924 -46.689 1.00 21.21 237 SER H CA 1
ATOM 2867 C C . SER H 1 5 ? -1.577 -62.028 -45.876 1.00 21.64 237 SER H C 1
ATOM 2868 O O . SER H 1 5 ? -1.237 -61.679 -44.755 1.00 20.85 237 SER H O 1
ATOM 2871 N N . LYS H 1 6 ? -2.719 -61.641 -46.446 1.00 21.10 238 LYS H N 1
ATOM 2872 C CA . LYS H 1 6 ? -3.687 -60.859 -45.679 1.00 24.66 238 LYS H CA 1
ATOM 2873 C C . LYS H 1 6 ? -4.177 -61.662 -44.483 1.00 18.89 238 LYS H C 1
ATOM 2874 O O . LYS H 1 6 ? -4.279 -61.134 -43.400 1.00 20.06 238 LYS H O 1
ATOM 2880 N N . ASN H 1 7 ? -4.442 -62.951 -44.693 1.00 22.31 239 ASN H N 1
ATOM 2881 C CA . ASN H 1 7 ? -4.872 -63.844 -43.626 1.00 15.89 239 ASN H CA 1
ATOM 2882 C C . ASN H 1 7 ? -3.777 -63.894 -42.576 1.00 14.18 239 ASN H C 1
ATOM 2883 O O . ASN H 1 7 ? -4.035 -63.714 -41.413 1.00 13.96 239 ASN H O 1
ATOM 2888 N N . TYR H 1 8 ? -2.533 -64.059 -43.008 1.00 19.63 240 TYR H N 1
ATOM 2889 C CA . TYR H 1 8 ? -1.400 -64.053 -42.087 1.00 16.66 240 TYR H CA 1
ATOM 2890 C C . TYR H 1 8 ? -1.394 -62.808 -41.195 1.00 18.21 240 TYR H C 1
ATOM 2891 O O . TYR H 1 8 ? -1.286 -62.900 -39.973 1.00 16.24 240 TYR H O 1
ATOM 2900 N N . HIS H 1 9 ? -1.508 -61.636 -41.803 1.00 20.77 241 HIS H N 1
ATOM 2901 C CA . HIS H 1 9 ? -1.492 -60.388 -41.037 1.00 24.46 241 HIS H CA 1
ATOM 2902 C C . HIS H 1 9 ? -2.687 -60.202 -40.119 1.00 18.46 241 HIS H C 1
ATOM 2903 O O . HIS H 1 9 ? -2.525 -59.698 -39.029 1.00 19.86 241 HIS H O 1
ATOM 2910 N N . LEU H 1 10 ? -3.875 -60.595 -40.572 1.00 17.85 242 LEU H N 1
ATOM 2911 C CA . LEU H 1 10 ? -5.100 -60.515 -39.776 1.00 18.82 242 LEU H CA 1
ATOM 2912 C C . LEU H 1 10 ? -5.047 -61.407 -38.538 1.00 19.04 242 LEU H C 1
ATOM 2913 O O . LEU H 1 10 ? -5.453 -61.008 -37.455 1.00 16.71 242 LEU H O 1
ATOM 2918 N N . GLU H 1 11 ? -4.535 -62.620 -38.716 1.00 19.75 243 GLU H N 1
ATOM 2919 C CA . GLU H 1 11 ? -4.352 -63.549 -37.615 1.00 19.06 243 GLU H CA 1
ATOM 2920 C C . GLU H 1 11 ? -3.375 -63.055 -36.554 1.00 21.24 243 GLU H C 1
ATOM 2921 O O . GLU H 1 11 ? -3.592 -63.269 -35.360 1.00 19.88 243 GLU H O 1
ATOM 2927 N N . ASN H 1 12 ? -2.282 -62.421 -36.980 1.00 21.86 244 ASN H N 1
ATOM 2928 C CA . ASN H 1 12 ? -1.325 -61.837 -36.030 1.00 21.79 244 ASN H CA 1
ATOM 2929 C C . ASN H 1 12 ? -1.920 -60.653 -35.293 1.00 17.86 244 ASN H C 1
ATOM 2930 O O . ASN H 1 12 ? -1.655 -60.461 -34.118 1.00 20.39 244 ASN H O 1
ATOM 2935 N N . GLU H 1 13 ? -2.690 -59.843 -36.014 1.00 15.61 245 GLU H N 1
ATOM 2936 C CA . GLU H 1 13 ? -3.333 -58.681 -35.454 1.00 21.61 245 GLU H CA 1
ATOM 2937 C C . GLU H 1 13 ? -4.366 -59.123 -34.432 1.00 21.85 245 GLU H C 1
ATOM 2938 O O . GLU H 1 13 ? -4.489 -58.499 -33.368 1.00 24.96 245 GLU H O 1
ATOM 2944 N N . VAL H 1 14 ? -5.104 -60.195 -34.741 1.00 20.68 246 VAL H N 1
ATOM 2945 C CA . VAL H 1 14 ? -6.110 -60.723 -33.796 1.00 18.79 246 VAL H CA 1
ATOM 2946 C C . VAL H 1 14 ? -5.404 -61.186 -32.517 1.00 20.49 246 VAL H C 1
ATOM 2947 O O . VAL H 1 14 ? -5.843 -60.861 -31.417 1.00 23.26 246 VAL H O 1
ATOM 2951 N N . ALA H 1 15 ? -4.303 -61.925 -32.673 1.00 22.57 247 ALA H N 1
ATOM 2952 C CA . ALA H 1 15 ? -3.504 -62.393 -31.526 1.00 22.60 247 ALA H CA 1
ATOM 2953 C C . ALA H 1 15 ? -2.938 -61.238 -30.678 1.00 21.27 247 ALA H C 1
ATOM 2954 O O . ALA H 1 15 ? -2.918 -61.313 -29.455 1.00 21.92 247 ALA H O 1
ATOM 2956 N N . ARG H 1 16 ? -2.469 -60.179 -31.331 1.00 21.18 248 ARG H N 1
ATOM 2957 C CA . ARG H 1 16 ? -1.930 -59.024 -30.612 1.00 23.73 248 ARG H CA 1
ATOM 2958 C C . ARG H 1 16 ? -3.012 -58.315 -29.787 1.00 25.60 248 ARG H C 1
ATOM 2959 O O . ARG H 1 16 ? -2.773 -57.914 -28.656 1.00 23.09 248 ARG H O 1
ATOM 2967 N N . LEU H 1 17 ? -4.209 -58.186 -30.355 1.00 23.20 249 LEU H N 1
ATOM 2968 C CA . LEU H 1 17 ? -5.306 -57.488 -29.709 1.00 19.51 249 LEU H CA 1
ATOM 2969 C C . LEU H 1 17 ? -5.920 -58.290 -28.561 1.00 21.58 249 LEU H C 1
ATOM 2970 O O . LEU H 1 17 ? -6.279 -57.726 -27.526 1.00 24.14 249 LEU H O 1
ATOM 2975 N N .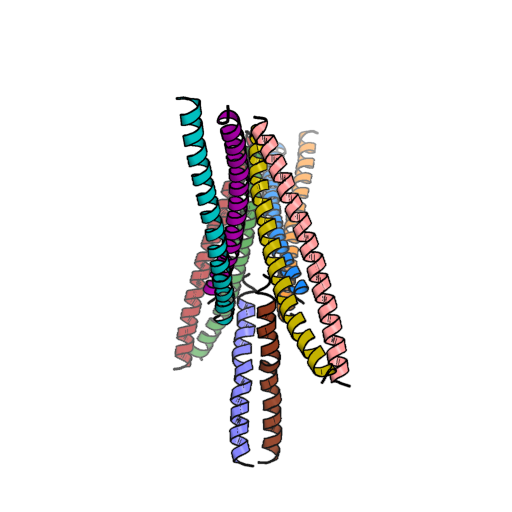 LYS H 1 18 ? -6.048 -59.601 -28.738 1.00 21.65 250 LYS H N 1
ATOM 2976 C CA . LYS H 1 18 ? -6.535 -60.481 -27.662 1.00 19.25 250 LYS H CA 1
ATOM 2977 C C . LYS H 1 18 ? -5.620 -60.501 -26.438 1.00 21.78 250 LYS H C 1
ATOM 2978 O O . LYS H 1 18 ? -6.083 -60.704 -25.318 1.00 22.62 250 LYS H O 1
ATOM 2984 N N . LYS H 1 19 ? -4.323 -60.309 -26.670 1.00 22.81 251 LYS H N 1
ATOM 2985 C CA . LYS H 1 19 ? -3.352 -60.288 -25.593 1.00 24.08 251 LYS H CA 1
ATOM 2986 C C . LYS H 1 19 ? -3.509 -58.960 -24.837 1.00 18.54 251 LYS H C 1
ATOM 2987 O O . LYS H 1 19 ? -3.488 -58.947 -23.610 1.00 20.98 251 LYS H O 1
ATOM 2993 N N . LEU H 1 20 ? -3.677 -57.865 -25.582 1.00 19.81 252 LEU H N 1
ATOM 2994 C CA . LEU H 1 20 ? -3.946 -56.539 -25.028 1.00 22.38 252 LEU H CA 1
ATOM 2995 C C . LEU H 1 20 ? -5.185 -56.629 -24.147 1.00 18.25 252 LEU H C 1
ATOM 2996 O O . LEU H 1 20 ? -5.190 -56.143 -23.023 1.00 18.28 252 LEU H O 1
ATOM 3001 N N . VAL H 1 21 ? -6.210 -57.292 -24.659 1.00 15.23 253 VAL H N 1
ATOM 3002 C CA . VAL H 1 21 ? -7.472 -57.492 -23.943 1.00 20.26 253 VAL H CA 1
ATOM 3003 C C . VAL H 1 21 ? -7.311 -58.347 -22.685 1.00 18.50 253 VAL H C 1
ATOM 3004 O O . VAL H 1 21 ? -7.780 -57.942 -21.629 1.00 24.64 253 VAL H O 1
ATOM 3008 N N . ASP H 1 22 ? -6.675 -59.517 -22.801 1.00 20.03 254 ASP H N 1
ATOM 3009 C CA . ASP H 1 22 ? -6.376 -60.356 -21.627 1.00 18.97 254 ASP H CA 1
ATOM 3010 C C . ASP H 1 22 ? -5.605 -59.544 -20.557 1.00 20.72 254 ASP H C 1
ATOM 3011 O O . ASP H 1 22 ? -5.903 -59.636 -19.376 1.00 22.49 254 ASP H O 1
ATOM 3016 N N . ASP H 1 23 ? -4.617 -58.736 -20.962 1.00 17.43 255 ASP H N 1
ATOM 3017 C CA . ASP H 1 23 ? -3.873 -57.948 -19.962 1.00 20.38 255 ASP H CA 1
ATOM 3018 C C . ASP H 1 23 ? -4.778 -56.942 -19.276 1.00 20.38 255 ASP H C 1
ATOM 3019 O O . ASP H 1 23 ? -4.729 -56.806 -18.069 1.00 20.38 255 ASP H O 1
ATOM 3024 N N . LEU H 1 24 ? -5.621 -56.273 -20.062 1.00 16.26 256 LEU H N 1
ATOM 3025 C CA . LEU H 1 24 ? -6.538 -55.232 -19.548 1.00 15.79 256 LEU H CA 1
ATOM 3026 C C . LEU H 1 24 ? -7.619 -55.763 -18.609 1.00 16.32 256 LEU H C 1
ATOM 3027 O O . LEU H 1 24 ? -7.925 -55.147 -17.572 1.00 14.80 256 LEU H O 1
ATOM 3032 N N . GLU H 1 25 ? -8.204 -56.911 -18.959 1.00 14.36 257 GLU H N 1
ATOM 3033 C CA . GLU H 1 25 ? -9.192 -57.564 -18.088 1.00 17.16 257 GLU H CA 1
ATOM 3034 C C . GLU H 1 25 ? -8.548 -58.000 -16.765 1.00 17.89 257 GLU H C 1
ATOM 3035 O O . GLU H 1 25 ? -9.174 -57.906 -15.721 1.00 18.75 257 GLU H O 1
ATOM 3041 N N . ASP H 1 26 ? -7.305 -58.469 -16.824 1.00 15.01 258 ASP H N 1
ATOM 3042 C CA . ASP H 1 26 ? -6.530 -58.812 -15.621 1.00 21.72 258 ASP H CA 1
ATOM 3043 C C . ASP H 1 26 ? -6.269 -57.602 -14.752 1.00 16.39 258 ASP H C 1
ATOM 3044 O O . ASP H 1 26 ? -6.436 -57.654 -13.518 1.00 21.99 258 ASP H O 1
ATOM 3049 N N . GLU H 1 27 ? -5.852 -56.517 -15.387 1.00 17.89 259 GLU H N 1
ATOM 3050 C CA . GLU H 1 27 ? -5.581 -55.266 -14.674 1.00 15.31 259 GLU H CA 1
ATOM 3051 C C . GLU H 1 27 ? -6.834 -54.735 -14.011 1.00 19.90 259 GLU H C 1
ATOM 3052 O O . GLU H 1 27 ? -6.795 -54.217 -12.898 1.00 19.86 259 GLU H O 1
ATOM 3058 N N . LEU H 1 28 ? -7.952 -54.852 -14.708 1.00 18.26 260 LEU H N 1
ATOM 3059 C CA . LEU H 1 28 ? -9.227 -54.392 -14.183 1.00 18.02 260 LEU H CA 1
ATOM 3060 C C . LEU H 1 28 ? -9.729 -55.225 -12.991 1.00 18.54 260 LEU H C 1
ATOM 3061 O O . LEU H 1 28 ? -10.252 -54.682 -11.996 1.00 18.01 260 LEU H O 1
ATOM 3066 N N . TYR H 1 29 ? -9.565 -56.537 -13.083 1.00 20.46 261 TYR H N 1
ATOM 3067 C CA . TYR H 1 29 ? -9.965 -57.423 -11.990 1.00 21.88 261 TYR H CA 1
ATOM 3068 C C . TYR H 1 29 ? -9.145 -57.111 -10.723 1.00 22.29 261 TYR H C 1
ATOM 3069 O O . TYR H 1 29 ? -9.721 -56.935 -9.646 1.00 19.95 261 TYR H O 1
ATOM 3078 N N . ALA H 1 30 ? -7.820 -56.985 -10.869 1.00 20.15 262 ALA H N 1
ATOM 3079 C CA . ALA H 1 30 ? -6.946 -56.584 -9.760 1.00 18.66 262 ALA H CA 1
ATOM 3080 C C . ALA H 1 30 ? -7.302 -55.197 -9.153 1.00 20.47 262 ALA H C 1
ATOM 3081 O O . ALA H 1 30 ? -7.293 -55.015 -7.922 1.00 20.78 262 ALA H O 1
ATOM 3083 N N . GLN H 1 31 ? -7.638 -54.237 -10.011 1.00 18.07 263 GLN H N 1
ATOM 3084 C CA . GLN H 1 31 ? -8.034 -52.897 -9.583 1.00 21.70 263 GLN H CA 1
ATOM 3085 C C . GLN H 1 31 ? -9.368 -52.956 -8.804 1.00 25.71 263 GLN H C 1
ATOM 3086 O O . GLN H 1 31 ? -9.534 -52.287 -7.774 1.00 28.04 263 GLN H O 1
ATOM 3092 N N . LYS H 1 32 ? -10.306 -53.774 -9.285 1.00 27.33 264 LYS H N 1
ATOM 3093 C CA . LYS H 1 32 ? -11.576 -54.017 -8.581 1.00 31.50 264 LYS H CA 1
ATOM 3094 C C . LYS H 1 32 ? -11.362 -54.583 -7.175 1.00 30.53 264 LYS H C 1
ATOM 3095 O O . LYS H 1 32 ? -12.059 -54.191 -6.227 1.00 25.92 264 LYS H O 1
ATOM 3101 N N . LEU H 1 33 ? -10.395 -55.495 -7.036 1.00 26.16 265 LEU H N 1
ATOM 3102 C CA . LEU H 1 33 ? -10.094 -56.076 -5.731 1.00 27.01 265 LEU H CA 1
ATOM 3103 C C . LEU H 1 33 ? -9.430 -55.043 -4.823 1.00 27.62 265 LEU H C 1
ATOM 3104 O O . LEU H 1 33 ? -9.675 -55.011 -3.623 1.00 28.07 265 LEU H O 1
ATOM 3109 N N . LYS H 1 34 ? -8.584 -54.208 -5.408 1.00 25.30 266 LYS H N 1
ATOM 3110 C CA . LYS H 1 34 ? -8.016 -53.070 -4.696 1.00 26.50 266 LYS H CA 1
ATOM 3111 C C . LYS H 1 34 ? -9.073 -52.120 -4.107 1.00 22.20 266 LYS H C 1
ATOM 3112 O O . LYS H 1 34 ? -8.938 -51.695 -2.977 1.00 26.36 266 LYS H O 1
ATOM 3118 N N . TYR H 1 35 ? -10.094 -51.769 -4.886 1.00 26.93 267 TYR H N 1
ATOM 3119 C CA . TYR H 1 35 ? -11.182 -50.920 -4.394 1.00 25.40 267 TYR H CA 1
ATOM 3120 C C . TYR H 1 35 ? -11.939 -51.571 -3.222 1.00 29.01 267 TYR H C 1
ATOM 3121 O O . TYR H 1 35 ? -12.191 -50.922 -2.202 1.00 32.76 267 TYR H O 1
ATOM 3130 N N . LYS H 1 36 ? -12.327 -52.831 -3.388 1.00 23.20 268 LYS H N 1
ATOM 3131 C CA . LYS H 1 36 ? -12.935 -53.602 -2.302 1.00 25.37 268 LYS H CA 1
ATOM 3132 C C . LYS H 1 36 ? -12.074 -53.610 -1.027 1.00 24.95 268 LYS H C 1
ATOM 3133 O O . LYS H 1 36 ? -12.583 -53.435 0.077 1.00 23.76 268 LYS H O 1
ATOM 3139 N N . ALA H 1 37 ? -10.770 -53.816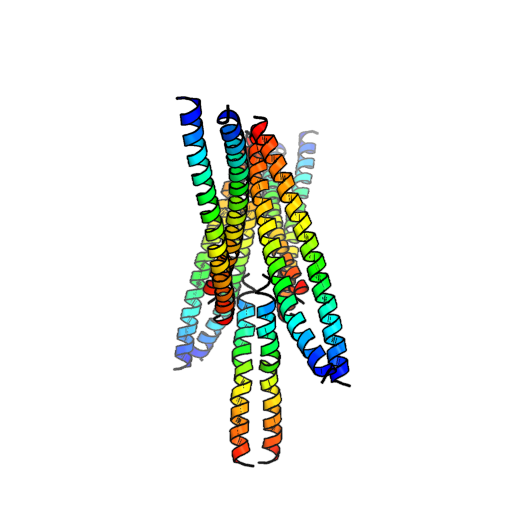 -1.187 1.00 24.03 269 ALA H N 1
ATOM 3140 C CA . ALA H 1 37 ? -9.855 -53.847 -0.051 1.00 27.28 269 ALA H CA 1
ATOM 3141 C C . ALA H 1 37 ? -9.792 -52.505 0.683 1.00 26.78 269 ALA H C 1
ATOM 3142 O O . ALA H 1 37 ? -9.788 -52.467 1.915 1.00 23.52 269 ALA H O 1
ATOM 3144 N N . ILE H 1 38 ? -9.736 -51.400 -0.058 1.00 24.87 270 ILE H N 1
ATOM 3145 C CA . ILE H 1 38 ? -9.656 -50.096 0.596 1.00 23.02 270 ILE H CA 1
ATOM 3146 C C . ILE H 1 38 ? -11.038 -49.678 1.165 1.00 24.72 270 ILE H C 1
ATOM 3147 O O . ILE H 1 38 ? -11.132 -49.022 2.209 1.00 25.91 270 ILE H O 1
ATOM 3152 N N . SER H 1 39 ? -12.101 -50.086 0.479 1.00 23.68 271 SER H N 1
ATOM 3153 C CA . SER H 1 39 ? -13.458 -49.906 0.959 1.00 25.69 271 SER H CA 1
ATOM 3154 C C . SER H 1 39 ? -13.649 -50.539 2.342 1.00 27.45 271 SER H C 1
ATOM 3155 O O . SER H 1 39 ? -14.299 -49.957 3.215 1.00 27.79 271 SER H O 1
ATOM 3158 N N . GLU H 1 40 ? -13.087 -51.732 2.529 1.00 26.65 272 GLU H N 1
ATOM 3159 C CA . GLU H 1 40 ? -13.110 -52.440 3.815 1.00 28.08 272 GLU H CA 1
ATOM 3160 C C . GLU H 1 40 ? -12.235 -51.759 4.872 1.00 27.99 272 GLU H C 1
ATOM 3161 O O . GLU H 1 40 ? -12.606 -51.689 6.055 1.00 29.02 272 GLU H O 1
ATOM 3167 N N . GLU H 1 41 ? -11.085 -51.259 4.435 1.00 24.40 273 GLU H N 1
ATOM 3168 C CA . GLU H 1 41 ? -10.187 -50.464 5.259 1.00 29.61 273 GLU H CA 1
ATOM 3169 C C . GLU H 1 41 ? -10.896 -49.217 5.790 1.00 33.00 273 GLU H C 1
ATOM 3170 O O . GLU H 1 41 ? -10.727 -48.836 6.954 1.00 33.99 273 GLU H O 1
ATOM 3176 N N . LEU H 1 42 ? -11.697 -48.590 4.932 1.00 31.45 274 LEU H N 1
ATOM 3177 C CA . LEU H 1 42 ? -12.468 -47.404 5.309 1.00 28.53 274 LEU H CA 1
ATOM 3178 C C . LEU H 1 42 ? -13.591 -47.754 6.287 1.00 29.79 274 LEU H C 1
ATOM 3179 O O . LEU H 1 42 ? -13.792 -47.061 7.287 1.00 24.79 274 LEU H O 1
ATOM 3184 N N . ASP H 1 43 ? -14.314 -48.828 5.984 1.00 31.86 275 ASP H N 1
ATOM 3185 C CA . ASP H 1 43 ? -15.359 -49.352 6.863 1.00 37.37 275 ASP H CA 1
ATOM 3186 C C . ASP H 1 43 ? -14.841 -49.635 8.283 1.00 36.60 275 ASP H C 1
ATOM 3187 O O . ASP H 1 43 ? -15.521 -49.334 9.267 1.00 35.76 275 ASP H O 1
ATOM 3192 N N . HIS H 1 44 ? -13.642 -50.214 8.360 1.00 34.42 276 HIS H N 1
ATOM 3193 C CA . HIS H 1 44 ? -12.962 -50.551 9.609 1.00 34.62 276 HIS H CA 1
ATOM 3194 C C . HIS H 1 44 ? -12.545 -49.292 10.377 1.00 34.60 276 HIS H C 1
ATOM 3195 O O . HIS H 1 44 ? -12.764 -49.210 11.581 1.00 37.78 276 HIS H O 1
ATOM 3202 N N . ALA H 1 45 ? -11.943 -48.329 9.676 1.00 32.87 277 ALA H N 1
ATOM 3203 C CA . ALA H 1 45 ? -11.593 -47.008 10.232 1.00 41.06 277 ALA H CA 1
ATOM 3204 C C . ALA H 1 45 ? -12.793 -46.205 10.795 1.00 47.57 277 ALA H C 1
ATOM 3205 O O . ALA H 1 45 ? -12.667 -45.514 11.820 1.00 47.23 277 ALA H O 1
ATOM 3207 N N . LEU H 1 46 ? -13.943 -46.294 10.128 1.00 49.03 278 LEU H N 1
ATOM 3208 C CA . LEU H 1 46 ? -15.148 -45.584 10.573 1.00 52.95 278 LEU H CA 1
ATOM 3209 C C . LEU H 1 46 ? -15.926 -46.324 11.665 1.00 58.68 278 LEU H C 1
ATOM 3210 O O . LEU H 1 46 ? -16.512 -45.693 12.547 1.00 57.57 278 LEU H O 1
ATOM 3215 N N . ASN H 1 47 ? -15.922 -47.653 11.596 1.00 65.30 279 ASN H N 1
ATOM 3216 C CA . ASN H 1 47 ? -16.608 -48.504 12.565 1.00 74.80 279 ASN H CA 1
ATOM 3217 C C . ASN H 1 47 ? -15.807 -48.642 13.860 1.00 81.35 279 ASN H C 1
ATOM 3218 O O . ASN H 1 47 ? -16.303 -49.179 14.857 1.00 80.98 279 ASN H O 1
ATOM 3223 N N . ASP H 1 48 ? -14.565 -48.161 13.833 1.00 88.36 280 ASP H N 1
ATOM 3224 C CA . ASP H 1 48 ? -13.680 -48.201 14.996 1.00 94.75 280 ASP H CA 1
ATOM 3225 C C . ASP H 1 48 ? -13.965 -47.041 15.951 1.00 97.81 280 ASP H C 1
ATOM 3226 O O . ASP H 1 48 ? -13.860 -47.196 17.171 1.00 98.94 280 ASP H O 1
ATOM 3231 N N . MET H 1 49 ? -14.328 -45.889 15.382 1.00 100.00 281 MET H N 1
ATOM 3232 C CA . MET H 1 49 ? -14.622 -44.667 16.143 1.00 101.59 281 MET H CA 1
ATOM 3233 C C . MET H 1 49 ? -16.125 -44.403 16.272 1.00 99.18 281 MET H C 1
ATOM 3234 O O . MET H 1 49 ? -16.937 -45.328 16.275 1.00 96.67 281 MET H O 1
ATOM 3239 N N . MET I 2 5 ? 5.239 -22.184 -23.467 1.00 125.01 1 MET I N 1
ATOM 3240 C CA . MET I 2 5 ? 4.267 -22.529 -24.545 1.00 126.00 1 MET I CA 1
ATOM 3241 C C . MET I 2 5 ? 4.056 -21.346 -25.502 1.00 125.38 1 MET I C 1
ATOM 3242 O O . MET I 2 5 ? 3.033 -21.256 -26.188 1.00 125.29 1 MET I O 1
ATOM 3247 N N . ASP I 2 6 ? 5.038 -20.445 -25.538 1.00 125.12 2 ASP I N 1
ATOM 3248 C CA . ASP I 2 6 ? 5.050 -19.317 -26.474 1.00 124.88 2 ASP I CA 1
ATOM 3249 C C . ASP I 2 6 ? 5.742 -19.708 -27.773 1.00 124.55 2 ASP I C 1
ATOM 3250 O O . ASP I 2 6 ? 5.402 -19.204 -28.848 1.00 123.91 2 ASP I O 1
ATOM 3255 N N . ALA I 2 7 ? 6.720 -20.604 -27.654 1.00 124.59 3 ALA I N 1
ATOM 3256 C CA . ALA I 2 7 ? 7.458 -21.133 -28.797 1.00 124.62 3 ALA I CA 1
ATOM 3257 C C . ALA I 2 7 ? 6.851 -22.445 -29.311 1.00 124.65 3 ALA I C 1
ATOM 3258 O O . ALA I 2 7 ? 7.504 -23.199 -30.041 1.00 124.10 3 ALA I O 1
ATOM 3260 N N . ILE I 2 8 ? 5.603 -22.710 -28.921 1.00 124.18 4 ILE I N 1
ATOM 3261 C CA . ILE I 2 8 ? 4.847 -23.857 -29.432 1.00 123.51 4 ILE I CA 1
ATOM 3262 C C . ILE I 2 8 ? 3.660 -23.385 -30.277 1.00 122.84 4 ILE I C 1
ATOM 3263 O O . ILE I 2 8 ? 3.373 -23.966 -31.327 1.00 122.91 4 ILE I O 1
ATOM 3268 N N . LYS I 2 9 ? 2.983 -22.330 -29.817 1.00 122.04 5 LYS I N 1
ATOM 3269 C CA . LYS I 2 9 ? 1.829 -21.759 -30.524 1.00 120.87 5 LYS I CA 1
ATOM 3270 C C . LYS I 2 9 ? 2.222 -21.092 -31.844 1.00 119.63 5 LYS I C 1
ATOM 3271 O O . LYS I 2 9 ? 1.459 -21.127 -32.814 1.00 119.54 5 LYS I O 1
ATOM 3277 N N . LYS I 2 10 ? 3.413 -20.494 -31.866 1.00 117.97 6 LYS I N 1
ATOM 3278 C CA . LYS I 2 10 ? 3.902 -19.745 -33.024 1.00 116.15 6 LYS I CA 1
ATOM 3279 C C . LYS I 2 10 ? 4.634 -20.644 -34.031 1.00 114.89 6 LYS I C 1
ATOM 3280 O O . LYS I 2 10 ? 4.783 -20.280 -35.202 1.00 114.76 6 LYS I O 1
ATOM 3286 N N . LYS I 2 11 ? 5.086 -21.812 -33.575 1.00 112.71 7 LYS I N 1
ATOM 3287 C CA . LYS I 2 11 ? 5.672 -22.810 -34.471 1.00 111.02 7 LYS I CA 1
ATOM 3288 C C . LYS I 2 11 ? 4.581 -23.667 -35.125 1.00 110.67 7 LYS I C 1
ATOM 3289 O O . LYS I 2 11 ? 4.817 -24.308 -36.151 1.00 111.88 7 LYS I O 1
ATOM 3295 N N . MET I 2 12 ? 3.392 -23.671 -34.522 1.00 109.61 8 MET I N 1
ATOM 3296 C CA . MET I 2 12 ? 2.195 -24.253 -35.135 1.00 109.36 8 MET I CA 1
ATOM 3297 C C . MET I 2 12 ? 1.698 -23.370 -36.279 1.00 108.02 8 MET I C 1
ATOM 3298 O O . MET I 2 12 ? 1.181 -23.868 -37.283 1.00 106.76 8 MET I O 1
ATOM 3303 N N . GLN I 2 13 ? 1.861 -22.059 -36.107 1.00 106.73 9 GLN I N 1
ATOM 3304 C CA . GLN I 2 13 ? 1.454 -21.063 -37.097 1.00 105.39 9 GLN I CA 1
ATOM 3305 C C . GLN I 2 13 ? 2.406 -20.996 -38.300 1.00 105.14 9 GLN I C 1
ATOM 3306 O O . GLN I 2 13 ? 2.081 -20.383 -39.320 1.00 104.57 9 GLN I O 1
ATOM 3312 N N . MET I 2 14 ? 3.578 -21.618 -38.169 1.00 104.98 10 MET I N 1
ATOM 3313 C CA . MET I 2 14 ? 4.508 -21.775 -39.289 1.00 104.79 10 MET I CA 1
ATOM 3314 C C . MET I 2 14 ? 4.159 -22.992 -40.141 1.00 103.64 10 MET I C 1
ATOM 3315 O O . MET I 2 14 ? 4.285 -22.952 -41.364 1.00 103.66 10 MET I O 1
ATOM 3320 N N . LEU I 2 15 ? 3.720 -24.067 -39.487 1.00 101.67 11 LEU I N 1
ATOM 3321 C CA . LEU I 2 15 ? 3.239 -25.263 -40.183 1.00 99.56 11 LEU I CA 1
ATOM 3322 C C . LEU I 2 15 ? 1.870 -25.020 -40.830 1.00 99.30 11 LEU I C 1
ATOM 3323 O O . LEU I 2 15 ? 1.550 -25.631 -41.853 1.00 98.31 11 LEU I O 1
ATOM 3328 N N . LYS I 2 16 ? 1.075 -24.132 -40.222 1.00 98.44 12 LYS I N 1
ATOM 3329 C CA . LYS I 2 16 ? -0.219 -23.703 -40.766 1.00 94.90 12 LYS I CA 1
ATOM 3330 C C . LYS I 2 16 ? -0.044 -22.815 -41.996 1.00 93.08 12 LYS I C 1
ATOM 3331 O O . LYS I 2 16 ? -0.728 -23.012 -42.999 1.00 92.38 12 LYS I O 1
ATOM 3337 N N . LEU I 2 17 ? 0.864 -21.839 -41.911 1.00 91.98 13 LEU I N 1
ATOM 3338 C CA . LEU I 2 17 ? 1.149 -20.928 -43.033 1.00 91.48 13 LEU I CA 1
ATOM 3339 C C . LEU I 2 17 ? 1.851 -21.643 -44.194 1.00 90.61 13 LEU I C 1
ATOM 3340 O O . LEU I 2 17 ? 1.655 -21.277 -45.358 1.00 89.99 13 LEU I O 1
ATOM 3345 N N . ASP I 2 18 ? 2.664 -22.651 -43.871 1.00 90.09 14 ASP I N 1
ATOM 3346 C CA . ASP I 2 18 ? 3.256 -23.534 -44.883 1.00 91.50 14 ASP I CA 1
ATOM 3347 C C . ASP I 2 18 ? 2.187 -24.440 -45.513 1.00 90.57 14 ASP I C 1
ATOM 3348 O O . ASP I 2 18 ? 2.220 -24.703 -46.719 1.00 89.48 14 ASP I O 1
ATOM 3353 N N . LYS I 2 19 ? 1.246 -24.901 -44.683 1.00 90.33 15 LYS I N 1
ATOM 3354 C CA . LYS I 2 19 ? 0.089 -25.690 -45.128 1.00 87.92 15 LYS I CA 1
ATOM 3355 C C . LYS I 2 19 ? -0.838 -24.925 -46.071 1.00 86.01 15 LYS I C 1
ATOM 3356 O O . LYS I 2 19 ? -1.448 -25.535 -46.947 1.00 83.40 15 LYS I O 1
ATOM 3362 N N . GLU I 2 20 ? -0.942 -23.604 -45.882 1.00 86.57 16 GLU I N 1
ATOM 3363 C CA . GLU I 2 20 ? -1.782 -22.734 -46.721 1.00 88.10 16 GLU I CA 1
ATOM 3364 C C . GLU I 2 20 ? -1.388 -22.882 -48.189 1.00 88.61 16 GLU I C 1
ATOM 3365 O O . GLU I 2 20 ? -2.041 -22.337 -49.084 1.00 88.09 16 GLU I O 1
ATOM 3371 N N . ASN I 2 21 ? -0.307 -23.630 -48.410 1.00 88.76 17 ASN I N 1
ATOM 3372 C CA . ASN I 2 21 ? 0.116 -24.055 -49.739 1.00 87.30 17 ASN I CA 1
ATOM 3373 C C . ASN I 2 21 ? -0.058 -25.557 -49.958 1.00 85.75 17 ASN I C 1
ATOM 3374 O O . ASN I 2 21 ? -0.404 -25.975 -51.048 1.00 83.07 17 ASN I O 1
ATOM 3379 N N . ALA I 2 22 ? 0.162 -26.352 -48.911 1.00 85.96 18 ALA I N 1
ATOM 3380 C CA . ALA I 2 22 ? 0.126 -27.822 -48.991 1.00 85.36 18 ALA I CA 1
ATOM 3381 C C . ALA I 2 22 ? -1.060 -28.432 -49.776 1.00 85.99 18 ALA I C 1
ATOM 3382 O O . ALA I 2 22 ? -0.875 -28.909 -50.901 1.00 84.99 18 ALA I O 1
ATOM 3384 N N . LEU I 2 23 ? -2.264 -28.423 -49.200 1.00 86.28 19 LEU I N 1
ATOM 3385 C CA . LEU I 2 23 ? -3.460 -28.861 -49.941 1.00 83.68 19 LEU I CA 1
ATOM 3386 C C . LEU I 2 23 ? -3.872 -27.838 -51.007 1.00 82.32 19 LEU I C 1
ATOM 3387 O O . LEU I 2 23 ? -4.565 -28.189 -51.972 1.00 82.49 19 LEU I O 1
ATOM 3392 N N . ASP I 2 24 ? -3.435 -26.587 -50.830 1.00 79.57 20 ASP I N 1
ATOM 3393 C CA . ASP I 2 24 ? -3.601 -25.539 -51.845 1.00 79.59 20 ASP I CA 1
ATOM 3394 C C . ASP I 2 24 ? -2.893 -25.904 -53.154 1.00 78.84 20 ASP I C 1
ATOM 3395 O O . ASP I 2 24 ? -3.536 -25.962 -54.209 1.00 79.61 20 ASP I O 1
ATOM 3400 N N . ARG I 2 25 ? -1.582 -26.158 -53.072 1.00 77.24 21 ARG I N 1
ATOM 3401 C CA . ARG I 2 25 ? -0.755 -26.464 -54.246 1.00 72.51 21 ARG I CA 1
ATOM 3402 C C . ARG I 2 25 ? -1.272 -27.684 -54.976 1.00 65.43 21 ARG I C 1
ATOM 3403 O O . ARG I 2 25 ? -1.269 -27.705 -56.196 1.00 63.97 21 ARG I O 1
ATOM 3411 N N . ALA I 2 26 ? -1.717 -28.688 -54.221 1.00 64.30 22 ALA I N 1
ATOM 3412 C CA . ALA I 2 26 ? -2.429 -29.841 -54.779 1.00 68.18 22 ALA I CA 1
ATOM 3413 C C . ALA I 2 26 ? -3.531 -29.411 -55.757 1.00 70.26 22 ALA I C 1
ATOM 3414 O O . ALA I 2 26 ? -3.542 -29.850 -56.908 1.00 70.63 22 ALA I O 1
ATOM 3416 N N . GLU I 2 27 ? -4.432 -28.538 -55.305 1.00 71.90 23 GLU I N 1
ATOM 3417 C CA . GLU I 2 27 ? -5.556 -28.081 -56.130 1.00 75.44 23 GLU I CA 1
ATOM 3418 C C . GLU I 2 27 ? -5.149 -27.228 -57.340 1.00 74.63 23 GLU I C 1
ATOM 3419 O O . GLU I 2 27 ? -5.540 -27.539 -58.465 1.00 73.86 23 GLU I O 1
ATOM 3425 N N . GLN I 2 28 ? -4.381 -26.162 -57.102 1.00 74.31 24 GLN I N 1
ATOM 3426 C CA . GLN I 2 28 ? -3.984 -25.214 -58.155 1.00 73.87 24 GLN I CA 1
ATOM 3427 C C . GLN I 2 28 ? -3.172 -25.870 -59.285 1.00 74.49 24 GLN I C 1
ATOM 3428 O O . GLN I 2 28 ? -3.229 -25.442 -60.438 1.00 77.02 24 GLN I O 1
ATOM 3434 N N . LEU I 2 29 ? -2.408 -26.901 -58.949 1.00 70.50 25 LEU I N 1
ATOM 3435 C CA . LEU I 2 29 ? -1.692 -27.647 -59.968 1.00 69.37 25 LEU I CA 1
ATOM 3436 C C . LEU I 2 29 ? -2.581 -28.719 -60.608 1.00 66.91 25 LEU I C 1
ATOM 3437 O O . LEU I 2 29 ? -2.311 -29.142 -61.730 1.00 66.81 25 LEU I O 1
ATOM 3442 N N . GLU I 2 30 ? -3.637 -29.151 -59.907 1.00 61.72 26 GLU I N 1
ATOM 3443 C CA . GLU I 2 30 ? -4.693 -29.954 -60.542 1.00 56.88 26 GLU I CA 1
ATOM 3444 C C . GLU I 2 30 ? -5.363 -29.065 -61.588 1.00 51.21 26 GLU I C 1
ATOM 3445 O O . GLU I 2 30 ? -5.873 -29.553 -62.605 1.00 39.69 26 GLU I O 1
ATOM 3451 N N . ASN I 2 31 ? -5.333 -27.756 -61.319 1.00 48.56 27 ASN I N 1
ATOM 3452 C CA . ASN I 2 31 ? -5.961 -26.749 -62.165 1.00 47.47 27 ASN I CA 1
ATOM 3453 C C . ASN I 2 31 ? -5.135 -26.436 -63.404 1.00 44.06 27 ASN I C 1
ATOM 3454 O O . ASN I 2 31 ? -5.683 -26.264 -64.498 1.00 44.95 27 ASN I O 1
ATOM 3459 N N . GLU I 2 32 ? -3.821 -26.340 -63.234 1.00 44.26 28 GLU I N 1
ATOM 3460 C CA . GLU I 2 32 ? -2.937 -25.958 -64.347 1.00 45.79 28 GLU I CA 1
ATOM 3461 C C . GLU I 2 32 ? -2.728 -27.113 -65.323 1.00 36.87 28 GLU I C 1
ATOM 3462 O O . GLU I 2 32 ? -2.530 -26.910 -66.528 1.00 34.46 28 GLU I O 1
ATOM 3468 N N . VAL I 2 33 ? -2.776 -28.316 -64.768 1.00 35.35 29 VAL I N 1
ATOM 3469 C CA . VAL I 2 33 ? -2.814 -29.553 -65.518 1.00 33.99 29 VAL I CA 1
ATOM 3470 C C . VAL I 2 33 ? -4.060 -29.569 -66.420 1.00 33.42 29 VAL I C 1
ATOM 3471 O O . VAL I 2 33 ? -3.965 -29.926 -67.593 1.00 30.89 29 VAL I O 1
ATOM 3475 N N . ALA I 2 34 ? -5.211 -29.170 -65.867 1.00 31.57 30 ALA I N 1
ATOM 3476 C CA . ALA I 2 34 ? -6.469 -29.059 -66.616 1.00 32.55 30 ALA I CA 1
ATOM 3477 C C . ALA I 2 34 ? -6.367 -28.073 -67.792 1.00 30.53 30 ALA I C 1
ATOM 3478 O O . ALA I 2 34 ? -6.903 -28.314 -68.864 1.00 26.26 30 ALA I O 1
ATOM 3480 N N . ARG I 2 35 ? -5.660 -26.971 -67.566 1.00 32.77 31 ARG I N 1
ATOM 3481 C CA . ARG I 2 35 ? -5.384 -25.964 -68.577 1.00 27.47 31 ARG I CA 1
ATOM 3482 C C . ARG I 2 35 ? -4.559 -26.587 -69.708 1.00 23.52 31 ARG I C 1
ATOM 3483 O O . ARG I 2 35 ? -4.922 -26.487 -70.876 1.00 26.08 31 ARG I O 1
ATOM 3491 N N . LEU I 2 36 ? -3.452 -27.229 -69.347 1.00 23.07 32 LEU I N 1
ATOM 3492 C CA . LEU I 2 36 ? -2.548 -27.871 -70.302 1.00 22.48 32 LEU I CA 1
ATOM 3493 C C . LEU I 2 36 ? -3.176 -29.061 -71.051 1.00 24.90 32 LEU I C 1
ATOM 3494 O O . LEU I 2 36 ? -2.826 -29.330 -72.212 1.00 21.24 32 LEU I O 1
ATOM 3499 N N . LYS I 2 37 ? -4.089 -29.779 -70.390 1.00 19.86 33 LYS I N 1
ATOM 3500 C CA . LYS I 2 37 ? -4.756 -30.942 -71.018 1.00 21.02 33 LYS I CA 1
ATOM 3501 C C . LYS I 2 37 ? -5.746 -30.510 -72.089 1.00 19.17 33 LYS I C 1
ATOM 3502 O O . LYS I 2 37 ? -6.049 -31.275 -72.991 1.00 18.16 33 LYS I O 1
ATOM 3508 N N . LYS I 2 38 ? -6.211 -29.264 -72.019 1.00 18.83 34 LYS I N 1
ATOM 3509 C CA . LYS I 2 38 ? -7.044 -28.718 -73.085 1.00 19.43 34 LYS I CA 1
ATOM 3510 C C . LYS I 2 38 ? -6.254 -28.485 -74.387 1.00 21.32 34 LYS I C 1
ATOM 3511 O O . LYS I 2 38 ? -6.851 -28.313 -75.458 1.00 22.08 34 LYS I O 1
ATOM 3517 N N . LEU I 2 39 ? -4.920 -28.489 -74.304 1.00 21.79 35 LEU I N 1
ATOM 3518 C CA . LEU I 2 39 ? -4.074 -28.193 -75.481 1.00 23.34 35 LEU I CA 1
ATOM 3519 C C . LEU I 2 39 ? -3.533 -29.421 -76.203 1.00 27.99 35 LEU I C 1
ATOM 3520 O O . LEU I 2 39 ? -3.288 -29.383 -77.405 1.00 31.50 35 LEU I O 1
ATOM 3525 N N . VAL I 2 40 ? -3.314 -30.500 -75.467 1.00 32.06 36 VAL I N 1
ATOM 3526 C CA . VAL I 2 40 ? -2.791 -31.719 -76.059 1.00 39.40 36 VAL I CA 1
ATOM 3527 C C . VAL I 2 40 ? -3.939 -32.642 -76.453 1.00 41.91 36 VAL I C 1
ATOM 3528 O O . VAL I 2 40 ? -3.745 -33.586 -77.210 1.00 48.24 36 VAL I O 1
ATOM 3532 N N . MET J 2 5 ? -5.140 -37.543 -23.475 1.00 125.04 1 MET J N 1
ATOM 3533 C CA . MET J 2 5 ? -4.167 -37.192 -24.550 1.00 125.97 1 MET J CA 1
ATOM 3534 C C . MET J 2 5 ? -3.951 -38.373 -25.510 1.00 125.44 1 MET J C 1
ATOM 3535 O O . MET J 2 5 ? -2.926 -38.459 -26.194 1.00 125.34 1 MET J O 1
ATOM 3540 N N . ASP J 2 6 ? -4.931 -39.277 -25.550 1.00 125.17 2 ASP J N 1
ATOM 3541 C CA . ASP J 2 6 ? -4.939 -40.403 -26.488 1.00 124.87 2 ASP J CA 1
ATOM 3542 C C . ASP J 2 6 ? -5.632 -40.012 -27.787 1.00 124.60 2 ASP J C 1
ATOM 3543 O O . ASP J 2 6 ? -5.290 -40.512 -28.863 1.00 123.95 2 ASP J O 1
ATOM 3548 N N . ALA J 2 7 ? -6.613 -39.119 -27.666 1.00 124.74 3 ALA J N 1
ATOM 3549 C CA . ALA J 2 7 ? -7.353 -38.589 -28.808 1.00 124.69 3 ALA J CA 1
ATOM 3550 C C . ALA J 2 7 ? -6.750 -37.274 -29.318 1.00 124.56 3 ALA J C 1
ATOM 3551 O O . ALA J 2 7 ? -7.406 -36.519 -30.045 1.00 124.05 3 ALA J O 1
ATOM 3553 N N . ILE J 2 8 ? -5.504 -37.006 -28.928 1.00 124.09 4 ILE J N 1
ATOM 3554 C CA . ILE J 2 8 ? -4.751 -35.855 -29.436 1.00 123.42 4 ILE J CA 1
ATOM 3555 C C . ILE J 2 8 ? -3.562 -36.323 -30.282 1.00 122.97 4 ILE J C 1
ATOM 3556 O O . ILE J 2 8 ? -3.278 -35.739 -31.331 1.00 123.26 4 ILE J O 1
ATOM 3561 N N . LYS J 2 9 ? -2.882 -37.376 -29.823 1.00 122.03 5 LYS J N 1
ATOM 3562 C CA . LYS J 2 9 ? -1.726 -37.943 -30.532 1.00 120.90 5 LYS J CA 1
ATOM 3563 C C . LYS J 2 9 ? -2.116 -38.608 -31.854 1.00 119.73 5 LYS J C 1
ATOM 3564 O O . LYS J 2 9 ? -1.352 -38.570 -32.822 1.00 119.73 5 LYS J O 1
ATOM 3570 N N . LYS J 2 10 ? -3.306 -39.208 -31.879 1.00 118.03 6 LYS J N 1
ATOM 3571 C CA . LYS J 2 10 ? -3.793 -39.955 -33.037 1.00 116.01 6 LYS J CA 1
ATOM 3572 C C . LYS J 2 10 ? -4.528 -39.058 -34.042 1.00 114.68 6 LYS J C 1
ATOM 3573 O O . LYS J 2 10 ? -4.676 -39.421 -35.211 1.00 114.67 6 LYS J O 1
ATOM 3579 N N . LYS J 2 11 ? -4.983 -37.891 -33.583 1.00 112.60 7 LYS J N 1
ATOM 3580 C CA . LYS J 2 11 ? -5.573 -36.894 -34.477 1.00 111.00 7 LYS J CA 1
ATOM 3581 C C . LYS J 2 11 ? -4.485 -36.033 -35.129 1.00 110.70 7 LYS J C 1
ATOM 3582 O O . LYS J 2 11 ? -4.724 -35.390 -36.154 1.00 111.81 7 LYS J O 1
ATOM 3588 N N . MET J 2 12 ? -3.296 -36.026 -34.525 1.00 109.63 8 MET J N 1
ATOM 3589 C CA . MET J 2 12 ? -2.100 -35.438 -35.138 1.00 109.24 8 MET J CA 1
ATOM 3590 C C . MET J 2 12 ? -1.602 -36.316 -36.284 1.00 107.92 8 MET J C 1
ATOM 3591 O O . MET J 2 12 ? -1.088 -35.813 -37.287 1.00 106.53 8 MET J O 1
ATOM 3596 N N . GLN J 2 13 ? -1.761 -37.628 -36.114 1.00 106.77 9 GLN J N 1
ATOM 3597 C CA . GLN J 2 13 ? -1.351 -38.622 -37.107 1.00 105.57 9 GLN J CA 1
ATOM 3598 C C . GLN J 2 13 ? -2.302 -38.689 -38.309 1.00 104.99 9 GLN J C 1
ATOM 3599 O O . GLN J 2 13 ? -1.974 -39.299 -39.329 1.00 104.30 9 GLN J O 1
ATOM 3605 N N . MET J 2 14 ? -3.476 -38.070 -38.178 1.00 104.85 10 MET J N 1
ATOM 3606 C CA . MET J 2 14 ? -4.408 -37.914 -39.296 1.00 104.87 10 MET J CA 1
ATOM 3607 C C . MET J 2 14 ? -4.063 -36.694 -40.145 1.00 103.80 10 MET J C 1
ATOM 3608 O O . MET J 2 14 ? -4.190 -36.732 -41.368 1.00 104.00 10 MET J O 1
ATOM 3613 N N . LEU J 2 15 ? -3.627 -35.618 -39.489 1.00 101.64 11 LEU J N 1
ATOM 3614 C CA . LEU J 2 15 ? -3.151 -34.420 -40.183 1.00 99.29 11 LEU J CA 1
ATOM 3615 C C . LEU J 2 15 ? -1.781 -34.657 -40.830 1.00 99.14 11 LEU J C 1
ATOM 3616 O O . LEU J 2 15 ? -1.464 -34.044 -41.851 1.00 98.37 11 LEU J O 1
ATOM 3621 N N . LYS J 2 16 ? -0.983 -35.543 -40.223 1.00 98.41 12 LYS J N 1
ATOM 3622 C CA . LYS J 2 16 ? 0.311 -35.968 -40.769 1.00 94.99 12 LYS J CA 1
ATOM 3623 C C . LYS J 2 16 ? 0.139 -36.853 -42.002 1.00 93.17 12 LYS J C 1
ATOM 3624 O O . LYS J 2 16 ? 0.823 -36.651 -43.004 1.00 92.73 12 LYS J O 1
ATOM 3630 N N . LEU J 2 17 ? -0.766 -37.832 -41.921 1.00 92.02 13 LEU J N 1
ATOM 3631 C CA . LEU J 2 17 ? -1.046 -38.741 -43.044 1.00 91.43 13 LEU J CA 1
ATOM 3632 C C . LEU J 2 17 ? -1.753 -38.027 -44.202 1.00 90.50 13 LEU J C 1
ATOM 3633 O O . LEU J 2 17 ? -1.560 -38.391 -45.366 1.00 89.93 13 LEU J O 1
ATOM 3638 N N . ASP J 2 18 ? -2.568 -37.022 -43.877 1.00 90.01 14 ASP J N 1
ATOM 3639 C CA . ASP J 2 18 ? -3.163 -36.139 -44.888 1.00 91.57 14 ASP J CA 1
ATOM 3640 C C . ASP J 2 18 ? -2.097 -35.228 -45.517 1.00 90.28 14 ASP J C 1
ATOM 3641 O O . ASP J 2 18 ? -2.131 -34.963 -46.721 1.00 88.81 14 ASP J O 1
ATOM 3646 N N . LYS J 2 19 ? -1.158 -34.765 -44.687 1.00 90.34 15 LYS J N 1
ATOM 3647 C CA . LYS J 2 19 ? -0.003 -33.971 -45.130 1.00 88.18 15 LYS J CA 1
ATOM 3648 C C . LYS J 2 19 ? 0.930 -34.730 -46.072 1.00 85.94 15 LYS J C 1
ATOM 3649 O O . LYS J 2 19 ? 1.541 -34.116 -46.944 1.00 82.54 15 LYS J O 1
ATOM 3655 N N . GLU J 2 20 ? 1.039 -36.051 -45.886 1.00 86.49 16 GLU J N 1
ATOM 3656 C CA . GLU J 2 20 ? 1.881 -36.917 -46.728 1.00 87.84 16 GLU J CA 1
ATOM 3657 C C . GLU J 2 20 ? 1.484 -36.767 -48.196 1.00 88.62 16 GLU J C 1
ATOM 3658 O O . GLU J 2 20 ? 2.137 -37.310 -49.092 1.00 88.28 16 GLU J O 1
ATOM 3664 N N . ASN J 2 21 ? 0.400 -36.023 -48.417 1.00 88.87 17 ASN J N 1
ATOM 3665 C CA . ASN J 2 21 ? -0.025 -35.597 -49.742 1.00 87.00 17 ASN J CA 1
ATOM 3666 C C . ASN J 2 21 ? 0.143 -34.093 -49.958 1.00 85.45 17 ASN J C 1
ATOM 3667 O O . ASN J 2 21 ? 0.485 -33.669 -51.047 1.00 82.84 17 ASN J O 1
ATOM 3672 N N . ALA J 2 22 ? -0.076 -33.301 -48.910 1.00 85.39 18 ALA J N 1
ATOM 3673 C CA . ALA J 2 22 ? -0.049 -31.832 -48.988 1.00 85.24 18 ALA J CA 1
ATOM 3674 C C . ALA J 2 22 ? 1.136 -31.215 -49.772 1.00 86.00 18 ALA J C 1
ATOM 3675 O O . ALA J 2 22 ? 0.951 -30.736 -50.894 1.00 84.66 18 ALA J O 1
ATOM 3677 N N . LEU J 2 23 ? 2.341 -31.219 -49.196 1.00 86.68 19 LEU J N 1
ATOM 3678 C CA . LEU J 2 23 ? 3.536 -30.777 -49.937 1.00 83.85 19 LEU J CA 1
ATOM 3679 C C . LEU J 2 23 ? 3.953 -31.797 -51.004 1.00 82.13 19 LEU J C 1
ATOM 3680 O O . LEU J 2 23 ? 4.645 -31.444 -51.966 1.00 82.30 19 LEU J O 1
ATOM 3685 N N . ASP J 2 24 ? 3.523 -33.050 -50.828 1.00 79.80 20 ASP J N 1
ATOM 3686 C CA . ASP J 2 24 ? 3.689 -34.095 -51.847 1.00 80.11 20 ASP J CA 1
ATOM 3687 C C . ASP J 2 24 ? 2.978 -33.730 -53.155 1.00 78.84 20 ASP J C 1
ATOM 3688 O O . ASP J 2 24 ? 3.619 -33.668 -54.209 1.00 79.14 20 ASP J O 1
ATOM 3693 N N . ARG J 2 25 ? 1.666 -33.482 -53.071 1.00 76.93 21 ARG J N 1
ATOM 3694 C CA . ARG J 2 25 ? 0.836 -33.172 -54.243 1.00 72.23 21 ARG J CA 1
ATOM 3695 C C . ARG J 2 25 ? 1.346 -31.948 -54.971 1.00 64.33 21 ARG J C 1
ATOM 3696 O O . ARG J 2 25 ? 1.340 -31.921 -56.188 1.00 63.14 21 ARG J O 1
ATOM 3704 N N . ALA J 2 26 ? 1.790 -30.946 -54.216 1.00 63.39 22 ALA J N 1
ATOM 3705 C CA . ALA J 2 26 ? 2.498 -29.791 -54.772 1.00 67.77 22 ALA J CA 1
ATOM 3706 C C . ALA J 2 26 ? 3.600 -30.214 -55.752 1.00 70.92 22 ALA J C 1
ATOM 3707 O O . ALA J 2 26 ? 3.608 -29.769 -56.903 1.00 70.78 22 ALA J O 1
ATOM 3709 N N . GLU J 2 27 ? 4.506 -31.084 -55.301 1.00 72.64 23 GLU J N 1
ATOM 3710 C CA . GLU J 2 27 ? 5.632 -31.537 -56.127 1.00 75.73 23 GLU J CA 1
ATOM 3711 C C . GLU J 2 27 ? 5.224 -32.386 -57.338 1.00 74.32 23 GLU J C 1
ATOM 3712 O O . GLU J 2 27 ? 5.609 -32.069 -58.463 1.00 73.88 23 GLU J O 1
ATOM 3718 N N . GLN J 2 28 ? 4.463 -33.457 -57.101 1.00 73.62 24 GLN J N 1
ATOM 3719 C CA . GLN J 2 28 ? 4.068 -34.404 -58.156 1.00 73.89 24 GLN J CA 1
ATOM 3720 C C . GLN J 2 28 ? 3.256 -33.748 -59.284 1.00 74.47 24 GLN J C 1
ATOM 3721 O O . GLN J 2 28 ? 3.316 -34.173 -60.438 1.00 77.32 24 GLN J O 1
ATOM 3727 N N . LEU J 2 29 ? 2.488 -32.722 -58.947 1.00 70.88 25 LEU J N 1
ATOM 3728 C CA . LEU J 2 29 ? 1.769 -31.976 -59.965 1.00 69.21 25 LEU J CA 1
ATOM 3729 C C . LEU J 2 29 ? 2.651 -30.897 -60.602 1.00 66.18 25 LEU J C 1
ATOM 3730 O O . LEU J 2 29 ? 2.379 -30.474 -61.724 1.00 64.61 25 LEU J O 1
ATOM 3735 N N . GLU J 2 30 ? 3.705 -30.461 -59.900 1.00 61.77 26 GLU J N 1
ATOM 3736 C CA . GLU J 2 30 ? 4.761 -29.654 -60.534 1.00 57.17 26 GLU J CA 1
ATOM 3737 C C . GLU J 2 30 ? 5.432 -30.540 -61.582 1.00 50.88 26 GLU J C 1
ATOM 3738 O O . GLU J 2 30 ? 5.940 -30.048 -62.595 1.00 39.54 26 GLU J O 1
ATOM 3744 N N . ASN J 2 31 ? 5.408 -31.849 -61.318 1.00 48.13 27 ASN J N 1
ATOM 3745 C CA . ASN J 2 31 ? 6.045 -32.848 -62.167 1.00 47.79 27 ASN J CA 1
ATOM 3746 C C . ASN J 2 31 ? 5.216 -33.164 -63.405 1.00 44.87 27 ASN J C 1
ATOM 3747 O O . ASN J 2 31 ? 5.767 -33.341 -64.499 1.00 45.25 27 ASN J O 1
ATOM 3752 N N . GLU J 2 32 ? 3.902 -33.261 -63.233 1.00 43.78 28 GLU J N 1
ATOM 3753 C CA . GLU J 2 32 ? 3.018 -33.647 -64.345 1.00 45.93 28 GLU J CA 1
ATOM 3754 C C . GLU J 2 32 ? 2.809 -32.489 -65.317 1.00 37.43 28 GLU J C 1
ATOM 3755 O O . GLU J 2 32 ? 2.618 -32.684 -66.523 1.00 36.94 28 GLU J O 1
ATOM 3761 N N . VAL J 2 33 ? 2.846 -31.288 -64.757 1.00 36.32 29 VAL J N 1
ATOM 3762 C CA . VAL J 2 33 ? 2.887 -30.048 -65.506 1.00 33.99 29 VAL J CA 1
ATOM 3763 C C . VAL J 2 33 ? 4.129 -30.030 -66.411 1.00 32.79 29 VAL J C 1
ATOM 3764 O O . VAL J 2 33 ? 4.028 -29.679 -67.584 1.00 33.03 29 VAL J O 1
ATOM 3768 N N . ALA J 2 34 ? 5.282 -30.421 -65.861 1.00 31.30 30 ALA J N 1
ATOM 3769 C CA . ALA J 2 34 ? 6.544 -30.529 -66.614 1.00 34.04 30 ALA J CA 1
ATOM 3770 C C . ALA J 2 34 ? 6.444 -31.515 -67.791 1.00 31.04 30 ALA J C 1
ATOM 3771 O O . ALA J 2 34 ? 6.990 -31.276 -68.861 1.00 26.82 30 ALA J O 1
ATOM 3773 N N . ARG J 2 35 ? 5.728 -32.613 -67.568 1.00 32.41 31 ARG J N 1
ATOM 3774 C CA . ARG J 2 35 ? 5.460 -33.625 -68.578 1.00 27.96 31 ARG J CA 1
ATOM 3775 C C . ARG J 2 35 ? 4.633 -33.002 -69.709 1.00 24.15 31 ARG J C 1
ATOM 3776 O O . ARG J 2 35 ? 4.994 -33.096 -70.880 1.00 27.68 31 ARG J O 1
ATOM 3784 N N . LEU J 2 36 ? 3.529 -32.359 -69.346 1.00 23.16 32 LEU J N 1
ATOM 3785 C CA . LEU J 2 36 ? 2.622 -31.723 -70.298 1.00 22.29 32 LEU J CA 1
ATOM 3786 C C . LEU J 2 36 ? 3.248 -30.533 -71.050 1.00 24.74 32 LEU J C 1
ATOM 3787 O O . LEU J 2 36 ? 2.899 -30.269 -72.214 1.00 19.01 32 LEU J O 1
ATOM 3792 N N . LYS J 2 37 ? 4.158 -29.811 -70.388 1.00 18.55 33 LYS J N 1
ATOM 3793 C CA . LYS J 2 37 ? 4.822 -28.649 -71.009 1.00 22.49 33 LYS J CA 1
ATOM 3794 C C . LYS J 2 37 ? 5.812 -29.079 -72.079 1.00 19.93 33 LYS J C 1
ATOM 3795 O O . LYS J 2 37 ? 6.116 -28.318 -72.986 1.00 17.89 33 LYS J O 1
ATOM 3801 N N . LYS J 2 38 ? 6.285 -30.325 -72.000 1.00 17.85 34 LYS J N 1
ATOM 3802 C CA . LYS J 2 38 ? 7.110 -30.866 -73.068 1.00 18.96 34 LYS J CA 1
ATOM 3803 C C . LYS J 2 38 ? 6.324 -31.088 -74.384 1.00 21.03 34 LYS J C 1
ATOM 3804 O O . LYS J 2 38 ? 6.925 -31.241 -75.462 1.00 18.37 34 LYS J O 1
ATOM 3810 N N . LEU J 2 39 ? 4.991 -31.091 -74.304 1.00 19.92 35 LEU J N 1
ATOM 3811 C CA . LEU J 2 39 ? 4.150 -31.390 -75.477 1.00 24.05 35 LEU J CA 1
ATOM 3812 C C . LEU J 2 39 ? 3.600 -30.159 -76.193 1.00 27.68 35 LEU J C 1
ATOM 3813 O O . LEU J 2 39 ? 3.342 -30.196 -77.392 1.00 30.11 35 LEU J O 1
ATOM 3818 N N . VAL J 2 40 ? 3.393 -29.081 -75.457 1.00 31.93 36 VAL J N 1
ATOM 3819 C CA . VAL J 2 40 ? 2.857 -27.863 -76.044 1.00 39.35 36 VAL J CA 1
ATOM 3820 C C . VAL J 2 40 ? 4.000 -26.931 -76.440 1.00 41.75 36 VAL J C 1
ATOM 3821 O O . VAL J 2 40 ? 3.803 -25.986 -77.198 1.00 47.59 36 VAL J O 1
#

Radius of gyration: 35.45 Å; Cα contacts (8 Å, |Δi|>4): 317; chains: 10; bounding box: 94×81×94 Å

InterPro domains:
  IPR000533 Tropomyosin [PF00261] (67-283)
  IPR000533 Tropomyosin [PR00194] (84-101)
  IPR000533 Tropomyosin [PR00194] (120-140)
  IPR000533 Tropomyosin [PR00194] (145-173)
  IPR000533 Tropomyosin [PR00194] (175-198)
  IPR000533 Tropomyosin [PR00194] (231-256)
  IPR000533 Tropomyosin [PS00326] (232-240)

Secondary structure (DSSP, 8-state):
--HHHHHHHHHHHHHHHHHHHHHHHHHHHHHHHHHHHHHHHHHHHTT--/-HHHHHHHHHHHHHHHHHHHHHHHHHHHHHHHHHHHHHHHHHHHHHH--/-HHHHHHHHHHHHHHHHHHHHHHHHHHHHHHHHHHHHHHHHHHHHHGGG-/-HHHHHHHHHHHHHHHHHHHHHHHHHHHHHHHHHHHHHHHHHHHHHHH-/--HHHHHHHHHHHHHHHHHHHHHHHHHHHHHHHHHHHHHHHHHHHTT--/-HHHHHHHHHHHHHHHHHHHHHHHHHHHHHHHHHHHHHHHHHHHHHH--/-HHHHHHHHHHHHHHHHHHHHHHHHHHHHHHHHHHHHHHHHHHHHHGGG-/-HHHHHHHHHHHHHHHHHHHHHHHHHHHHHHHHHHHHHHHHHHHHHHH-/-HHHHHHHHHHHHHHHHHHHHHHHHHHHHHHHHTT-/-HHHHHHHHHHHHHHHHHHHHHHHHHHHHHHHHTT-

Foldseek 3Di:
DCVVVVVVVVVVVVVVVVVVVVVVVVVVVVVVVVVVVVVVVVVVVVVVD/DVVVVVVVVVVVVVVVVVVVVVVVVVVVVVVVVVVVVVVVVVVVVVVVD/DVVVVVVVVVVVVVVVVVVVVVVVVVVVVVVVVVVVVVVVVVVVVCVVVD/DVVVVVVVVVVVVVVVVVVVVVVVVVVVVVVVVVVVVVVVVVVCVVVVD/DCVVVVVVVVVVVVVVVVVVVVVVVVVVVVVVVVVVVVVVVVVVVVVVD/DVVVVVVVVVVVVVVVVVVVVVVVVVVVVVVVVVVVVVVVVVVVVVVVD/DVVVVVVVVVVVVVVVVVVVVVVVVVVVVVVVVVCVVVVVVVVVVCVVVD/DVVVVVVVVVVVVVVVVVVVVVVVVVVVVVVVVVVVVVVVVVVCVVVVD/DVVVVVVVVVVVVVCVCVVVVVVVVVVVVVVVVVPD/DVVVVVVVVVVVVVCVCVVVVVVVVVVVVVVVVVPD

GO terms:
  GO:0005884 actin filament (C, IMP)
  GO:0031013 troponin I binding (F, IPI)

Solvent-accessible surface area: 33190 Å² total; per-residue (Å²): 130,135,49,129,58,93,4,124,104,17,65,36,48,12,57,156,21,100,99,75,11,74,52,12,83,24,44,15,112,1,21,84,62,11,47,121,38,18,27,86,46,19,84,121,6,109,121,92,115,85,161,85,109,57,91,12,132,116,24,82,72,47,6,60,122,4,98,130,56,14,82,59,8,86,96,78,22,131,50,10,140,86,99,46,119,45,17,36,104,95,5,48,126,9,28,86,104,92,80,154,56,103,53,86,9,129,109,10,89,76,47,11,63,114,4,102,140,55,12,90,66,21,89,45,59,22,96,0,22,116,31,15,56,123,17,5,29,92,83,12,77,130,10,72,99,110,102,162,81,130,61,104,54,104,27,135,114,29,68,72,47,12,63,118,5,107,137,68,10,85,68,18,84,89,100,26,132,56,18,91,78,96,15,113,62,12,28,110,100,14,50,120,4,92,119,106,122,130,134,50,127,58,90,4,124,102,17,66,36,48,13,57,157,21,100,102,74,11,75,50,12,85,24,44,15,114,1,21,85,62,11,47,121,37,18,27,86,48,19,86,120,6,111,120,93,113,86,159,85,108,58,90,12,134,116,25,84,73,47,6,59,119,4,97,130,57,14,82,60,9,84,95,79,22,130,51,11,140,83,96,45,119,44,17,36,102,97,4,45,126,9,29,88,106,91,80,154,54,102,52,87,9,130,108,10,90,77,46,11,63,118,4,97,141,54,12,88,68,22,85,46,60,21,95,0,23,115,30,15,56,123,16,4,28,91,84,11,77,131,9,71,99,112,102,162,82,129,62,105,52,102,27,137,116,29,67,72,45,11,61,116,5,104,135,68,10,86,69,20,86,88,98,25,130,55,18,92,78,95,17,115,60,12,27,110,96,16,49,121,4,94,121,105,119,160,111,52,51,121,146,57,81,86,85,93,121,103,76,51,124,67,0,102,63,77,3,119,81,16,73,90,58,8,53,187,12,120,185,128,97,164,110,52,51,123,144,59,83,84,84,98,124,106,77,52,124,64,0,102,62,78,2,119,81,18,70,91,59,9,54,187,12,119,187,128,97

Sequence (466 aa):
GELLSKNYHLENEVARLKKLVDDLEDELYAQKLKYKAISEELDHALNDMGELLSKNYHLENEVARLKKLVDDLEDELYAQKLKYKAISEELDHALNDMGELLSKNYHLENEVARLKKLVDDLEDELYAQKLKYKAISEELDHALNDMTGELLSKNYHLENEVARLKKLVDDLEDELYAQKLKYKAISEELDHALNDMGELLSKNYHLENEVARLKKLVDDLEDELYAQKLKYKAISEELDHALNDMGELLSKNYHLENEVARLKKLVDDLEDELYAQKLKYKAISEELDHALNDMGELLSKNYHLENEVARLKKLVDDLEDELYAQKLKYKAISEELDHALNDMTGELLSKNYHLENEVARLKKLVDDLEDELYAQKLKYKAISEELDHALNDMMDAIKKKMQMLKLDKENALDRAEQLENEVARLKKLVMDAIKKKMQMLKLDKENALDRAEQLENEVARLKKLV

Organism: Oryctolagus cuniculus (NCBI:txid9986)

B-factor: mean 41.22, std 29.3, range [10.45, 127.73]

CATH classification: 1.20.5.170